Protein AF-A0A1L7VS37-F1 (afdb_monomer)

Structure (mmCIF, N/CA/C/O backbone):
data_AF-A0A1L7VS37-F1
#
_entry.id   AF-A0A1L7VS37-F1
#
loop_
_atom_site.group_PDB
_atom_site.id
_atom_site.type_symbol
_atom_site.label_atom_id
_atom_site.label_alt_id
_atom_site.label_comp_id
_atom_site.label_asym_id
_atom_site.label_entity_id
_atom_site.label_seq_id
_atom_site.pdbx_PDB_ins_code
_atom_site.Cartn_x
_atom_site.Cartn_y
_atom_site.Cartn_z
_atom_site.occupancy
_atom_site.B_iso_or_equiv
_atom_site.auth_seq_id
_atom_site.auth_comp_id
_atom_site.auth_asym_id
_atom_site.auth_atom_id
_atom_site.pdbx_PDB_model_num
ATOM 1 N N . MET A 1 1 ? 72.248 -32.678 47.294 1.00 39.16 1 MET A N 1
ATOM 2 C CA . MET A 1 1 ? 71.721 -33.801 46.489 1.00 39.16 1 MET A CA 1
ATOM 3 C C . MET A 1 1 ? 71.533 -33.290 45.070 1.00 39.16 1 MET A C 1
ATOM 5 O O . MET A 1 1 ? 70.430 -32.953 44.679 1.00 39.16 1 MET A O 1
ATOM 9 N N . ASP A 1 2 ? 72.593 -32.891 44.376 1.00 42.38 2 ASP A N 1
ATOM 10 C CA . ASP A 1 2 ? 73.730 -33.687 43.876 1.00 42.38 2 ASP A CA 1
ATOM 11 C C . ASP A 1 2 ? 73.279 -34.748 42.871 1.00 42.38 2 ASP A C 1
ATOM 13 O O . ASP A 1 2 ? 72.766 -35.796 43.253 1.00 42.38 2 ASP A O 1
ATOM 17 N N . GLY A 1 3 ? 73.514 -34.449 41.591 1.00 51.22 3 GLY A N 1
ATOM 18 C CA . GLY A 1 3 ? 73.586 -35.436 40.518 1.00 51.22 3 GLY A CA 1
ATOM 19 C C . GLY A 1 3 ? 72.317 -35.631 39.695 1.00 51.22 3 GLY A C 1
ATOM 20 O O . GLY A 1 3 ? 71.671 -36.663 39.816 1.00 51.22 3 GLY A O 1
ATOM 21 N N . LEU A 1 4 ? 72.034 -34.721 38.758 1.00 42.84 4 LEU A N 1
ATOM 22 C CA . LEU A 1 4 ? 71.325 -35.066 37.521 1.00 42.84 4 LEU A CA 1
ATOM 23 C C . LEU A 1 4 ? 72.031 -34.380 36.342 1.00 42.84 4 LEU A C 1
ATOM 25 O O . LEU A 1 4 ? 72.134 -33.162 36.282 1.00 42.84 4 LEU A O 1
ATOM 29 N N . PHE A 1 5 ? 72.586 -35.218 35.466 1.00 46.62 5 PHE A N 1
ATOM 30 C CA . PHE A 1 5 ? 73.382 -34.901 34.280 1.00 46.62 5 PHE A CA 1
ATOM 31 C C . PHE A 1 5 ? 72.620 -34.052 33.243 1.00 46.62 5 PHE A C 1
ATOM 33 O O . PHE A 1 5 ? 71.484 -34.387 32.900 1.00 46.62 5 PHE A O 1
ATOM 40 N N . ASP A 1 6 ? 73.311 -33.089 32.618 1.00 49.28 6 ASP A N 1
ATOM 41 C CA . ASP A 1 6 ? 72.875 -32.256 31.469 1.00 49.28 6 ASP A CA 1
ATOM 42 C C . ASP A 1 6 ? 72.600 -33.040 30.156 1.00 49.28 6 ASP A C 1
ATOM 44 O O . ASP A 1 6 ? 72.503 -32.467 29.074 1.00 49.28 6 ASP A O 1
ATOM 48 N N . GLY A 1 7 ? 72.454 -34.367 30.227 1.00 58.53 7 GLY A N 1
ATOM 49 C CA . GLY A 1 7 ? 72.196 -35.251 29.082 1.00 58.53 7 GLY A CA 1
ATOM 50 C C . GLY A 1 7 ? 71.078 -36.276 29.299 1.00 58.53 7 GLY A C 1
ATOM 51 O O . GLY A 1 7 ? 70.984 -37.237 28.540 1.00 58.53 7 GLY A O 1
ATOM 52 N N . SER A 1 8 ? 70.251 -36.129 30.341 1.00 55.38 8 SER A N 1
ATOM 53 C CA . SER A 1 8 ? 69.179 -37.088 30.640 1.00 55.38 8 SER A CA 1
ATOM 54 C C . SER A 1 8 ? 67.877 -36.776 29.876 1.00 55.38 8 SER A C 1
ATOM 56 O O . SER A 1 8 ? 67.346 -35.671 30.018 1.00 55.38 8 SER A O 1
ATOM 58 N N . PRO A 1 9 ? 67.272 -37.744 29.151 1.00 58.50 9 PRO A N 1
ATOM 59 C CA . PRO A 1 9 ? 65.979 -37.564 28.476 1.00 58.50 9 PRO A CA 1
ATOM 60 C C . PRO A 1 9 ? 64.805 -37.349 29.451 1.00 58.50 9 PRO A C 1
ATOM 62 O O . PRO A 1 9 ? 63.718 -36.948 29.034 1.00 58.50 9 PRO A O 1
ATOM 65 N N . LEU A 1 10 ? 65.012 -37.568 30.756 1.00 56.41 10 LEU A N 1
ATOM 66 C CA . LEU A 1 10 ? 64.008 -37.298 31.788 1.00 56.41 10 LEU A CA 1
ATOM 67 C C . LEU A 1 10 ? 63.827 -35.800 32.068 1.00 56.41 10 LEU A C 1
ATOM 69 O O . LEU A 1 10 ? 62.728 -35.402 32.442 1.00 56.41 10 LEU A O 1
ATOM 73 N N . LEU A 1 11 ? 64.836 -34.952 31.827 1.00 51.62 11 LEU A N 1
ATOM 74 C CA . LEU A 1 11 ? 64.697 -33.499 32.002 1.00 51.62 11 LEU A CA 1
ATOM 75 C C . LEU A 1 11 ? 63.725 -32.911 30.967 1.00 51.62 11 LEU A C 1
ATOM 77 O O . LEU A 1 11 ? 62.856 -32.109 31.301 1.00 51.62 11 LEU A O 1
ATOM 81 N N . SER A 1 12 ? 63.811 -33.376 29.718 1.00 51.81 12 SER A N 1
ATOM 82 C CA . SER A 1 12 ? 62.883 -32.999 28.647 1.00 51.81 12 SER A CA 1
ATOM 83 C C . SER A 1 12 ? 61.469 -33.530 28.888 1.00 51.81 12 SER A C 1
ATOM 85 O O . SER A 1 12 ? 60.504 -32.841 28.571 1.00 51.81 12 SER A O 1
ATOM 87 N N . ALA A 1 13 ? 61.329 -34.720 29.482 1.00 56.19 13 ALA A N 1
ATOM 88 C CA . ALA A 1 13 ? 60.029 -35.287 29.836 1.00 56.19 13 ALA A CA 1
ATOM 89 C C . ALA A 1 13 ? 59.355 -34.532 30.995 1.00 56.19 13 ALA A C 1
ATOM 91 O O . ALA A 1 13 ? 58.155 -34.278 30.936 1.00 56.19 13 ALA A O 1
ATOM 92 N N . VAL A 1 14 ? 60.120 -34.119 32.013 1.00 56.00 14 VAL A N 1
ATOM 93 C CA . VAL A 1 14 ? 59.615 -33.299 33.127 1.00 56.00 14 VAL A CA 1
ATOM 94 C C . VAL A 1 14 ? 59.225 -31.902 32.640 1.00 56.00 14 VAL A C 1
ATOM 96 O O . VAL A 1 14 ? 58.137 -31.443 32.962 1.00 56.00 14 VAL A O 1
ATOM 99 N N . LEU A 1 15 ? 60.034 -31.264 31.789 1.00 47.50 15 LEU A N 1
ATOM 100 C CA . LEU A 1 15 ? 59.696 -29.966 31.188 1.00 47.50 15 LEU A CA 1
ATOM 101 C C . LEU A 1 15 ? 58.492 -30.048 30.238 1.00 47.50 15 LEU A C 1
ATOM 103 O O . LEU A 1 15 ? 57.698 -29.114 30.180 1.00 47.50 15 LEU A O 1
ATOM 107 N N . ALA A 1 16 ? 58.322 -31.157 29.512 1.00 49.50 16 ALA A N 1
ATOM 108 C CA . ALA A 1 16 ? 57.149 -31.383 28.672 1.00 49.50 16 ALA A CA 1
ATOM 109 C C . ALA A 1 16 ? 55.885 -31.650 29.504 1.00 49.50 16 ALA A C 1
ATOM 111 O O . ALA A 1 16 ? 54.823 -31.140 29.160 1.00 49.50 16 ALA A O 1
ATOM 112 N N . ALA A 1 17 ? 55.987 -32.402 30.604 1.00 54.59 17 ALA A N 1
ATOM 113 C CA . ALA A 1 17 ? 54.876 -32.627 31.524 1.00 54.59 17 ALA A CA 1
ATOM 114 C C . ALA A 1 17 ? 54.454 -31.328 32.229 1.00 54.59 17 ALA A C 1
ATOM 116 O O . ALA A 1 17 ? 53.266 -31.026 32.268 1.00 54.59 17 ALA A O 1
ATOM 117 N N . ASP A 1 18 ? 55.415 -30.522 32.687 1.00 45.44 18 ASP A N 1
ATOM 118 C CA . ASP A 1 18 ? 55.169 -29.217 33.311 1.00 45.44 18 ASP A CA 1
ATOM 119 C C . ASP A 1 18 ? 54.586 -28.214 32.293 1.00 45.44 18 ASP A C 1
ATOM 121 O O . ASP A 1 18 ? 53.643 -27.479 32.581 1.00 45.44 18 ASP A O 1
ATOM 125 N N . PHE A 1 19 ? 55.046 -28.256 31.035 1.00 44.16 19 PHE A N 1
ATOM 126 C CA . PHE A 1 19 ? 54.466 -27.477 29.938 1.00 44.16 19 PHE A CA 1
ATOM 127 C C . PHE A 1 19 ? 53.030 -27.905 29.609 1.00 44.16 19 PHE A C 1
ATOM 129 O O . PHE A 1 19 ? 52.177 -27.044 29.410 1.00 44.16 19 PHE A O 1
ATOM 136 N N . VAL A 1 20 ? 52.739 -29.209 29.570 1.00 53.16 20 VAL A N 1
ATOM 137 C CA . VAL A 1 20 ? 51.395 -29.749 29.306 1.00 53.16 20 VAL A CA 1
ATOM 13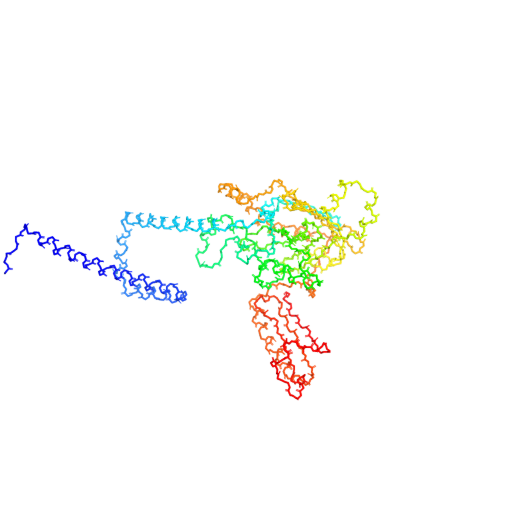8 C C . VAL A 1 20 ? 50.438 -29.454 30.463 1.00 53.16 20 VAL A C 1
ATOM 140 O O . VAL A 1 20 ? 49.293 -29.088 30.200 1.00 53.16 20 VAL A O 1
ATOM 143 N N . ASP A 1 21 ? 50.897 -29.521 31.714 1.00 51.97 21 ASP A N 1
ATOM 144 C CA . ASP A 1 21 ? 50.091 -29.184 32.893 1.00 51.97 21 ASP A CA 1
ATOM 145 C C . ASP A 1 21 ? 49.777 -27.676 32.935 1.00 51.97 21 ASP A C 1
ATOM 147 O O . ASP A 1 21 ? 48.627 -27.271 33.117 1.00 51.97 21 ASP A O 1
ATOM 151 N N . VAL A 1 22 ? 50.753 -26.818 32.605 1.00 48.31 22 VAL A N 1
ATOM 152 C CA . VAL A 1 22 ? 50.546 -25.367 32.429 1.00 48.31 22 VAL A CA 1
ATOM 153 C C . VAL A 1 22 ? 49.618 -25.053 31.247 1.00 48.31 22 VAL A C 1
ATOM 155 O O . VAL A 1 22 ? 48.812 -24.120 31.330 1.00 48.31 22 VAL A O 1
ATOM 158 N N . LEU A 1 23 ? 49.688 -25.821 30.155 1.00 42.59 23 LEU A N 1
ATOM 159 C CA . LEU A 1 23 ? 48.834 -25.649 28.975 1.00 42.59 23 LEU A CA 1
ATOM 160 C C . LEU A 1 23 ? 47.383 -26.069 29.256 1.00 42.59 23 LEU A C 1
ATOM 162 O O . LEU A 1 23 ? 46.462 -25.341 28.888 1.00 42.59 23 LEU A O 1
ATOM 166 N N . LEU A 1 24 ? 47.179 -27.199 29.943 1.00 51.44 24 LEU A N 1
ATOM 167 C CA . LEU A 1 24 ? 45.865 -27.725 30.330 1.00 51.44 24 LEU A CA 1
ATOM 168 C C . LEU A 1 24 ? 45.177 -26.835 31.366 1.00 51.44 24 LEU A C 1
ATOM 170 O O . LEU A 1 24 ? 43.986 -26.552 31.227 1.00 51.44 24 LEU A O 1
ATOM 174 N N . LYS A 1 25 ? 45.925 -26.332 32.354 1.00 52.62 25 LYS A N 1
ATOM 175 C CA . LYS A 1 25 ? 45.409 -25.411 33.376 1.00 52.62 25 LYS A CA 1
ATOM 176 C C . LYS A 1 25 ? 45.007 -24.069 32.760 1.00 52.62 25 LYS A C 1
ATOM 178 O O . LYS A 1 25 ? 43.894 -23.603 32.979 1.00 52.62 25 LYS A O 1
ATOM 183 N N . ARG A 1 26 ? 45.836 -23.521 31.858 1.00 54.50 26 ARG A N 1
ATOM 184 C CA . ARG A 1 26 ? 45.499 -22.313 31.084 1.00 54.50 26 ARG A CA 1
ATOM 185 C C . ARG A 1 26 ? 44.322 -22.511 30.136 1.00 54.50 26 ARG A C 1
ATOM 187 O O . ARG A 1 26 ? 43.564 -21.569 29.953 1.00 54.50 26 ARG A O 1
ATOM 194 N N . TRP A 1 27 ? 44.151 -23.689 29.535 1.00 50.94 27 TRP A N 1
ATOM 195 C CA . TRP A 1 27 ? 43.002 -23.985 28.671 1.00 50.94 27 TRP A CA 1
ATOM 196 C C . TRP A 1 27 ? 41.698 -24.119 29.456 1.00 50.94 27 TRP A C 1
ATOM 198 O O . TRP A 1 27 ? 40.672 -23.631 28.990 1.00 50.94 27 TRP A O 1
ATOM 208 N N . TRP A 1 28 ? 41.731 -24.715 30.649 1.00 51.62 28 TRP A N 1
ATOM 209 C CA . TRP A 1 28 ? 40.576 -24.756 31.548 1.00 51.62 28 TRP A CA 1
ATOM 210 C C . TRP A 1 28 ? 40.214 -23.370 32.088 1.00 51.62 28 TRP A C 1
ATOM 212 O O . TRP A 1 28 ? 39.033 -23.023 32.127 1.00 51.62 28 TRP A O 1
ATOM 222 N N . ASP A 1 29 ? 41.202 -22.538 32.410 1.00 53.84 29 ASP A N 1
ATOM 223 C CA . ASP A 1 29 ? 40.976 -21.142 32.792 1.00 53.84 29 ASP A CA 1
ATOM 224 C C . ASP A 1 29 ? 40.421 -20.327 31.612 1.00 53.84 29 ASP A C 1
ATOM 226 O O . ASP A 1 29 ? 39.453 -19.586 31.760 1.00 53.84 29 ASP A O 1
ATOM 230 N N . LEU A 1 30 ? 40.948 -20.513 30.396 1.00 51.31 30 LEU A N 1
ATOM 231 C CA . LEU A 1 30 ? 40.428 -19.848 29.198 1.00 51.31 30 LEU A CA 1
ATOM 232 C C . LEU A 1 30 ? 39.004 -20.311 28.866 1.00 51.31 30 LEU A C 1
ATOM 234 O O . LEU A 1 30 ? 38.161 -19.496 28.503 1.00 51.31 30 LEU A O 1
ATOM 238 N N . PHE A 1 31 ? 38.723 -21.608 29.003 1.00 60.12 31 PHE A N 1
ATOM 239 C CA . PHE A 1 31 ? 37.406 -22.187 28.761 1.00 60.12 31 PHE A CA 1
ATOM 240 C C . PHE A 1 31 ? 36.393 -21.726 29.806 1.00 60.12 31 PHE A C 1
ATOM 242 O O . PHE A 1 31 ? 35.285 -21.353 29.441 1.00 60.12 31 PHE A O 1
ATOM 249 N N . THR A 1 32 ? 36.764 -21.672 31.087 1.00 55.38 32 THR A N 1
ATOM 250 C CA . THR A 1 32 ? 35.888 -21.140 3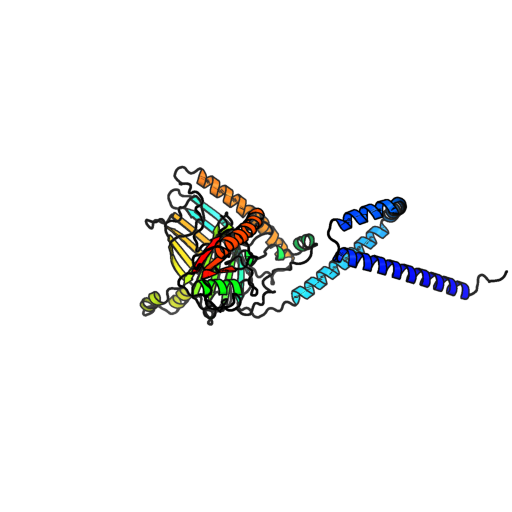2.140 1.00 55.38 32 THR A CA 1
ATOM 251 C C . THR A 1 32 ? 35.664 -19.640 31.980 1.00 55.38 32 THR A C 1
ATOM 253 O O . THR A 1 32 ? 34.524 -19.206 32.124 1.00 55.38 32 THR A O 1
ATOM 256 N N . ILE A 1 33 ? 36.671 -18.854 31.581 1.00 57.34 33 ILE A N 1
ATOM 257 C CA . ILE A 1 33 ? 36.527 -17.424 31.249 1.00 57.34 33 ILE A CA 1
ATOM 258 C C . ILE A 1 33 ? 35.628 -17.227 30.021 1.00 57.34 33 ILE A C 1
ATOM 260 O O . ILE A 1 33 ? 34.752 -16.368 30.035 1.00 57.34 33 ILE A O 1
ATOM 264 N N . LEU A 1 34 ? 35.789 -18.027 28.966 1.00 54.00 34 LEU A N 1
ATOM 265 C CA . LEU A 1 34 ? 34.968 -17.934 27.756 1.00 54.00 34 LEU A CA 1
ATOM 266 C C . LEU A 1 34 ? 33.539 -18.435 27.987 1.00 54.00 34 LEU A C 1
ATOM 268 O O . LEU A 1 34 ? 32.602 -17.825 27.482 1.00 54.00 34 LEU A O 1
ATOM 272 N N . ALA A 1 35 ? 33.349 -19.494 28.776 1.00 52.75 35 ALA A N 1
ATOM 273 C CA . ALA A 1 35 ? 32.037 -20.017 29.143 1.00 52.75 35 ALA A CA 1
ATOM 274 C C . ALA A 1 35 ? 31.298 -19.061 30.088 1.00 52.75 35 ALA A C 1
ATOM 276 O O . ALA A 1 35 ? 30.116 -18.800 29.880 1.00 52.75 35 ALA A O 1
ATOM 277 N N . THR A 1 36 ? 31.984 -18.471 31.073 1.00 52.25 36 THR A N 1
ATOM 278 C CA . THR A 1 36 ? 31.398 -17.424 31.926 1.00 52.25 36 THR A CA 1
ATOM 279 C C . THR A 1 36 ? 31.114 -16.154 31.133 1.00 52.25 36 THR A C 1
ATOM 281 O O . THR A 1 36 ? 30.013 -15.630 31.254 1.00 52.25 36 THR A O 1
ATOM 284 N N . ALA A 1 37 ? 32.010 -15.705 30.248 1.00 55.47 37 ALA A N 1
ATOM 285 C CA . ALA A 1 37 ? 31.745 -14.589 29.339 1.00 55.47 37 ALA A CA 1
ATOM 286 C C . ALA A 1 37 ? 30.571 -14.880 28.391 1.00 55.47 37 ALA A C 1
ATOM 288 O O . ALA A 1 37 ? 29.771 -13.989 28.123 1.00 55.47 37 ALA A O 1
ATOM 289 N N . TRP A 1 38 ? 30.421 -16.120 27.919 1.00 56.75 38 TRP A N 1
ATOM 290 C CA . TRP A 1 38 ? 29.301 -16.540 27.079 1.00 56.75 38 TRP A CA 1
ATOM 291 C C . TRP A 1 38 ? 27.977 -16.545 27.851 1.00 56.75 38 TRP A C 1
ATOM 293 O O . TRP A 1 38 ? 27.022 -15.914 27.407 1.00 56.75 38 TRP A O 1
ATOM 303 N N . VAL A 1 39 ? 27.930 -17.152 29.042 1.00 49.88 39 VAL A N 1
ATOM 304 C CA . VAL A 1 39 ? 26.757 -17.105 29.938 1.00 49.88 39 VAL A CA 1
ATOM 305 C C . VAL A 1 39 ? 26.401 -15.652 30.277 1.00 49.88 39 VAL A C 1
ATOM 307 O O . VAL A 1 39 ? 25.234 -15.269 30.231 1.00 49.88 39 VAL A O 1
ATOM 310 N N . TYR A 1 40 ? 27.402 -14.809 30.527 1.00 48.25 40 TYR A N 1
ATOM 311 C CA . TYR A 1 40 ? 27.225 -13.401 30.875 1.00 48.25 40 TYR A CA 1
ATOM 312 C C . TYR A 1 40 ? 26.719 -12.551 29.696 1.00 48.25 40 TYR A C 1
ATOM 314 O O . TYR A 1 40 ? 25.804 -11.748 29.860 1.00 48.25 40 TYR A O 1
ATOM 322 N N . LEU A 1 41 ? 27.237 -12.764 28.482 1.00 53.84 41 LEU A N 1
ATOM 323 C CA . LEU A 1 41 ? 26.793 -12.071 27.263 1.00 53.84 41 LEU A CA 1
ATOM 324 C C . LEU A 1 41 ? 25.411 -12.525 26.776 1.00 53.84 41 LEU A C 1
ATOM 326 O O . LEU A 1 41 ? 24.727 -11.763 26.090 1.00 53.84 41 LEU A O 1
ATOM 330 N N . VAL A 1 42 ? 25.007 -13.755 27.103 1.00 48.34 42 VAL A N 1
ATOM 331 C CA . VAL A 1 42 ? 23.711 -14.324 26.706 1.00 48.34 42 VAL A CA 1
ATOM 332 C C . VAL A 1 42 ? 22.596 -13.954 27.692 1.00 48.34 42 VAL A C 1
ATOM 334 O O . VAL A 1 42 ? 21.463 -13.757 27.253 1.00 48.34 42 VAL A O 1
ATOM 337 N N . LEU A 1 43 ? 22.888 -13.814 28.994 1.00 48.12 43 LEU A N 1
ATOM 338 C CA . LEU A 1 43 ? 21.866 -13.591 30.031 1.00 48.12 43 LEU A CA 1
ATOM 339 C C . LEU A 1 43 ? 21.821 -12.175 30.639 1.00 48.12 43 LEU A C 1
ATOM 341 O O . LEU A 1 43 ? 20.762 -11.789 31.137 1.00 48.12 43 LEU A O 1
ATOM 345 N N . ALA A 1 44 ? 22.897 -11.380 30.609 1.00 48.81 44 ALA A N 1
ATOM 346 C CA . ALA A 1 44 ? 22.930 -10.093 31.319 1.00 48.81 44 ALA A CA 1
ATOM 347 C C . ALA A 1 44 ? 22.418 -8.905 30.476 1.00 48.81 44 ALA A C 1
ATOM 349 O O . ALA A 1 44 ? 22.717 -8.763 29.286 1.00 48.81 44 ALA A O 1
ATOM 350 N N . ARG A 1 45 ? 21.651 -7.998 31.101 1.00 58.56 45 ARG A N 1
ATOM 351 C CA . ARG A 1 45 ? 21.190 -6.745 30.472 1.00 58.56 45 ARG A CA 1
ATOM 352 C C . ARG A 1 45 ? 22.326 -5.716 30.420 1.00 58.56 45 ARG A C 1
ATOM 354 O O . ARG A 1 45 ? 23.217 -5.686 31.259 1.00 58.56 45 ARG A O 1
ATOM 361 N N . ARG A 1 46 ? 22.260 -4.822 29.423 1.00 51.69 46 ARG A N 1
ATOM 362 C CA . ARG A 1 46 ? 23.348 -3.920 28.978 1.00 51.69 46 ARG A CA 1
ATOM 363 C C . ARG A 1 46 ? 23.995 -3.025 30.051 1.00 51.69 46 ARG A C 1
ATOM 365 O O . ARG A 1 46 ? 25.092 -2.537 29.806 1.00 51.69 46 ARG A O 1
ATOM 372 N N . LEU A 1 47 ? 23.349 -2.792 31.194 1.00 50.94 47 LEU A N 1
ATOM 373 C CA . LEU A 1 47 ? 23.902 -1.963 32.273 1.00 50.94 47 LEU A CA 1
ATOM 374 C C . LEU A 1 47 ? 24.841 -2.749 33.197 1.00 50.94 47 LEU A C 1
ATOM 376 O O . LEU A 1 47 ? 25.860 -2.207 33.616 1.00 50.94 47 LEU A O 1
ATOM 380 N N . ASP A 1 48 ? 24.581 -4.038 33.416 1.00 52.12 48 ASP A N 1
ATOM 381 C CA . ASP A 1 48 ? 25.391 -4.869 34.315 1.00 52.12 48 ASP A CA 1
ATOM 382 C C . ASP A 1 48 ? 26.788 -5.120 33.734 1.00 52.12 48 ASP A C 1
ATOM 384 O O . ASP A 1 48 ? 27.779 -5.117 34.457 1.00 52.12 48 ASP A O 1
ATOM 388 N N . ILE A 1 49 ? 26.886 -5.210 32.402 1.00 56.44 49 ILE A N 1
ATOM 389 C CA . ILE A 1 49 ? 28.148 -5.362 31.662 1.00 56.44 49 ILE A CA 1
ATOM 390 C C . ILE A 1 49 ? 29.068 -4.150 31.865 1.00 56.44 49 ILE A C 1
ATOM 392 O O . ILE A 1 49 ? 30.269 -4.317 32.087 1.00 56.44 49 ILE A O 1
ATOM 396 N N . LEU A 1 50 ? 28.508 -2.937 31.825 1.00 54.78 50 LEU A N 1
ATOM 397 C CA . LEU A 1 50 ? 29.249 -1.687 32.013 1.00 54.78 50 LEU A CA 1
ATOM 398 C C . LEU A 1 50 ? 29.761 -1.545 33.449 1.00 54.78 50 LEU A C 1
ATOM 400 O O . LEU A 1 50 ? 30.925 -1.195 33.644 1.00 54.78 50 LEU A O 1
ATOM 404 N N . PHE A 1 51 ? 28.936 -1.882 34.445 1.00 55.41 51 PHE A N 1
ATOM 405 C CA . PHE A 1 51 ? 29.359 -1.843 35.844 1.00 55.41 51 PHE A CA 1
ATOM 406 C C . PHE A 1 51 ? 30.425 -2.896 36.146 1.00 55.41 51 PHE A C 1
ATOM 408 O O . PHE A 1 51 ? 31.435 -2.569 36.765 1.00 55.41 51 PHE A O 1
ATOM 415 N N . THR A 1 52 ? 30.287 -4.127 35.649 1.00 57.62 52 THR A N 1
ATOM 416 C CA . THR A 1 52 ? 31.313 -5.155 35.874 1.00 57.62 52 THR A CA 1
ATOM 417 C C . THR A 1 52 ? 32.621 -4.867 35.151 1.00 57.62 52 THR A C 1
ATOM 419 O O . THR A 1 52 ? 33.677 -5.088 35.735 1.00 57.62 52 THR A O 1
ATOM 422 N N . LEU A 1 53 ? 32.588 -4.318 33.931 1.00 56.16 53 LEU A N 1
ATOM 423 C CA . LEU A 1 53 ? 33.808 -3.878 33.245 1.00 56.16 53 LEU A CA 1
ATOM 424 C C . LEU A 1 53 ? 34.489 -2.734 34.001 1.00 56.16 53 LEU A C 1
ATOM 426 O O . LEU A 1 53 ? 35.708 -2.751 34.144 1.00 56.16 53 LEU A O 1
ATOM 430 N N . GLY A 1 54 ? 33.710 -1.795 34.548 1.00 60.00 54 GLY A N 1
ATOM 431 C CA . GLY A 1 54 ? 34.222 -0.733 35.414 1.00 60.00 54 GLY A CA 1
ATOM 432 C C . GLY A 1 54 ? 34.890 -1.274 36.682 1.00 60.00 54 GLY A C 1
ATOM 433 O O . GLY A 1 54 ? 36.013 -0.888 36.997 1.00 60.00 54 GLY A O 1
ATOM 434 N N . PHE A 1 55 ? 34.253 -2.223 37.373 1.00 56.41 55 PHE A N 1
ATOM 435 C CA . PHE A 1 55 ? 34.794 -2.821 38.600 1.00 56.41 55 PHE A CA 1
ATOM 436 C C . PHE A 1 55 ? 36.005 -3.732 38.352 1.00 56.41 55 PHE A C 1
ATOM 438 O O . PHE A 1 55 ? 36.941 -3.736 39.152 1.00 56.41 55 PHE A O 1
ATOM 445 N N . VAL A 1 56 ? 36.033 -4.476 37.243 1.00 58.53 56 VAL A N 1
ATOM 446 C CA . VAL A 1 56 ? 37.176 -5.325 36.865 1.00 58.53 56 VAL A CA 1
ATOM 447 C C . VAL A 1 56 ? 38.369 -4.473 36.425 1.00 58.53 56 VAL A C 1
ATOM 449 O O . VAL A 1 56 ? 39.492 -4.740 36.855 1.00 58.53 56 VAL A O 1
ATOM 452 N N . ALA A 1 57 ? 38.136 -3.412 35.644 1.00 56.03 57 ALA A N 1
ATOM 453 C CA . ALA A 1 57 ? 39.177 -2.462 35.252 1.00 56.03 57 ALA A CA 1
ATOM 454 C C . ALA A 1 57 ? 39.752 -1.710 36.463 1.00 56.03 57 ALA A C 1
ATOM 456 O O . ALA A 1 57 ? 40.966 -1.534 36.552 1.00 56.03 57 ALA A O 1
ATOM 457 N N . TRP A 1 58 ? 38.904 -1.342 37.429 1.00 60.12 58 TRP A N 1
ATOM 458 C CA . TRP A 1 58 ? 39.338 -0.752 38.697 1.00 60.12 58 TRP A CA 1
ATOM 459 C C . TRP A 1 58 ? 40.202 -1.724 39.511 1.00 60.12 58 TRP A C 1
ATOM 461 O O . TRP A 1 58 ? 41.257 -1.352 40.019 1.00 60.12 58 TRP A O 1
ATOM 471 N N . LYS A 1 59 ? 39.776 -2.987 39.633 1.00 54.56 59 LYS A N 1
ATOM 472 C CA . LYS A 1 59 ? 40.447 -3.997 40.467 1.00 54.56 59 LYS A CA 1
ATOM 473 C C . LYS A 1 59 ? 41.783 -4.483 39.884 1.00 54.56 59 LYS A C 1
ATOM 475 O O . LYS A 1 59 ? 42.657 -4.888 40.645 1.00 54.56 59 LYS A O 1
ATOM 480 N N . HIS A 1 60 ? 41.957 -4.430 38.562 1.00 60.03 60 HIS A N 1
ATOM 481 C CA . HIS A 1 60 ? 43.135 -4.959 37.857 1.00 60.03 60 HIS A CA 1
ATOM 482 C C . HIS A 1 60 ? 43.856 -3.910 36.990 1.00 60.03 60 HIS A C 1
ATOM 484 O O . HIS A 1 60 ? 44.391 -4.225 35.924 1.00 60.03 60 HIS A O 1
ATOM 490 N N . ALA A 1 61 ? 43.915 -2.661 37.460 1.00 56.56 61 ALA A N 1
ATOM 491 C CA . ALA A 1 61 ? 44.541 -1.542 36.749 1.00 56.56 61 ALA A CA 1
ATOM 492 C C . ALA A 1 61 ? 46.019 -1.787 36.358 1.00 56.56 61 ALA A C 1
ATOM 494 O O . ALA A 1 61 ? 46.466 -1.318 35.313 1.00 56.56 61 ALA A O 1
ATOM 495 N N . SER A 1 62 ? 46.766 -2.582 37.135 1.00 53.53 62 SER A N 1
ATOM 496 C CA . SER A 1 62 ? 48.165 -2.954 36.849 1.00 53.53 62 SER A CA 1
ATOM 497 C C . SER A 1 62 ? 48.334 -4.009 35.743 1.00 53.53 62 SER A C 1
ATOM 499 O O . SER A 1 62 ? 49.401 -4.114 35.143 1.00 53.53 62 SER A O 1
ATOM 501 N N . VAL A 1 63 ? 47.289 -4.784 35.434 1.00 55.47 63 VAL A N 1
ATOM 502 C CA . VAL A 1 63 ? 47.293 -5.758 34.327 1.00 55.47 63 VAL A CA 1
ATOM 503 C C . VAL A 1 63 ? 46.956 -5.061 33.006 1.00 55.47 63 VAL A C 1
ATOM 505 O O . VAL A 1 63 ? 47.505 -5.410 31.964 1.00 55.47 63 VAL A O 1
ATOM 508 N N . MET A 1 64 ? 46.123 -4.016 33.046 1.00 53.25 64 MET A N 1
ATOM 509 C CA . MET A 1 64 ? 45.789 -3.204 31.869 1.00 53.25 64 MET A CA 1
ATOM 510 C C . MET A 1 64 ? 46.998 -2.445 31.308 1.00 53.25 64 MET A C 1
ATOM 512 O O . MET A 1 64 ? 47.136 -2.351 30.091 1.00 53.25 64 MET A O 1
ATOM 516 N N . THR A 1 65 ? 47.929 -1.987 32.151 1.00 54.25 65 THR A N 1
ATOM 517 C CA . THR A 1 65 ? 49.179 -1.354 31.687 1.00 54.25 65 THR A CA 1
ATOM 518 C C . THR A 1 65 ? 50.124 -2.347 30.997 1.00 54.25 65 THR A C 1
ATOM 520 O O . THR A 1 65 ? 50.809 -1.975 30.047 1.00 54.25 65 THR A O 1
ATOM 523 N N . SER A 1 66 ? 50.098 -3.626 31.393 1.00 52.94 66 SER A N 1
ATOM 524 C CA . SER A 1 66 ? 50.824 -4.711 30.705 1.00 52.94 66 SER A CA 1
ATOM 525 C C . SER A 1 66 ? 50.129 -5.173 29.416 1.00 52.94 66 SER A C 1
ATOM 527 O O . SER A 1 66 ? 50.769 -5.659 28.489 1.00 52.94 66 SER A O 1
ATOM 529 N N . LEU A 1 67 ? 48.811 -4.994 29.310 1.00 47.38 67 LEU A N 1
ATOM 530 C CA . LEU A 1 67 ? 48.059 -5.294 28.089 1.00 47.38 67 LEU A CA 1
ATOM 531 C C . LEU A 1 67 ? 48.322 -4.244 26.993 1.00 47.38 67 LEU A C 1
ATOM 533 O O . LEU A 1 67 ? 48.411 -4.582 25.814 1.00 47.38 67 LEU A O 1
ATOM 537 N N . VAL A 1 68 ? 48.538 -2.986 27.397 1.00 54.03 68 VAL A N 1
ATOM 538 C CA . VAL A 1 68 ? 48.977 -1.891 26.514 1.00 54.03 68 VAL A CA 1
ATOM 539 C C . VAL A 1 68 ? 50.385 -2.140 25.955 1.00 54.03 68 VAL A C 1
ATOM 541 O O . VAL A 1 68 ? 50.634 -1.816 24.796 1.00 54.03 68 VAL A O 1
ATOM 544 N N . SER A 1 69 ? 51.293 -2.771 26.713 1.00 53.59 69 SER A N 1
ATOM 545 C CA . SER A 1 69 ? 52.628 -3.123 26.200 1.00 53.59 69 SER A CA 1
ATOM 546 C C . SER A 1 69 ? 52.612 -4.330 25.250 1.00 53.59 69 SER A C 1
ATOM 548 O O . SER A 1 69 ? 53.411 -4.372 24.315 1.00 53.59 69 SER A O 1
ATOM 550 N N . LEU A 1 70 ? 51.663 -5.262 25.409 1.00 49.69 70 LEU A N 1
ATOM 551 C CA . LEU A 1 70 ? 51.481 -6.407 24.502 1.00 49.69 70 LEU A CA 1
ATOM 552 C C . LEU A 1 70 ? 50.837 -6.022 23.154 1.00 49.69 70 LEU A C 1
ATOM 554 O O . LEU A 1 70 ? 51.121 -6.643 22.129 1.00 49.69 70 LEU A O 1
ATOM 558 N N . LEU A 1 71 ? 49.998 -4.979 23.150 1.00 49.88 71 LEU A N 1
ATOM 559 C CA . LEU A 1 71 ? 49.401 -4.369 21.951 1.00 49.88 71 LEU A CA 1
ATOM 560 C C . LEU A 1 71 ? 50.405 -3.554 21.115 1.00 49.88 71 LEU A C 1
ATOM 562 O O . LEU A 1 71 ? 50.073 -3.119 20.016 1.00 49.88 71 LEU A O 1
ATOM 566 N N . ASN A 1 72 ? 51.632 -3.360 21.611 1.00 51.31 72 ASN A N 1
ATOM 567 C CA . ASN A 1 72 ? 52.675 -2.589 20.931 1.00 51.31 72 ASN A CA 1
ATOM 568 C C . ASN A 1 72 ? 53.514 -3.430 19.940 1.00 51.31 72 ASN A C 1
ATOM 570 O O . ASN A 1 72 ? 54.408 -2.905 19.277 1.00 51.31 72 ASN A O 1
ATOM 574 N N . SER A 1 73 ? 53.237 -4.735 19.815 1.00 60.84 73 SER A N 1
ATOM 575 C CA . SER A 1 73 ? 53.846 -5.604 18.801 1.00 60.84 73 SER A CA 1
ATOM 576 C C . SER A 1 73 ? 52.924 -5.731 17.588 1.00 60.84 73 SER A C 1
ATOM 578 O O . SER A 1 73 ? 51.860 -6.339 17.668 1.00 60.84 73 SER A O 1
ATOM 580 N N . ARG A 1 74 ? 53.349 -5.192 16.437 1.00 55.94 74 ARG A N 1
ATOM 581 C CA . ARG A 1 74 ? 52.570 -5.223 15.181 1.00 55.94 74 ARG A CA 1
ATOM 582 C C . ARG A 1 74 ? 52.139 -6.640 14.762 1.00 55.94 74 ARG A C 1
ATOM 584 O O . ARG A 1 74 ? 51.067 -6.822 14.200 1.00 55.94 74 ARG A O 1
ATOM 591 N N . TYR A 1 75 ? 52.929 -7.660 15.094 1.00 59.59 75 TYR A N 1
ATOM 592 C CA . TYR A 1 75 ? 52.658 -9.043 14.691 1.00 59.59 75 TYR A CA 1
ATOM 593 C C . TYR A 1 75 ? 51.474 -9.684 15.429 1.00 59.59 75 TYR A C 1
ATOM 595 O O . TYR A 1 75 ? 50.758 -10.498 14.846 1.00 59.59 75 TYR A O 1
ATOM 603 N N . THR A 1 76 ? 51.236 -9.327 16.696 1.00 55.75 76 THR A N 1
ATOM 604 C CA . THR A 1 76 ? 50.120 -9.889 17.477 1.00 55.75 76 THR A CA 1
ATOM 605 C C . THR A 1 76 ? 48.794 -9.234 17.100 1.00 55.75 76 THR A C 1
ATOM 607 O O . THR A 1 76 ? 47.773 -9.920 17.029 1.00 55.75 76 THR A O 1
ATOM 610 N N . THR A 1 77 ? 48.807 -7.938 16.767 1.00 56.72 77 THR A N 1
ATOM 611 C CA . THR A 1 77 ? 47.639 -7.232 16.224 1.00 56.72 77 THR A CA 1
ATOM 612 C C . THR A 1 77 ? 47.257 -7.742 14.835 1.00 56.72 77 THR A C 1
ATOM 614 O O . THR A 1 77 ? 46.076 -7.981 14.584 1.00 56.72 77 THR A O 1
ATOM 617 N N . ASP A 1 78 ? 48.238 -7.997 13.965 1.00 59.22 78 ASP A N 1
ATOM 618 C CA . ASP A 1 78 ? 47.992 -8.490 12.604 1.00 59.22 78 ASP A CA 1
ATOM 619 C C . ASP A 1 78 ? 47.468 -9.936 12.604 1.00 59.22 78 ASP A C 1
ATOM 621 O O . ASP A 1 78 ? 46.531 -10.261 11.871 1.00 59.22 78 ASP A O 1
ATOM 625 N N . ALA A 1 79 ? 47.991 -10.798 13.484 1.00 63.78 79 ALA A N 1
ATOM 626 C CA . ALA A 1 79 ? 47.499 -12.166 13.647 1.00 63.78 79 ALA A CA 1
ATOM 627 C C . ALA A 1 79 ? 46.064 -12.207 14.204 1.00 63.78 79 ALA A C 1
ATOM 629 O O . ALA A 1 79 ? 45.227 -12.964 13.707 1.00 63.78 79 ALA A O 1
ATOM 630 N N . ALA A 1 80 ? 45.748 -11.362 15.192 1.00 60.22 80 ALA A N 1
ATOM 631 C CA . ALA A 1 80 ? 44.397 -11.251 15.736 1.00 60.22 80 ALA A CA 1
ATOM 632 C C . ALA A 1 80 ? 43.398 -10.735 14.685 1.00 60.22 80 ALA A C 1
ATOM 634 O O . ALA A 1 80 ? 42.301 -11.285 14.566 1.00 60.22 80 ALA A O 1
ATOM 635 N N . LEU A 1 81 ? 43.783 -9.738 13.877 1.00 62.28 81 LEU A N 1
ATOM 636 C CA . LEU A 1 81 ? 42.975 -9.240 12.757 1.00 62.28 81 LEU A CA 1
ATOM 637 C C . LEU A 1 81 ? 42.773 -10.306 11.671 1.00 62.28 81 LEU A C 1
ATOM 639 O O . LEU A 1 81 ? 41.655 -10.460 11.175 1.00 62.28 81 LEU A O 1
ATOM 643 N N . GLY A 1 82 ? 43.811 -11.081 11.345 1.00 68.56 82 GLY A N 1
ATOM 644 C CA . GLY A 1 82 ? 43.734 -12.185 10.387 1.00 68.56 82 GLY A CA 1
ATOM 645 C C . GLY A 1 82 ? 42.778 -13.293 10.834 1.00 68.56 82 GLY A C 1
ATOM 646 O O . GLY A 1 82 ? 41.906 -13.706 10.069 1.00 68.56 82 GLY A O 1
ATOM 647 N N . ILE A 1 83 ? 42.874 -13.722 12.095 1.00 68.56 83 ILE A N 1
ATOM 648 C CA . ILE A 1 83 ? 41.983 -14.738 12.676 1.00 68.56 83 ILE A CA 1
ATOM 649 C C . ILE A 1 83 ? 40.536 -14.227 12.708 1.00 68.56 83 ILE A C 1
ATOM 651 O O . ILE A 1 83 ? 39.628 -14.930 12.262 1.00 68.56 83 ILE A O 1
ATOM 655 N N . CYS A 1 84 ? 40.314 -12.983 13.149 1.00 60.03 84 CYS A N 1
ATOM 656 C CA . CYS A 1 84 ? 38.987 -12.362 13.120 1.00 60.03 84 CYS A CA 1
ATOM 657 C C . CYS A 1 84 ? 38.421 -12.314 11.695 1.00 60.03 84 CYS A C 1
ATOM 659 O O . CYS A 1 84 ? 37.257 -12.652 11.494 1.00 60.03 84 CYS A O 1
ATOM 661 N N . GLY A 1 85 ? 39.246 -11.970 10.700 1.00 65.50 85 GLY A N 1
ATOM 662 C CA . GLY A 1 85 ? 38.876 -11.974 9.285 1.00 65.50 85 GLY A CA 1
ATOM 663 C C . GLY A 1 85 ? 38.441 -13.354 8.784 1.00 65.50 85 GLY A C 1
ATOM 664 O O . GLY A 1 85 ? 37.402 -13.462 8.135 1.00 65.50 85 GLY A O 1
ATOM 665 N N . ILE A 1 86 ? 39.168 -14.417 9.138 1.00 67.75 86 ILE A N 1
ATOM 666 C CA . ILE A 1 86 ? 38.836 -15.801 8.756 1.00 67.75 86 ILE A CA 1
ATOM 667 C C . ILE A 1 86 ? 37.507 -16.244 9.380 1.00 67.75 86 ILE A C 1
ATOM 669 O O . ILE A 1 86 ? 36.657 -16.795 8.678 1.00 67.75 86 ILE A O 1
ATOM 673 N N . PHE A 1 87 ? 37.279 -15.960 10.667 1.00 63.25 87 PHE A N 1
ATOM 674 C CA . PHE A 1 87 ? 36.004 -16.268 11.322 1.00 63.25 87 PHE A CA 1
ATOM 675 C C . PHE A 1 87 ? 34.844 -15.452 10.745 1.00 63.25 87 PHE A C 1
ATOM 677 O O . PHE A 1 87 ? 33.752 -15.993 10.565 1.00 63.25 87 PHE A O 1
ATOM 684 N N . LEU A 1 88 ? 35.078 -14.185 10.387 1.00 61.84 88 LEU A N 1
ATOM 685 C CA . LEU A 1 88 ? 34.092 -13.353 9.700 1.00 61.84 88 LEU A CA 1
ATOM 686 C C . LEU A 1 88 ? 33.719 -13.983 8.352 1.00 61.84 88 LEU A C 1
ATOM 688 O O . LEU A 1 88 ? 32.543 -14.216 8.084 1.00 61.84 88 LEU A O 1
ATOM 692 N N . VAL A 1 89 ? 34.716 -14.316 7.525 1.00 65.50 89 VAL A N 1
ATOM 693 C CA . VAL A 1 89 ? 34.521 -14.927 6.202 1.00 65.50 89 VAL A CA 1
ATOM 694 C C . VAL A 1 89 ? 33.825 -16.283 6.322 1.00 65.50 89 VAL A C 1
ATOM 696 O O . VAL A 1 89 ? 32.869 -16.529 5.592 1.00 65.50 89 VAL A O 1
ATOM 699 N N . GLY A 1 90 ? 34.218 -17.132 7.275 1.00 57.09 90 GLY A N 1
ATOM 700 C CA . GLY A 1 90 ? 33.568 -18.418 7.543 1.00 57.09 90 GLY A CA 1
ATOM 701 C C . GLY A 1 90 ? 32.120 -18.276 8.027 1.00 57.09 90 GLY A C 1
ATOM 702 O O . GLY A 1 90 ? 31.233 -19.008 7.582 1.00 57.09 90 GLY A O 1
ATOM 703 N N . TYR A 1 91 ? 31.834 -17.289 8.878 1.00 58.78 91 TYR A N 1
ATOM 704 C CA . TYR A 1 91 ? 30.474 -16.969 9.318 1.00 58.78 91 TYR A CA 1
ATOM 705 C C . TYR A 1 91 ? 29.601 -16.453 8.163 1.00 58.78 91 TYR A C 1
ATOM 707 O O . TYR A 1 91 ? 28.457 -16.881 8.002 1.00 58.78 91 TYR A O 1
ATOM 715 N N . TYR A 1 92 ? 30.140 -15.588 7.301 1.00 51.41 92 TYR A N 1
ATOM 716 C CA . TYR A 1 92 ? 29.425 -15.113 6.116 1.00 51.41 92 TYR A CA 1
ATOM 717 C C . TYR A 1 92 ? 29.240 -16.216 5.064 1.00 51.41 92 TYR A C 1
ATOM 719 O O . TYR A 1 92 ? 28.157 -16.316 4.489 1.00 51.41 92 TYR A O 1
ATOM 727 N N . ALA A 1 93 ? 30.236 -17.080 4.848 1.00 53.41 93 ALA A N 1
ATOM 728 C CA . ALA A 1 93 ? 30.158 -18.208 3.921 1.00 53.41 93 ALA A CA 1
ATOM 729 C C . ALA A 1 93 ? 29.158 -19.273 4.398 1.00 53.41 93 ALA A C 1
ATOM 731 O O . ALA A 1 93 ? 28.330 -19.734 3.615 1.00 53.41 93 ALA A O 1
ATOM 732 N N . SER A 1 94 ? 29.158 -19.615 5.690 1.00 48.31 94 SER A N 1
ATOM 733 C CA . SER A 1 94 ? 28.174 -20.541 6.271 1.00 48.31 94 SER A CA 1
ATOM 734 C C . SER A 1 94 ? 26.752 -19.978 6.207 1.00 48.31 94 SER A C 1
ATOM 736 O O . SER A 1 94 ? 25.838 -20.686 5.785 1.00 48.31 94 SER A O 1
ATOM 738 N N . ARG A 1 95 ? 26.551 -18.687 6.507 1.00 51.31 95 ARG A N 1
ATOM 739 C CA . ARG A 1 95 ? 25.252 -18.018 6.314 1.00 51.31 95 ARG A CA 1
ATOM 740 C C . ARG A 1 95 ? 24.832 -17.941 4.848 1.00 51.31 95 ARG A C 1
ATOM 742 O O . ARG A 1 95 ? 23.647 -18.079 4.562 1.00 51.31 95 ARG A O 1
ATOM 749 N N . TRP A 1 96 ? 25.772 -17.760 3.923 1.00 47.69 96 TRP A N 1
ATOM 750 C CA . TRP A 1 96 ? 25.509 -17.792 2.484 1.00 47.69 96 TRP A CA 1
ATOM 751 C C . TRP A 1 96 ? 25.078 -19.187 2.010 1.00 47.69 96 TRP A C 1
ATOM 753 O O . TRP A 1 96 ? 24.123 -19.298 1.244 1.00 47.69 96 TRP A O 1
ATOM 763 N N . ILE A 1 97 ? 25.704 -20.253 2.524 1.00 45.81 97 ILE A N 1
ATOM 764 C CA . ILE A 1 97 ? 25.318 -21.648 2.254 1.00 45.81 97 ILE A CA 1
ATOM 765 C C . ILE A 1 97 ? 23.933 -21.962 2.839 1.00 45.81 97 ILE A C 1
ATOM 767 O O . ILE A 1 97 ? 23.119 -22.585 2.161 1.00 45.81 97 ILE A O 1
ATOM 771 N N . VAL A 1 98 ? 23.635 -21.511 4.063 1.00 45.41 98 VAL A N 1
ATOM 772 C CA . VAL A 1 98 ? 22.315 -21.710 4.692 1.00 45.41 98 VAL A CA 1
ATOM 773 C C . VAL A 1 98 ? 21.225 -20.930 3.951 1.00 45.41 98 VAL A C 1
ATOM 775 O O . VAL A 1 98 ? 20.180 -21.500 3.652 1.00 45.41 98 VAL A O 1
ATOM 778 N N . ASN A 1 99 ? 21.479 -19.679 3.552 1.00 46.69 99 ASN A N 1
ATOM 779 C CA . ASN A 1 99 ? 20.533 -18.901 2.743 1.00 46.69 99 ASN A CA 1
ATOM 780 C C . ASN A 1 99 ? 20.343 -19.470 1.325 1.00 46.69 99 ASN A C 1
ATOM 782 O O . ASN A 1 99 ? 19.298 -19.244 0.724 1.00 46.69 99 ASN A O 1
ATOM 786 N N . ARG A 1 100 ? 21.318 -20.215 0.783 1.00 42.78 100 ARG A N 1
ATOM 787 C CA . ARG A 1 100 ? 21.170 -20.946 -0.489 1.00 42.78 100 ARG A CA 1
ATOM 788 C C . ARG A 1 100 ? 20.284 -22.191 -0.381 1.00 42.78 100 ARG A C 1
ATOM 790 O O . ARG A 1 100 ? 19.828 -22.663 -1.414 1.00 42.78 100 ARG A O 1
ATOM 797 N N . ARG A 1 101 ? 20.039 -22.720 0.826 1.00 36.88 101 ARG A N 1
ATOM 798 C CA . ARG A 1 101 ? 19.158 -23.885 1.056 1.00 36.88 101 ARG A CA 1
ATOM 799 C C . ARG A 1 101 ? 17.686 -23.526 1.251 1.00 36.88 101 ARG A C 1
ATOM 801 O O . ARG A 1 101 ? 16.887 -24.406 1.560 1.00 36.88 101 ARG A O 1
ATOM 808 N N . VAL A 1 102 ? 17.309 -22.264 1.065 1.00 40.94 102 VAL A N 1
ATOM 809 C CA . VAL A 1 102 ? 15.901 -21.930 0.863 1.00 40.94 102 VAL A CA 1
ATOM 810 C C . VAL A 1 102 ? 15.550 -22.397 -0.543 1.00 40.94 102 VAL A C 1
ATOM 812 O O . VAL A 1 102 ? 15.867 -21.741 -1.536 1.00 40.94 102 VAL A O 1
ATOM 815 N N . ASN A 1 103 ? 14.997 -23.605 -0.612 1.00 36.34 103 ASN A N 1
ATOM 816 C CA . ASN A 1 103 ? 14.478 -24.177 -1.838 1.00 36.34 103 ASN A CA 1
ATOM 817 C C . ASN A 1 103 ? 13.499 -23.183 -2.460 1.00 36.34 103 ASN A C 1
ATOM 819 O O . ASN A 1 103 ? 12.560 -22.742 -1.802 1.00 36.34 103 ASN A O 1
ATOM 823 N N . SER A 1 104 ? 13.716 -22.880 -3.739 1.00 38.22 104 SER A N 1
ATOM 824 C CA . SER A 1 104 ? 12.667 -22.403 -4.627 1.00 38.22 104 SER A CA 1
ATOM 825 C C . SER A 1 104 ? 11.550 -23.443 -4.597 1.00 38.22 104 SER A C 1
ATOM 827 O O . SER A 1 104 ? 11.556 -24.388 -5.383 1.00 38.22 104 SER A O 1
ATOM 829 N N . THR A 1 105 ? 10.585 -23.303 -3.691 1.00 39.56 105 THR A N 1
ATOM 830 C CA . THR A 1 105 ? 9.251 -23.823 -3.970 1.00 39.56 105 THR A CA 1
ATOM 831 C C . THR A 1 105 ? 8.837 -23.215 -5.304 1.00 39.56 105 THR A C 1
ATOM 833 O O . THR A 1 105 ? 9.173 -22.068 -5.609 1.00 39.56 105 THR A O 1
ATOM 836 N N . ALA A 1 106 ? 8.258 -24.040 -6.170 1.00 43.34 106 ALA A N 1
ATOM 837 C CA . ALA A 1 106 ? 7.955 -23.703 -7.551 1.00 43.34 106 ALA A CA 1
ATOM 838 C C . ALA A 1 106 ? 6.827 -22.660 -7.615 1.00 43.34 106 ALA A C 1
ATOM 840 O O . ALA A 1 106 ? 5.711 -22.973 -8.019 1.00 43.34 106 ALA A O 1
ATOM 841 N N . SER A 1 107 ? 7.111 -21.425 -7.198 1.00 52.16 107 SER A N 1
ATOM 842 C CA . SER A 1 107 ? 6.222 -20.304 -7.441 1.00 52.16 107 SER A CA 1
ATOM 843 C C . SER A 1 107 ? 6.239 -20.022 -8.931 1.00 52.16 107 SER A C 1
ATOM 845 O O . SER A 1 107 ? 7.296 -19.933 -9.563 1.00 52.16 107 SER A O 1
ATOM 847 N N . THR A 1 108 ? 5.053 -19.924 -9.521 1.00 59.66 108 THR A N 1
ATOM 848 C CA . THR A 1 108 ? 4.961 -19.702 -10.969 1.00 59.66 108 THR A CA 1
ATOM 849 C C . THR A 1 108 ? 5.358 -18.288 -11.383 1.00 59.66 108 THR A C 1
ATOM 851 O O . THR A 1 108 ? 5.857 -18.106 -12.492 1.00 59.66 108 THR A O 1
ATOM 854 N N . ALA A 1 109 ? 5.252 -17.320 -10.470 1.00 66.88 109 ALA A N 1
ATOM 855 C CA . ALA A 1 109 ? 5.731 -15.958 -10.662 1.00 66.88 109 ALA A CA 1
ATOM 856 C C . ALA A 1 109 ? 7.011 -15.713 -9.850 1.00 66.88 109 ALA A C 1
ATOM 858 O O . ALA A 1 109 ? 7.208 -16.271 -8.780 1.00 66.88 109 ALA A O 1
ATOM 859 N N . HIS A 1 110 ? 7.907 -14.870 -10.363 1.00 74.81 110 HIS A N 1
ATOM 860 C CA . HIS A 1 110 ? 9.189 -14.594 -9.711 1.00 74.81 110 HIS A CA 1
ATOM 861 C C . HIS A 1 110 ? 9.114 -13.310 -8.876 1.00 74.81 110 HIS A C 1
ATOM 863 O O . HIS A 1 110 ? 8.361 -12.380 -9.189 1.00 74.81 110 HIS A O 1
ATOM 869 N N . ARG A 1 111 ? 9.936 -13.245 -7.822 1.00 84.81 111 ARG A N 1
ATOM 870 C CA . ARG A 1 111 ? 10.206 -12.000 -7.090 1.00 84.81 111 ARG A CA 1
ATOM 871 C C . ARG A 1 111 ? 11.028 -11.082 -7.990 1.00 84.81 111 ARG A C 1
ATOM 873 O O . ARG A 1 111 ? 12.062 -11.504 -8.500 1.00 84.81 111 ARG A O 1
ATOM 880 N N . LEU A 1 112 ? 10.580 -9.846 -8.186 1.00 88.31 112 LEU A N 1
ATOM 881 C CA . LEU A 1 112 ? 11.181 -8.926 -9.151 1.00 88.31 112 LEU A CA 1
ATOM 882 C C . LEU A 1 112 ? 11.405 -7.542 -8.547 1.00 88.31 112 LEU A C 1
ATOM 884 O O . LEU A 1 112 ? 10.549 -6.997 -7.854 1.00 88.31 112 LEU A O 1
ATOM 888 N N . LEU A 1 113 ? 12.556 -6.956 -8.857 1.00 90.06 113 LEU A N 1
ATOM 889 C CA . LEU A 1 113 ? 12.793 -5.522 -8.758 1.00 90.06 113 LEU A CA 1
ATOM 890 C C . LEU A 1 113 ? 12.288 -4.905 -10.057 1.00 90.06 113 LEU A C 1
ATOM 892 O O . LEU A 1 113 ? 12.747 -5.276 -11.133 1.00 90.06 113 LEU A O 1
ATOM 896 N N . ILE A 1 114 ? 11.336 -3.988 -9.968 1.00 92.75 114 ILE A N 1
ATOM 897 C CA . ILE A 1 114 ? 10.686 -3.383 -11.127 1.00 92.75 114 ILE A CA 1
ATOM 898 C C . ILE A 1 114 ? 11.078 -1.904 -11.136 1.00 92.75 114 ILE A C 1
ATOM 900 O O . ILE A 1 114 ? 10.477 -1.100 -10.413 1.00 92.75 114 ILE A O 1
ATOM 904 N N . PRO A 1 115 ? 12.114 -1.525 -11.903 1.00 94.50 115 PRO A N 1
ATOM 905 C CA . PRO A 1 115 ? 12.337 -0.135 -12.254 1.00 94.50 115 PRO A CA 1
ATOM 906 C C . PRO A 1 115 ? 11.079 0.417 -12.919 1.00 94.50 115 PRO A C 1
ATOM 908 O O . PRO A 1 115 ? 10.509 -0.197 -13.822 1.00 94.50 115 PRO A O 1
ATOM 911 N N . GLY A 1 116 ? 10.607 1.555 -12.443 1.00 94.31 116 GLY A N 1
ATOM 912 C CA . GLY A 1 116 ? 9.406 2.172 -12.969 1.00 94.31 116 GLY A CA 1
ATOM 913 C C . GLY A 1 116 ? 9.476 3.677 -12.900 1.00 94.31 116 GLY A C 1
ATOM 914 O O . GLY A 1 116 ? 10.413 4.267 -12.350 1.00 94.31 116 GLY A O 1
ATOM 915 N N . ARG A 1 117 ? 8.440 4.302 -13.440 1.00 94.94 117 ARG A N 1
ATOM 916 C CA . ARG A 1 117 ? 8.241 5.737 -13.359 1.00 94.94 117 ARG A CA 1
ATOM 917 C C . ARG A 1 117 ? 6.814 6.028 -12.966 1.00 94.94 117 ARG A C 1
ATOM 919 O O . ARG A 1 117 ? 5.865 5.407 -13.443 1.00 94.94 117 ARG A O 1
ATOM 926 N N . ILE A 1 118 ? 6.687 7.008 -12.084 1.00 94.69 118 ILE A N 1
ATOM 927 C CA . ILE A 1 118 ? 5.402 7.574 -11.723 1.00 94.69 118 ILE A CA 1
ATOM 928 C C . ILE A 1 118 ? 5.295 8.974 -12.315 1.00 94.69 118 ILE A C 1
ATOM 930 O O . ILE A 1 118 ? 6.245 9.767 -12.329 1.00 94.69 118 ILE A O 1
ATOM 934 N N . THR A 1 119 ? 4.128 9.264 -12.863 1.00 95.75 119 THR A N 1
ATOM 935 C CA . THR A 1 119 ? 3.772 10.555 -13.444 1.00 95.75 119 THR A CA 1
ATOM 936 C C . THR A 1 119 ? 2.516 11.040 -12.753 1.00 95.75 119 THR A C 1
ATOM 938 O O . THR A 1 119 ? 1.570 10.276 -12.577 1.00 95.75 119 THR A O 1
ATOM 941 N N . HIS A 1 120 ? 2.497 12.305 -12.358 1.00 94.81 120 HIS A N 1
ATOM 942 C CA . HIS A 1 120 ? 1.301 12.953 -11.846 1.00 94.81 120 HIS A CA 1
ATOM 943 C C . HIS A 1 120 ? 1.000 14.161 -12.717 1.00 94.81 120 HIS A C 1
ATOM 945 O O . HIS A 1 120 ? 1.832 15.053 -12.861 1.00 94.81 120 HIS A O 1
ATOM 951 N N . HIS A 1 121 ? -0.208 14.201 -13.263 1.00 95.12 121 HIS A N 1
ATOM 952 C CA . HIS A 1 121 ? -0.730 15.296 -14.062 1.00 95.12 121 HIS A CA 1
ATOM 953 C C . HIS A 1 121 ? -1.982 15.837 -13.383 1.00 95.12 121 HIS A C 1
ATOM 955 O O . HIS A 1 121 ? -3.070 15.274 -13.486 1.00 95.12 121 HIS A O 1
ATOM 961 N N . ARG A 1 122 ? -1.838 16.948 -12.665 1.00 93.62 122 ARG A N 1
ATOM 962 C CA . ARG A 1 122 ? -2.974 17.730 -12.187 1.00 93.62 122 ARG A CA 1
ATOM 963 C C . ARG A 1 122 ? -3.488 18.591 -13.336 1.00 93.62 122 ARG A C 1
ATOM 965 O O . ARG A 1 122 ? -2.759 19.428 -13.862 1.00 93.62 122 ARG A O 1
ATOM 972 N N . LEU A 1 123 ? -4.750 18.387 -13.691 1.00 92.00 123 LEU A N 1
ATOM 973 C CA . LEU A 1 123 ? -5.457 19.096 -14.757 1.00 92.00 123 LEU A CA 1
ATOM 974 C C . LEU A 1 123 ? -6.281 20.267 -14.207 1.00 92.00 123 LEU A C 1
ATOM 976 O O . LEU A 1 123 ? -6.369 21.310 -14.849 1.00 92.00 123 LEU A O 1
ATOM 980 N N . TYR A 1 124 ? -6.845 20.107 -13.004 1.00 87.88 124 TYR A N 1
ATOM 981 C CA . TYR A 1 124 ? -7.759 21.066 -12.380 1.00 87.88 124 TYR A CA 1
ATOM 982 C C . TYR A 1 124 ? -7.549 21.156 -10.850 1.00 87.88 124 TYR A C 1
ATOM 984 O O . TYR A 1 124 ? -7.222 20.148 -10.205 1.00 87.88 124 TYR A O 1
ATOM 992 N N . PRO A 1 125 ? -7.770 22.325 -10.208 1.00 84.31 125 PRO A N 1
ATOM 993 C CA . PRO A 1 125 ? -8.048 23.651 -10.789 1.00 84.31 125 PRO A CA 1
ATOM 994 C C . PRO A 1 125 ? -6.808 24.358 -11.347 1.00 84.31 125 PRO A C 1
ATOM 996 O O . PRO A 1 125 ? -6.932 25.235 -12.189 1.00 84.31 125 PRO A O 1
ATOM 999 N N . GLN A 1 126 ? -5.616 23.965 -10.897 1.00 86.31 126 GLN A N 1
ATOM 1000 C CA . GLN A 1 126 ? -4.341 24.521 -11.343 1.00 86.31 126 GLN A CA 1
ATOM 1001 C C . GLN A 1 126 ? -3.504 23.424 -11.978 1.00 86.31 126 GLN A C 1
ATOM 1003 O O . GLN A 1 126 ? -3.265 22.388 -11.347 1.00 86.31 126 GLN A O 1
ATOM 1008 N N . LYS A 1 127 ? -3.051 23.660 -13.211 1.00 91.69 127 LYS A N 1
ATOM 1009 C CA . LYS A 1 127 ? -2.220 22.700 -13.933 1.00 91.69 127 LYS A CA 1
ATOM 1010 C C . LYS A 1 127 ? -0.879 22.535 -13.224 1.00 91.69 127 LYS A C 1
ATOM 1012 O O . LYS A 1 127 ? -0.251 23.504 -12.787 1.00 91.69 127 LYS A O 1
ATOM 1017 N N . HIS A 1 128 ? -0.461 21.290 -13.057 1.00 92.88 128 HIS A N 1
ATOM 1018 C CA . HIS A 1 128 ? 0.836 20.942 -12.486 1.00 92.88 128 HIS A CA 1
ATOM 1019 C C . HIS A 1 128 ? 1.180 19.523 -12.895 1.00 92.88 128 HIS A C 1
ATOM 1021 O O . HIS A 1 128 ? 0.346 18.633 -12.742 1.00 92.88 128 HIS A O 1
ATOM 1027 N N . SER A 1 129 ? 2.384 19.297 -13.395 1.00 93.88 129 SER A N 1
ATOM 1028 C CA . SER A 1 129 ? 2.813 17.956 -13.764 1.00 93.88 129 SER A CA 1
ATOM 1029 C C . SER A 1 129 ? 4.243 17.714 -13.358 1.00 93.88 129 SER A C 1
ATOM 1031 O O . SER A 1 129 ? 5.098 18.569 -13.572 1.00 93.88 129 SER A O 1
ATOM 1033 N N . PHE A 1 130 ? 4.495 16.531 -12.826 1.00 93.69 130 PHE A N 1
ATOM 1034 C CA . PHE A 1 130 ? 5.825 16.099 -12.441 1.00 93.69 130 PHE A CA 1
ATOM 1035 C C . PHE A 1 130 ? 5.946 14.593 -12.620 1.00 93.69 130 PHE A C 1
ATOM 1037 O O . PHE A 1 130 ? 4.955 13.856 -12.667 1.00 93.69 130 PHE A O 1
ATOM 1044 N N . SER A 1 131 ? 7.184 14.134 -12.739 1.00 94.31 131 SER A N 1
ATOM 1045 C CA . SER A 1 131 ? 7.490 12.721 -12.851 1.00 94.31 131 SER A CA 1
ATOM 1046 C C . SER A 1 131 ? 8.847 12.408 -12.257 1.00 94.31 131 SER A C 1
ATOM 1048 O O . SER A 1 131 ? 9.753 13.241 -12.273 1.00 94.31 131 SER A O 1
ATOM 1050 N N . TYR A 1 132 ? 8.972 11.206 -11.710 1.00 92.81 132 TYR A N 1
ATOM 1051 C CA . TYR A 1 132 ? 10.191 10.753 -11.072 1.00 92.81 132 TYR A CA 1
ATOM 1052 C C . TYR A 1 132 ? 10.308 9.227 -11.152 1.00 92.81 132 TYR A C 1
ATOM 1054 O O . TYR A 1 132 ? 9.287 8.531 -11.222 1.00 92.81 132 TYR A O 1
ATOM 1062 N N . PRO A 1 133 ? 11.547 8.708 -11.152 1.00 93.25 133 PRO A N 1
ATOM 1063 C CA . PRO A 1 133 ? 11.789 7.276 -11.100 1.00 93.25 133 PRO A CA 1
ATOM 1064 C C . PRO A 1 133 ? 11.240 6.701 -9.792 1.00 93.25 133 PRO A C 1
ATOM 1066 O O . PRO A 1 133 ? 11.346 7.314 -8.726 1.00 93.25 133 PRO A O 1
ATOM 1069 N N . TYR A 1 134 ? 10.654 5.515 -9.879 1.00 92.31 134 TYR A N 1
ATOM 1070 C CA . TYR A 1 134 ? 9.975 4.850 -8.781 1.00 92.31 134 TYR A CA 1
ATOM 1071 C C . TYR A 1 134 ? 10.303 3.361 -8.793 1.00 92.31 134 TYR A C 1
ATOM 1073 O O . TYR A 1 134 ? 9.884 2.629 -9.686 1.00 92.31 134 TYR A O 1
ATOM 1081 N N . LEU A 1 135 ? 11.088 2.919 -7.811 1.00 92.88 135 LEU A N 1
ATOM 1082 C CA . LEU A 1 135 ? 11.475 1.519 -7.701 1.00 92.88 135 LEU A CA 1
ATOM 1083 C C . LEU A 1 135 ? 10.386 0.726 -6.985 1.00 92.88 135 LEU A C 1
ATOM 1085 O O . LEU A 1 135 ? 10.003 1.051 -5.858 1.00 92.88 135 LEU A O 1
ATOM 1089 N N . LEU A 1 136 ? 9.935 -0.343 -7.626 1.00 93.00 136 LEU A N 1
ATOM 1090 C CA . LEU A 1 136 ? 8.909 -1.238 -7.118 1.00 93.00 136 LEU A CA 1
ATOM 1091 C C . LEU A 1 136 ? 9.474 -2.639 -6.865 1.00 93.00 136 LEU A C 1
ATOM 1093 O O . LEU A 1 136 ? 10.471 -3.057 -7.453 1.00 93.00 136 LEU A O 1
ATOM 1097 N N . LEU A 1 137 ? 8.794 -3.372 -5.996 1.00 91.81 137 LEU A N 1
ATOM 1098 C CA . LEU A 1 137 ? 9.013 -4.773 -5.682 1.00 91.81 137 LEU A CA 1
ATOM 1099 C C . LEU A 1 137 ? 7.757 -5.549 -6.061 1.00 91.81 137 LEU A C 1
ATOM 1101 O O . LEU A 1 137 ? 6.673 -5.233 -5.572 1.00 91.81 137 LEU A O 1
ATOM 1105 N N . GLY A 1 138 ? 7.927 -6.549 -6.920 1.00 91.19 138 GLY A N 1
ATOM 1106 C CA . GLY A 1 138 ? 6.922 -7.542 -7.269 1.00 91.19 138 GLY A CA 1
ATOM 1107 C C . GLY A 1 138 ? 7.153 -8.822 -6.471 1.00 91.19 138 GLY A C 1
ATOM 1108 O O . GLY A 1 138 ? 8.240 -9.399 -6.541 1.00 91.19 138 GLY A O 1
ATOM 1109 N N . ILE A 1 139 ? 6.167 -9.256 -5.690 1.00 88.75 139 ILE A N 1
ATOM 1110 C CA . ILE A 1 139 ? 6.269 -10.417 -4.802 1.00 88.75 139 ILE A CA 1
ATOM 1111 C C . ILE A 1 139 ? 5.082 -11.349 -5.067 1.00 88.75 139 ILE A C 1
ATOM 1113 O O . ILE A 1 139 ? 3.943 -10.942 -4.834 1.00 88.75 139 ILE A O 1
ATOM 1117 N N . PRO A 1 140 ? 5.314 -12.589 -5.532 1.00 89.25 140 PRO A N 1
ATOM 1118 C CA . PRO A 1 140 ? 4.269 -13.601 -5.573 1.00 89.25 140 PRO A CA 1
ATOM 1119 C C . PRO A 1 140 ? 3.877 -13.990 -4.145 1.00 89.25 140 PRO A C 1
ATOM 1121 O O . PRO A 1 140 ? 4.727 -14.061 -3.258 1.00 89.25 140 PRO A O 1
ATOM 1124 N N . ILE A 1 141 ? 2.585 -14.202 -3.929 1.00 86.81 141 ILE A N 1
ATOM 1125 C CA . ILE A 1 141 ? 2.014 -14.655 -2.664 1.00 86.81 141 ILE A CA 1
ATOM 1126 C C . ILE A 1 141 ? 1.145 -15.861 -2.990 1.00 86.81 141 ILE A C 1
ATOM 1128 O O . ILE A 1 141 ? 0.106 -15.730 -3.643 1.00 86.81 141 ILE A O 1
ATOM 1132 N N . GLU A 1 142 ? 1.573 -17.030 -2.529 1.00 80.69 142 GLU A N 1
ATOM 1133 C CA . GLU A 1 142 ? 0.876 -18.294 -2.767 1.00 80.69 142 GLU A CA 1
ATOM 1134 C C . GLU A 1 142 ? 0.389 -18.909 -1.447 1.00 80.69 142 GLU A C 1
ATOM 1136 O O . GLU A 1 142 ? 0.922 -18.629 -0.374 1.00 80.69 142 GLU A O 1
ATOM 1141 N N . VAL A 1 143 ? -0.637 -19.765 -1.511 1.00 62.91 143 VAL A N 1
ATOM 1142 C CA . VAL A 1 143 ? -1.193 -20.466 -0.331 1.00 62.91 143 VAL A CA 1
ATOM 1143 C C . VAL A 1 143 ? -0.127 -21.283 0.419 1.00 62.91 143 VAL A C 1
ATOM 1145 O O . VAL A 1 143 ? -0.230 -21.456 1.629 1.00 62.91 143 VAL A O 1
ATOM 1148 N N . SER A 1 144 ? 0.919 -21.748 -0.277 1.00 53.03 144 SER A N 1
ATOM 1149 C CA . SER A 1 144 ? 1.997 -22.569 0.294 1.00 53.03 144 SER A CA 1
ATOM 1150 C C . SER A 1 144 ? 3.156 -21.769 0.913 1.00 53.03 144 SER A C 1
ATOM 1152 O O . SER A 1 144 ? 4.124 -22.381 1.381 1.00 53.03 144 SER A O 1
ATOM 1154 N N . ASP A 1 145 ? 3.104 -20.434 0.929 1.00 51.62 145 ASP A N 1
ATOM 1155 C CA . ASP A 1 145 ? 4.164 -19.621 1.532 1.00 51.62 145 ASP A CA 1
ATOM 1156 C C . ASP A 1 145 ? 4.066 -19.663 3.063 1.00 51.62 145 ASP A C 1
ATOM 1158 O O . ASP A 1 145 ? 3.459 -18.807 3.711 1.00 51.62 145 ASP A O 1
ATOM 1162 N N . ASN A 1 146 ? 4.698 -20.675 3.663 1.00 40.56 146 ASN A N 1
ATOM 1163 C CA . ASN A 1 146 ? 4.937 -20.711 5.099 1.00 40.56 146 ASN A CA 1
ATOM 1164 C C . ASN A 1 146 ? 5.657 -19.425 5.542 1.00 40.56 146 ASN A C 1
ATOM 1166 O O . ASN A 1 146 ? 6.611 -18.966 4.909 1.00 40.56 146 ASN A O 1
ATOM 1170 N N . ALA A 1 147 ? 5.210 -18.895 6.683 1.00 41.81 147 ALA A N 1
ATOM 1171 C CA . ALA A 1 147 ? 5.559 -17.643 7.370 1.00 41.81 147 ALA A CA 1
ATOM 1172 C C . ALA A 1 147 ? 7.033 -17.181 7.374 1.00 41.81 147 ALA A C 1
ATOM 1174 O O . ALA A 1 147 ? 7.323 -16.028 7.703 1.00 41.81 147 ALA A O 1
ATOM 1175 N N . ASN A 1 148 ? 7.964 -18.071 7.046 1.00 37.88 148 ASN A N 1
ATOM 1176 C CA . ASN A 1 148 ? 9.399 -17.870 7.159 1.00 37.88 148 ASN A CA 1
ATOM 1177 C C . ASN A 1 148 ? 10.046 -17.297 5.887 1.00 37.88 148 ASN A C 1
ATOM 1179 O O . ASN A 1 148 ? 11.152 -16.770 5.984 1.00 37.88 148 ASN A O 1
ATOM 1183 N N . ASP A 1 149 ? 9.377 -17.342 4.726 1.00 41.19 149 ASP A N 1
ATOM 1184 C CA . ASP A 1 149 ? 10.029 -17.039 3.437 1.00 41.19 149 ASP A CA 1
ATOM 1185 C C . ASP A 1 149 ? 9.844 -15.596 2.924 1.00 41.19 149 ASP A C 1
ATOM 1187 O O . ASP A 1 149 ? 10.540 -15.134 2.023 1.00 41.19 149 ASP A O 1
ATOM 1191 N N . ILE A 1 150 ? 8.949 -14.817 3.540 1.00 45.03 150 ILE A N 1
ATOM 1192 C CA . ILE A 1 150 ? 8.682 -13.420 3.132 1.00 45.03 150 ILE A CA 1
ATOM 1193 C C . ILE A 1 150 ? 9.724 -12.448 3.723 1.00 45.03 150 ILE A C 1
ATOM 1195 O O . ILE A 1 150 ? 9.794 -11.269 3.367 1.00 45.03 150 ILE A O 1
ATOM 1199 N N . MET A 1 151 ? 10.599 -12.931 4.608 1.00 36.41 151 MET A N 1
ATOM 1200 C CA . MET A 1 151 ? 11.764 -12.165 5.027 1.00 36.41 151 MET A CA 1
ATOM 1201 C C . MET A 1 151 ? 12.882 -12.306 3.993 1.00 36.41 151 MET A C 1
ATOM 1203 O O . MET A 1 151 ? 13.705 -13.214 4.073 1.00 36.41 151 MET A O 1
ATOM 1207 N N . LEU A 1 152 ? 13.011 -11.311 3.110 1.00 38.50 152 LEU A N 1
ATOM 1208 C CA . LEU A 1 152 ? 14.331 -10.914 2.614 1.00 38.50 152 LEU A CA 1
ATOM 1209 C C . LEU A 1 152 ? 15.208 -10.610 3.844 1.00 38.50 152 LEU A C 1
ATOM 1211 O O . LEU A 1 152 ? 15.150 -9.526 4.419 1.00 38.50 152 LEU A O 1
ATOM 1215 N N . ALA A 1 153 ? 15.946 -11.633 4.275 1.00 32.28 153 ALA A N 1
ATOM 1216 C CA . ALA A 1 153 ? 16.914 -11.673 5.363 1.00 32.28 153 ALA A CA 1
ATOM 1217 C C . ALA A 1 153 ? 16.419 -11.248 6.773 1.00 32.28 153 ALA A C 1
ATOM 1219 O O . ALA A 1 153 ? 16.223 -10.076 7.092 1.00 32.28 153 ALA A O 1
ATOM 1220 N N . ASN A 1 154 ? 16.331 -12.257 7.648 1.00 30.52 154 ASN A N 1
ATOM 1221 C CA . ASN A 1 154 ? 16.771 -12.281 9.052 1.00 30.52 154 ASN A CA 1
ATOM 1222 C C . ASN A 1 154 ? 16.496 -11.056 9.948 1.00 30.52 154 ASN A C 1
ATOM 1224 O O . ASN A 1 154 ? 17.181 -10.039 9.862 1.00 30.52 154 ASN A O 1
ATOM 1228 N N . VAL A 1 155 ? 15.650 -11.232 10.970 1.00 30.70 155 VAL A N 1
ATOM 1229 C CA . VAL A 1 155 ? 15.768 -10.483 12.234 1.00 30.7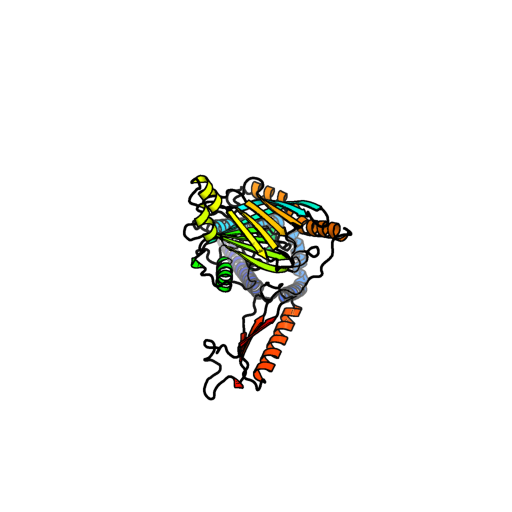0 155 VAL A CA 1
ATOM 1230 C C . VAL A 1 155 ? 15.621 -11.444 13.407 1.00 30.70 155 VAL A C 1
ATOM 1232 O O . VAL A 1 155 ? 14.524 -11.913 13.671 1.00 30.70 155 VAL A O 1
ATOM 1235 N N . HIS A 1 156 ? 16.731 -11.694 14.104 1.00 31.03 156 HIS A N 1
ATOM 1236 C CA . HIS A 1 156 ? 16.811 -11.679 15.572 1.00 31.03 156 HIS A CA 1
ATOM 1237 C C . HIS A 1 156 ? 18.276 -11.865 16.009 1.00 31.03 156 HIS A C 1
ATOM 1239 O O . HIS A 1 156 ? 18.705 -12.965 16.326 1.00 31.03 156 HIS A O 1
ATOM 1245 N N . SER A 1 157 ? 19.084 -10.796 15.982 1.00 33.31 157 SER A N 1
ATOM 1246 C CA . SER A 1 157 ? 20.265 -10.661 16.858 1.00 33.31 157 SER A CA 1
ATOM 1247 C C . SER A 1 157 ? 20.834 -9.234 16.801 1.00 33.31 157 SER A C 1
ATOM 1249 O O . SER A 1 157 ? 20.873 -8.610 15.740 1.00 33.31 157 SER A O 1
ATOM 1251 N N . SER A 1 158 ? 21.285 -8.724 17.952 1.00 38.25 158 SER A N 1
ATOM 1252 C CA . SER A 1 158 ? 21.677 -7.326 18.228 1.00 38.25 158 SER A CA 1
ATOM 1253 C C . SER A 1 158 ? 22.929 -6.809 17.489 1.00 38.25 158 SER A C 1
ATOM 1255 O O . SER A 1 158 ? 23.333 -5.675 17.722 1.00 38.25 158 SER A O 1
ATOM 1257 N N . TRP A 1 159 ? 23.526 -7.587 16.580 1.00 34.12 159 TRP A N 1
ATOM 1258 C CA . TRP A 1 159 ? 24.746 -7.229 15.828 1.00 34.12 159 TRP A CA 1
ATOM 1259 C C . TRP A 1 159 ? 24.497 -6.980 14.320 1.00 34.12 159 TRP A C 1
ATOM 1261 O O . TRP A 1 159 ? 25.417 -6.962 13.507 1.00 34.12 159 TRP A O 1
ATOM 1271 N N . SER A 1 160 ? 23.236 -6.771 13.926 1.00 46.25 160 SER A N 1
ATOM 1272 C CA . SER A 1 160 ? 22.769 -6.739 12.527 1.00 46.25 160 SER A CA 1
ATOM 1273 C C . SER A 1 160 ? 23.186 -5.523 11.676 1.00 46.25 160 SER A C 1
ATOM 1275 O O . SER A 1 160 ? 22.920 -5.538 10.474 1.00 46.25 160 SER A O 1
ATOM 1277 N N . TRP A 1 161 ? 23.800 -4.471 12.222 1.00 42.69 161 TRP A N 1
ATOM 1278 C CA . TRP A 1 161 ? 24.039 -3.243 11.447 1.00 42.69 161 TRP A CA 1
ATOM 1279 C C . TRP A 1 161 ? 25.194 -3.370 10.435 1.00 42.69 161 TRP A C 1
ATOM 1281 O O . TRP A 1 161 ? 25.088 -2.866 9.322 1.00 42.69 161 TRP A O 1
ATOM 1291 N N . PHE A 1 162 ? 26.249 -4.130 10.755 1.00 38.53 162 PHE A N 1
ATOM 1292 C CA . PHE A 1 162 ? 27.346 -4.400 9.811 1.00 38.53 162 PHE A CA 1
ATOM 1293 C C . PHE A 1 162 ? 26.951 -5.390 8.697 1.00 38.53 162 PHE A C 1
ATOM 1295 O O . PHE A 1 162 ? 27.373 -5.226 7.555 1.00 38.53 162 PHE A O 1
ATOM 1302 N N . ILE A 1 163 ? 26.089 -6.378 8.987 1.00 44.50 163 ILE A N 1
ATOM 1303 C CA . ILE A 1 163 ? 25.548 -7.3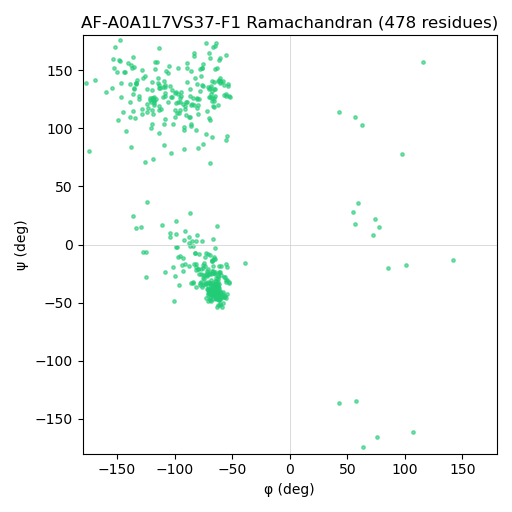16 7.977 1.00 44.50 163 ILE A CA 1
ATOM 1304 C C . ILE A 1 163 ? 24.550 -6.611 7.042 1.00 44.50 163 ILE A C 1
ATOM 1306 O O . ILE A 1 163 ? 24.478 -6.930 5.856 1.00 44.50 163 ILE A O 1
ATOM 1310 N N . GLN A 1 164 ? 23.807 -5.618 7.545 1.00 42.22 164 GLN A N 1
ATOM 1311 C CA . GLN A 1 164 ? 22.969 -4.748 6.709 1.00 42.22 164 GLN A CA 1
ATOM 1312 C C . GLN A 1 164 ? 23.788 -3.942 5.694 1.00 42.22 164 GLN A C 1
ATOM 1314 O O . GLN A 1 164 ? 23.269 -3.627 4.627 1.00 42.22 164 GLN A O 1
ATOM 1319 N N . LEU A 1 165 ? 25.061 -3.653 5.985 1.00 39.44 165 LEU A N 1
ATOM 1320 C CA . LEU A 1 165 ? 25.944 -2.943 5.060 1.00 39.44 165 LEU A CA 1
ATOM 1321 C C . LEU A 1 165 ? 26.482 -3.843 3.930 1.00 39.44 165 LEU A C 1
ATOM 1323 O O . LEU A 1 165 ? 26.675 -3.366 2.816 1.00 39.44 165 LEU A O 1
ATOM 1327 N N . SER A 1 166 ? 26.715 -5.136 4.190 1.00 40.12 166 SER A N 1
ATOM 1328 C CA . SER A 1 166 ? 27.274 -6.079 3.201 1.00 40.12 166 SER A CA 1
ATOM 1329 C C . SER A 1 166 ? 26.212 -6.841 2.395 1.00 40.12 166 SER A C 1
ATOM 1331 O O . SER A 1 166 ? 26.472 -7.277 1.271 1.00 40.12 166 SER A O 1
ATOM 1333 N N . GLY A 1 167 ? 24.991 -6.973 2.920 1.00 45.75 167 GLY A N 1
ATOM 1334 C CA . GLY A 1 167 ? 23.849 -7.557 2.222 1.00 45.75 167 GLY A CA 1
ATOM 1335 C C . GLY A 1 167 ? 23.021 -6.503 1.491 1.00 45.75 167 GLY A C 1
ATOM 1336 O O . GLY A 1 167 ? 21.968 -6.113 1.976 1.00 45.75 167 GLY A O 1
ATOM 1337 N N . LEU A 1 168 ? 23.428 -6.085 0.292 1.00 43.84 168 LEU A N 1
ATOM 1338 C CA . LEU A 1 168 ? 22.670 -5.116 -0.522 1.00 43.84 168 LEU A CA 1
ATOM 1339 C C . LEU A 1 168 ? 21.242 -5.575 -0.881 1.00 43.84 168 LEU A C 1
ATOM 1341 O O . LEU A 1 168 ? 20.389 -4.758 -1.205 1.00 43.84 168 LEU A O 1
ATOM 1345 N N . THR A 1 169 ? 20.948 -6.874 -0.777 1.00 44.00 169 THR A N 1
ATOM 1346 C CA . THR A 1 169 ? 19.590 -7.430 -0.906 1.00 44.00 169 THR A CA 1
ATOM 1347 C C . THR A 1 169 ? 18.708 -7.176 0.322 1.00 44.00 169 THR A C 1
ATOM 1349 O O . THR A 1 169 ? 17.493 -7.272 0.219 1.00 44.00 169 THR A O 1
ATOM 1352 N N . ALA A 1 170 ? 19.285 -6.828 1.477 1.00 50.47 170 ALA A N 1
ATOM 1353 C CA . ALA A 1 170 ? 18.548 -6.420 2.676 1.00 50.47 170 ALA A CA 1
ATOM 1354 C C . ALA A 1 170 ? 18.134 -4.935 2.652 1.00 50.47 170 ALA A C 1
ATOM 1356 O O . ALA A 1 170 ? 17.382 -4.501 3.524 1.00 50.47 170 ALA A O 1
ATOM 1357 N N . LEU A 1 171 ? 18.593 -4.159 1.657 1.00 53.00 171 LEU A N 1
ATOM 1358 C CA . LEU A 1 171 ? 18.206 -2.754 1.486 1.00 53.00 171 LEU A CA 1
ATOM 1359 C C . LEU A 1 171 ? 16.735 -2.586 1.102 1.00 53.00 171 LEU A C 1
ATOM 1361 O O . LEU A 1 171 ? 16.178 -1.524 1.344 1.00 53.00 171 LEU A O 1
ATOM 1365 N N . PHE A 1 172 ? 16.118 -3.623 0.530 1.00 66.31 172 PHE A N 1
ATOM 1366 C CA . PHE A 1 172 ? 14.760 -3.603 -0.004 1.00 66.31 172 PHE A CA 1
ATOM 1367 C C . PHE A 1 172 ? 13.882 -4.603 0.737 1.00 66.31 172 PHE A C 1
ATOM 1369 O O . PHE A 1 172 ? 13.568 -5.681 0.235 1.00 66.31 172 PHE A O 1
ATOM 1376 N N . LYS A 1 173 ? 13.526 -4.265 1.978 1.00 66.94 173 LYS A N 1
ATOM 1377 C CA . LYS A 1 173 ? 12.724 -5.144 2.829 1.00 66.94 173 LYS A CA 1
ATOM 1378 C C . LYS A 1 173 ? 11.246 -4.798 2.733 1.00 66.94 173 LYS A C 1
ATOM 1380 O O . LYS A 1 173 ? 10.847 -3.670 3.009 1.00 66.94 173 LYS A O 1
ATOM 1385 N N . VAL A 1 174 ? 10.432 -5.810 2.450 1.00 73.38 174 VAL A N 1
ATOM 1386 C CA . VAL A 1 174 ? 8.981 -5.734 2.619 1.00 73.38 174 VAL A CA 1
ATOM 1387 C C . VAL A 1 174 ? 8.627 -6.218 4.018 1.00 73.38 174 VAL A C 1
ATOM 1389 O O . VAL A 1 174 ? 8.927 -7.348 4.402 1.00 73.38 174 VAL A O 1
ATOM 1392 N N . CYS A 1 175 ? 8.024 -5.340 4.814 1.00 76.31 175 CYS A N 1
ATOM 1393 C CA . CYS A 1 175 ? 7.560 -5.683 6.150 1.00 76.31 175 CYS A CA 1
ATOM 1394 C C . CYS A 1 175 ? 6.064 -6.008 6.089 1.00 76.31 175 CYS A C 1
ATOM 1396 O O . CYS A 1 175 ? 5.280 -5.125 5.749 1.00 76.31 175 CYS A O 1
ATOM 1398 N N . PRO A 1 176 ? 5.616 -7.207 6.506 1.00 79.12 176 PRO A N 1
ATOM 1399 C CA . PRO A 1 176 ? 4.192 -7.538 6.500 1.00 79.12 176 PRO A CA 1
ATOM 1400 C C . PRO A 1 176 ? 3.324 -6.548 7.287 1.00 79.12 176 PRO A C 1
ATOM 1402 O O . PRO A 1 176 ? 2.183 -6.305 6.917 1.00 79.12 176 PRO A O 1
ATOM 1405 N N . ALA A 1 177 ? 3.847 -5.941 8.361 1.00 77.75 177 ALA A N 1
ATOM 1406 C CA . ALA A 1 177 ? 3.161 -4.900 9.140 1.00 77.75 177 ALA A CA 1
ATOM 1407 C C . ALA A 1 177 ? 2.786 -3.653 8.311 1.00 77.75 177 ALA A C 1
ATOM 1409 O O . ALA A 1 177 ? 1.809 -2.962 8.622 1.00 77.75 177 ALA A O 1
ATOM 1410 N N . ASP A 1 178 ? 3.528 -3.397 7.236 1.00 81.25 178 ASP A N 1
ATOM 1411 C CA . ASP A 1 178 ? 3.343 -2.237 6.378 1.00 81.25 178 ASP A CA 1
ATOM 1412 C C . ASP A 1 178 ? 2.276 -2.465 5.300 1.00 81.25 178 ASP A C 1
ATOM 1414 O O . ASP A 1 178 ? 1.991 -1.518 4.577 1.00 81.25 178 ASP A O 1
ATOM 1418 N N . HIS A 1 179 ? 1.595 -3.619 5.282 1.00 88.06 179 HIS A N 1
ATOM 1419 C CA . HIS A 1 179 ? 0.492 -3.896 4.355 1.00 88.06 179 HIS A CA 1
ATOM 1420 C C . HIS A 1 179 ? -0.780 -4.402 5.046 1.00 88.06 179 HIS A C 1
ATOM 1422 O O . HIS A 1 179 ? -0.707 -5.049 6.097 1.00 88.06 179 HIS A O 1
ATOM 1428 N N . LEU A 1 180 ? -1.937 -4.094 4.447 1.00 90.94 180 LEU A N 1
ATOM 1429 C CA . LEU A 1 180 ? -3.292 -4.410 4.914 1.00 90.94 180 LEU A CA 1
ATOM 1430 C C . LEU A 1 180 ? -3.446 -4.162 6.428 1.00 90.94 180 LEU A C 1
ATOM 1432 O O . LEU A 1 180 ? -3.001 -3.132 6.950 1.00 90.94 180 LEU A O 1
ATOM 1436 N N . GLN A 1 181 ? -4.090 -5.079 7.153 1.00 86.31 181 GLN A N 1
ATOM 1437 C CA . GLN A 1 181 ? -4.270 -4.976 8.599 1.00 86.31 181 GLN A CA 1
ATOM 1438 C C . GLN A 1 181 ? -2.918 -4.948 9.325 1.00 86.31 181 GLN A C 1
ATOM 1440 O O . GLN A 1 181 ? -2.006 -5.704 9.002 1.00 86.31 181 GLN A O 1
ATOM 1445 N N . ARG A 1 182 ? -2.779 -4.093 10.348 1.00 81.12 182 ARG A N 1
ATOM 1446 C CA . ARG A 1 182 ? -1.512 -3.941 11.098 1.00 81.12 182 ARG A CA 1
ATOM 1447 C C . ARG A 1 182 ? -1.164 -5.146 11.962 1.00 81.12 182 ARG A C 1
ATOM 1449 O O . ARG A 1 182 ? 0.011 -5.363 12.244 1.00 81.12 182 ARG A O 1
ATOM 1456 N N . ILE A 1 183 ? -2.183 -5.901 12.360 1.00 75.25 183 ILE A N 1
ATOM 1457 C CA . ILE A 1 183 ? -2.062 -7.083 13.211 1.00 75.25 183 ILE A CA 1
ATOM 1458 C C . ILE A 1 183 ? -1.135 -8.090 12.525 1.00 75.25 183 ILE A C 1
ATOM 1460 O O . ILE A 1 183 ? -1.132 -8.223 11.296 1.00 75.25 183 ILE A O 1
ATOM 1464 N N . ARG A 1 184 ? -0.285 -8.747 13.316 1.00 70.62 184 ARG A N 1
ATOM 1465 C CA . ARG A 1 184 ? 0.569 -9.817 12.806 1.00 70.62 184 ARG A CA 1
ATOM 1466 C C . ARG A 1 184 ? -0.313 -11.004 12.424 1.00 70.62 184 ARG A C 1
ATOM 1468 O O . ARG A 1 184 ? -1.223 -11.357 13.158 1.00 70.62 184 ARG A O 1
ATOM 1475 N N . SER A 1 185 ? -0.031 -11.589 11.271 1.00 73.62 185 SER A N 1
ATOM 1476 C CA . SER A 1 185 ? -0.640 -12.841 10.840 1.00 73.62 185 SER A CA 1
ATOM 1477 C C . SER A 1 185 ? 0.436 -13.911 10.874 1.00 73.62 185 SER A C 1
ATOM 1479 O O . SER A 1 185 ? 1.552 -13.658 10.403 1.00 73.62 185 SER A O 1
ATOM 1481 N N . ASP A 1 186 ? 0.099 -15.081 11.405 1.00 70.62 186 ASP A N 1
ATOM 1482 C CA . ASP A 1 186 ? 1.011 -16.221 11.447 1.00 70.62 186 ASP A CA 1
ATOM 1483 C C . ASP A 1 186 ? 1.377 -16.666 10.029 1.00 70.62 186 ASP A C 1
ATOM 1485 O O . ASP A 1 186 ? 2.542 -16.911 9.761 1.00 70.62 186 ASP A O 1
ATOM 1489 N N . ASN A 1 187 ? 0.452 -16.569 9.067 1.00 7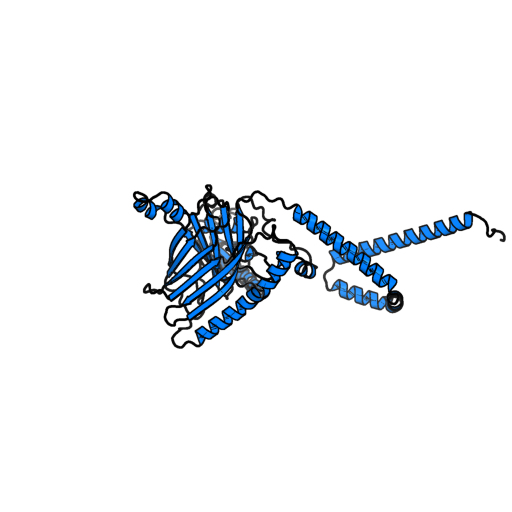3.62 187 ASN A N 1
ATOM 1490 C CA . ASN A 1 187 ? 0.696 -16.878 7.649 1.00 73.62 187 ASN A CA 1
ATOM 1491 C C . ASN A 1 187 ? 1.256 -15.683 6.845 1.00 73.62 187 ASN A C 1
ATOM 1493 O O . ASN A 1 187 ? 0.984 -15.533 5.653 1.00 73.62 187 ASN A O 1
ATOM 1497 N N . GLY A 1 188 ? 1.968 -14.754 7.493 1.00 82.62 188 GLY A N 1
ATOM 1498 C CA . GLY A 1 188 ? 2.619 -13.626 6.817 1.00 82.62 188 GLY A CA 1
ATOM 1499 C C . GLY A 1 188 ? 1.657 -12.736 6.013 1.00 82.62 188 GLY A C 1
ATOM 1500 O O . GLY A 1 188 ? 0.601 -12.346 6.510 1.00 82.62 188 GLY A O 1
ATOM 1501 N N . LEU A 1 189 ? 2.035 -12.375 4.779 1.00 86.81 189 LEU A N 1
ATOM 1502 C CA . LEU A 1 189 ? 1.195 -11.561 3.884 1.00 86.81 189 LEU A CA 1
ATOM 1503 C C . LEU A 1 189 ? -0.047 -12.317 3.393 1.00 86.81 189 LEU A C 1
ATOM 1505 O O . LEU A 1 189 ? -1.091 -11.688 3.231 1.00 86.81 189 LEU A O 1
ATOM 1509 N N . ARG A 1 190 ? 0.042 -13.643 3.207 1.00 89.31 190 ARG A N 1
ATOM 1510 C CA . ARG A 1 190 ? -1.087 -14.471 2.764 1.00 89.31 190 ARG A CA 1
ATOM 1511 C C . ARG A 1 190 ? -2.227 -14.431 3.775 1.00 89.31 190 ARG A C 1
ATOM 1513 O O . ARG A 1 190 ? -3.328 -14.033 3.423 1.00 89.31 190 ARG A O 1
ATOM 1520 N N . GLY A 1 191 ? -1.949 -14.702 5.050 1.00 88.19 191 GLY A N 1
ATOM 1521 C CA . GLY A 1 191 ? -3.010 -14.657 6.064 1.00 88.19 191 GLY A CA 1
ATOM 1522 C C . GLY A 1 191 ? -3.604 -13.257 6.277 1.00 88.19 191 GLY A C 1
ATOM 1523 O O . GLY A 1 191 ? -4.769 -13.131 6.640 1.00 88.19 191 GLY A O 1
ATOM 1524 N N . LYS A 1 192 ? -2.852 -12.182 5.987 1.00 89.69 192 LYS A N 1
ATOM 1525 C CA . LYS A 1 192 ? -3.410 -10.816 5.979 1.00 89.69 192 LYS A CA 1
ATOM 1526 C C . LYS A 1 192 ? -4.367 -10.580 4.822 1.00 89.69 192 LYS A C 1
ATOM 1528 O O . LYS A 1 192 ? -5.375 -9.902 5.014 1.00 89.69 192 LYS A O 1
ATOM 1533 N N . LEU A 1 193 ? -4.031 -11.099 3.643 1.00 92.75 193 LEU A N 1
ATOM 1534 C CA . LEU A 1 193 ? -4.915 -11.078 2.487 1.00 92.75 193 LEU A CA 1
ATOM 1535 C C . LEU A 1 193 ? -6.199 -11.854 2.795 1.00 92.75 193 LEU A C 1
ATOM 1537 O O . LEU A 1 193 ? -7.280 -11.305 2.615 1.00 92.75 193 LEU A O 1
ATOM 1541 N N . ASP A 1 194 ? -6.083 -13.058 3.357 1.00 92.19 194 ASP A N 1
ATOM 1542 C CA . ASP A 1 194 ? -7.230 -13.896 3.732 1.00 92.19 194 ASP A CA 1
ATOM 1543 C C . ASP A 1 194 ? -8.134 -13.197 4.750 1.00 92.19 194 ASP A C 1
ATOM 1545 O O . ASP A 1 194 ? -9.346 -13.119 4.565 1.00 92.19 194 ASP A O 1
ATOM 1549 N N . ALA A 1 195 ? -7.543 -12.605 5.792 1.00 90.12 195 ALA A N 1
ATOM 1550 C CA . ALA A 1 195 ? -8.286 -11.855 6.800 1.00 90.12 195 ALA A CA 1
ATOM 1551 C C . ALA A 1 195 ? -8.984 -10.614 6.221 1.00 90.12 195 ALA A C 1
ATOM 1553 O O . ALA A 1 195 ? -10.055 -10.230 6.696 1.00 90.12 195 ALA A O 1
ATOM 1554 N N . TYR A 1 196 ? -8.383 -9.962 5.220 1.00 92.81 196 TYR A N 1
ATOM 1555 C CA . TYR A 1 196 ? -9.013 -8.843 4.525 1.00 92.81 196 TYR A CA 1
ATOM 1556 C C . TYR A 1 196 ? -10.176 -9.313 3.643 1.00 92.81 196 TYR A C 1
ATOM 1558 O O . TYR A 1 196 ? -11.273 -8.777 3.774 1.00 92.81 196 TYR A O 1
ATOM 1566 N N . LEU A 1 197 ? -9.979 -10.348 2.823 1.00 93.62 197 LEU A N 1
ATOM 1567 C CA . LEU A 1 197 ? -11.034 -10.923 1.982 1.00 93.62 197 LEU A CA 1
ATOM 1568 C C . LEU A 1 197 ? -12.216 -11.421 2.821 1.00 93.62 197 LEU A C 1
ATOM 1570 O O . LEU A 1 197 ? -13.358 -11.072 2.531 1.00 93.62 197 LEU A O 1
ATOM 1574 N N . GLY A 1 198 ? -11.942 -12.116 3.928 1.00 92.12 198 GLY A N 1
ATOM 1575 C CA . GLY A 1 198 ? -12.972 -12.539 4.874 1.00 92.12 198 GLY A CA 1
ATOM 1576 C C . GLY A 1 198 ? -13.724 -11.360 5.499 1.00 92.12 198 GLY A C 1
ATOM 1577 O O . GLY A 1 198 ? -14.931 -11.444 5.705 1.00 92.12 198 GLY A O 1
ATOM 1578 N N . SER A 1 199 ? -13.054 -10.223 5.739 1.00 89.44 199 SER A N 1
ATOM 1579 C CA . SER A 1 199 ? -13.725 -9.008 6.229 1.00 89.44 199 SER A CA 1
ATOM 1580 C C . SER A 1 199 ? -14.622 -8.324 5.192 1.00 89.44 199 SER A C 1
ATOM 1582 O O . SER A 1 199 ? -15.533 -7.599 5.582 1.00 89.44 199 SER A O 1
ATOM 1584 N N . GLU A 1 200 ? -14.399 -8.589 3.903 1.00 90.69 200 GLU A N 1
ATOM 1585 C CA . GLU A 1 200 ? -15.259 -8.169 2.787 1.00 90.69 200 GLU A CA 1
ATOM 1586 C C . GLU A 1 200 ? -16.322 -9.236 2.439 1.00 90.69 200 GLU A C 1
ATOM 1588 O O . GLU A 1 200 ? -17.069 -9.077 1.476 1.00 90.69 200 GLU A O 1
ATOM 1593 N N . GLY A 1 201 ? -16.403 -10.336 3.203 1.00 91.88 201 GLY A N 1
ATOM 1594 C CA . GLY A 1 201 ? -17.349 -11.433 2.961 1.00 91.88 201 GLY A CA 1
ATOM 1595 C C . GLY A 1 201 ? -16.982 -12.331 1.775 1.00 91.88 201 GLY A C 1
ATOM 1596 O O . GLY A 1 201 ? -17.855 -12.983 1.206 1.00 91.88 201 GLY A O 1
ATOM 1597 N N . ILE A 1 202 ? -15.708 -12.360 1.378 1.00 92.56 202 ILE A N 1
ATOM 1598 C CA . ILE A 1 202 ? -15.217 -13.142 0.241 1.00 92.56 202 ILE A CA 1
ATOM 1599 C C . ILE A 1 202 ? -14.391 -14.321 0.742 1.00 92.56 202 ILE A C 1
ATOM 1601 O O . ILE A 1 202 ? -13.460 -14.151 1.529 1.00 92.56 202 ILE A O 1
ATOM 1605 N N . ASP A 1 203 ? -14.694 -15.512 0.227 1.00 91.75 203 ASP A N 1
ATOM 1606 C CA . ASP A 1 203 ? -13.878 -16.695 0.477 1.00 91.75 203 ASP A CA 1
ATOM 1607 C C . ASP A 1 203 ? -12.487 -16.536 -0.160 1.00 91.75 203 ASP A C 1
ATOM 1609 O O . ASP A 1 203 ? -12.342 -16.316 -1.367 1.00 91.75 203 ASP A O 1
ATOM 1613 N N . ALA A 1 204 ? -11.451 -16.666 0.667 1.00 90.25 204 ALA A N 1
ATOM 1614 C CA . ALA A 1 204 ? -10.057 -16.581 0.260 1.00 90.25 204 ALA A CA 1
ATOM 1615 C C . ALA A 1 204 ? -9.656 -17.664 -0.757 1.00 90.25 204 ALA A C 1
ATOM 1617 O O . ALA A 1 204 ? -8.734 -17.436 -1.548 1.00 90.25 204 ALA A O 1
ATOM 1618 N N . SER A 1 205 ? -10.367 -18.801 -0.781 1.00 89.88 205 SER A N 1
ATOM 1619 C CA . SER A 1 205 ? -10.160 -19.888 -1.750 1.00 89.88 205 SER A CA 1
ATOM 1620 C C . SER A 1 205 ? -10.395 -19.449 -3.202 1.00 89.88 205 SER A C 1
ATOM 1622 O O . SER A 1 205 ? -9.813 -20.019 -4.124 1.00 89.88 205 SER A O 1
ATOM 1624 N N . ARG A 1 206 ? -11.183 -18.381 -3.410 1.00 91.38 206 ARG A N 1
ATOM 1625 C CA . ARG A 1 206 ? -11.424 -17.774 -4.726 1.00 91.38 206 ARG A CA 1
ATOM 1626 C C . ARG A 1 206 ? -10.158 -17.175 -5.335 1.00 91.38 206 ARG A C 1
ATOM 1628 O O . ARG A 1 206 ? -10.040 -17.126 -6.558 1.00 91.38 206 ARG A O 1
ATOM 1635 N N . TYR A 1 207 ? -9.226 -16.725 -4.494 1.00 92.94 207 TYR A N 1
ATOM 1636 C CA . TYR A 1 207 ? -7.985 -16.082 -4.917 1.00 92.94 207 TYR A CA 1
ATOM 1637 C C . TYR A 1 207 ? -6.763 -16.780 -4.310 1.00 92.94 207 TYR A C 1
ATOM 1639 O O . TYR A 1 207 ? -6.119 -16.220 -3.417 1.00 92.94 207 TYR A O 1
ATOM 1647 N N . PRO A 1 208 ? -6.418 -18.006 -4.744 1.00 90.12 208 PRO A N 1
ATOM 1648 C CA . PRO A 1 208 ? -5.287 -18.744 -4.181 1.00 90.12 208 PRO A CA 1
ATOM 1649 C C . PRO A 1 208 ? -3.933 -18.119 -4.548 1.00 90.12 208 PRO A C 1
ATOM 1651 O O . PRO A 1 208 ? -2.968 -18.255 -3.795 1.00 90.12 208 PRO A O 1
ATOM 1654 N N . TYR A 1 209 ? -3.859 -17.379 -5.655 1.00 91.31 209 TYR A N 1
ATOM 1655 C CA . TYR A 1 209 ? -2.639 -16.696 -6.074 1.00 91.31 209 TYR A CA 1
ATOM 1656 C C . TYR A 1 209 ? -2.821 -15.183 -6.014 1.00 91.31 209 TYR A C 1
ATOM 1658 O O . TYR A 1 209 ? -3.844 -14.641 -6.440 1.00 91.31 209 TYR A O 1
ATOM 1666 N N . ALA A 1 210 ? -1.802 -14.496 -5.505 1.00 93.00 210 ALA A N 1
ATOM 1667 C CA . ALA A 1 210 ? -1.721 -13.048 -5.551 1.00 93.00 210 ALA A CA 1
ATOM 1668 C C . ALA A 1 210 ? -0.323 -12.583 -5.974 1.00 93.00 210 ALA A C 1
ATOM 1670 O O . ALA A 1 210 ? 0.677 -13.261 -5.745 1.00 93.00 210 ALA A O 1
ATOM 1671 N N . TYR A 1 211 ? -0.249 -11.406 -6.586 1.00 93.19 211 TYR A N 1
ATOM 1672 C CA . TYR A 1 211 ? 1.002 -10.734 -6.911 1.00 93.19 211 TYR A CA 1
ATOM 1673 C C . TYR A 1 211 ? 0.991 -9.340 -6.294 1.00 93.19 211 TYR A C 1
ATOM 1675 O O . TYR A 1 211 ? 0.171 -8.491 -6.640 1.00 93.19 211 TYR A O 1
ATOM 1683 N N . LEU A 1 212 ? 1.877 -9.114 -5.332 1.00 94.56 212 LEU A N 1
ATOM 1684 C CA . LEU A 1 212 ? 2.015 -7.854 -4.622 1.00 94.56 212 LEU A CA 1
ATOM 1685 C C . LEU A 1 212 ? 3.003 -6.954 -5.357 1.00 94.56 212 LEU A C 1
ATOM 1687 O O . LEU A 1 212 ? 4.165 -7.316 -5.506 1.00 94.56 212 LEU A O 1
ATOM 1691 N N . VAL A 1 213 ? 2.571 -5.758 -5.741 1.00 94.69 213 VAL A N 1
ATOM 1692 C CA . VAL A 1 213 ? 3.434 -4.705 -6.279 1.00 94.69 213 VAL A CA 1
ATOM 1693 C C . VAL A 1 213 ? 3.456 -3.543 -5.296 1.00 94.69 213 VAL A C 1
ATOM 1695 O O . VAL A 1 213 ? 2.434 -2.908 -5.027 1.00 94.69 213 VAL A O 1
ATOM 1698 N N . THR A 1 214 ? 4.627 -3.263 -4.733 1.00 93.81 214 THR A N 1
ATOM 1699 C CA . THR A 1 214 ? 4.794 -2.239 -3.697 1.00 93.81 214 THR A CA 1
ATOM 1700 C C . THR A 1 214 ? 6.075 -1.441 -3.882 1.00 93.81 214 THR A C 1
ATOM 1702 O O . THR A 1 214 ? 7.035 -1.935 -4.459 1.00 93.81 214 THR A O 1
ATOM 1705 N N . ALA A 1 215 ? 6.122 -0.217 -3.358 1.00 90.81 215 ALA A N 1
ATOM 1706 C CA . ALA A 1 215 ? 7.342 0.583 -3.345 1.00 90.81 215 ALA A CA 1
ATOM 1707 C C . ALA A 1 215 ? 8.494 -0.142 -2.640 1.00 90.81 215 ALA A C 1
ATOM 1709 O O . ALA A 1 215 ? 8.313 -0.696 -1.550 1.00 90.81 215 ALA A O 1
ATOM 1710 N N . ALA A 1 216 ? 9.687 -0.069 -3.223 1.00 87.88 216 ALA A N 1
ATOM 1711 C CA . ALA A 1 216 ? 10.913 -0.417 -2.527 1.00 87.88 216 ALA A CA 1
ATOM 1712 C C . ALA A 1 216 ? 11.203 0.627 -1.437 1.00 87.88 216 ALA A C 1
ATOM 1714 O O . ALA A 1 216 ? 11.100 1.831 -1.671 1.00 87.88 216 ALA A O 1
ATOM 1715 N N . GLN A 1 217 ? 11.564 0.169 -0.240 1.00 78.31 217 GLN A N 1
ATOM 1716 C CA . GLN A 1 217 ? 11.809 1.038 0.912 1.00 78.31 217 GLN A CA 1
ATOM 1717 C C . GLN A 1 217 ? 13.172 0.757 1.519 1.00 78.31 217 GLN A C 1
ATOM 1719 O O . GLN A 1 217 ? 13.574 -0.402 1.622 1.00 78.31 217 GLN A O 1
ATOM 1724 N N . LEU A 1 218 ? 13.832 1.823 1.974 1.00 72.62 218 LEU A N 1
ATOM 1725 C CA . LEU A 1 218 ? 15.041 1.725 2.780 1.00 72.62 218 LEU A CA 1
ATOM 1726 C C . LEU A 1 218 ? 14.666 1.560 4.260 1.00 72.62 218 LEU A C 1
ATOM 1728 O O . LEU A 1 218 ? 13.655 2.112 4.712 1.00 72.62 218 LEU A O 1
ATOM 1732 N N . PRO A 1 219 ? 15.488 0.861 5.060 1.00 66.00 219 PRO A N 1
ATOM 1733 C CA . PRO A 1 219 ? 15.318 0.829 6.506 1.00 66.00 219 PRO A CA 1
ATOM 1734 C C . PRO A 1 219 ? 15.213 2.249 7.086 1.00 66.00 219 PRO A C 1
ATOM 1736 O O . PRO A 1 219 ? 16.057 3.100 6.830 1.00 66.00 219 PRO A O 1
ATOM 1739 N N . GLY A 1 220 ? 14.154 2.514 7.853 1.00 64.75 220 GLY A N 1
ATOM 1740 C CA . GLY A 1 220 ? 13.899 3.824 8.467 1.00 64.75 220 GLY A CA 1
ATOM 1741 C C . GLY A 1 220 ? 13.174 4.840 7.575 1.00 64.75 220 GLY A C 1
ATOM 1742 O O . GLY A 1 220 ? 12.516 5.725 8.113 1.00 64.75 220 GLY A O 1
ATOM 1743 N N . LEU A 1 221 ? 13.188 4.679 6.246 1.00 66.69 221 LEU A N 1
ATOM 1744 C CA . LEU A 1 221 ? 12.456 5.539 5.312 1.00 66.69 221 LEU A CA 1
ATOM 1745 C C . LEU A 1 221 ? 11.282 4.776 4.691 1.00 66.69 221 LEU A C 1
ATOM 1747 O O . LEU A 1 221 ? 11.379 4.192 3.612 1.00 66.69 221 LEU A O 1
ATOM 1751 N N . ARG A 1 222 ? 10.153 4.787 5.403 1.00 70.06 222 ARG A N 1
ATOM 1752 C CA . ARG A 1 222 ? 8.936 4.064 5.017 1.00 70.06 222 ARG A CA 1
ATOM 1753 C C . ARG A 1 222 ? 7.904 5.013 4.429 1.00 70.06 222 ARG A C 1
ATOM 1755 O O . ARG A 1 222 ? 6.962 5.416 5.107 1.00 70.06 222 ARG A O 1
ATOM 1762 N N . PHE A 1 223 ? 8.091 5.387 3.168 1.00 77.75 223 PHE A N 1
ATOM 1763 C CA . PHE A 1 223 ? 7.083 6.135 2.424 1.00 77.75 223 PHE A CA 1
ATOM 1764 C C . PHE A 1 223 ? 6.618 5.335 1.213 1.00 77.75 223 PHE A C 1
ATOM 1766 O O . PHE A 1 223 ? 7.372 5.111 0.269 1.00 77.75 223 PHE A O 1
ATOM 1773 N N . ASN A 1 224 ? 5.362 4.905 1.250 1.00 87.62 224 ASN A N 1
ATOM 1774 C CA . ASN A 1 224 ? 4.744 4.137 0.183 1.00 87.62 224 ASN A CA 1
ATOM 1775 C C . ASN A 1 224 ? 3.285 4.575 0.010 1.00 87.62 224 ASN A C 1
ATOM 1777 O O . ASN A 1 224 ? 2.447 4.116 0.776 1.00 87.62 224 ASN A O 1
ATOM 1781 N N . PRO A 1 225 ? 2.970 5.460 -0.949 1.00 86.75 225 PRO A N 1
ATOM 1782 C CA . PRO A 1 225 ? 1.630 6.008 -1.138 1.00 86.75 225 PRO A CA 1
ATOM 1783 C C . PRO A 1 225 ? 0.600 4.985 -1.634 1.00 86.75 225 PRO A C 1
ATOM 1785 O O . PRO A 1 225 ? -0.592 5.180 -1.394 1.00 86.75 225 PRO A O 1
ATOM 1788 N N . ALA A 1 226 ? 1.019 3.917 -2.3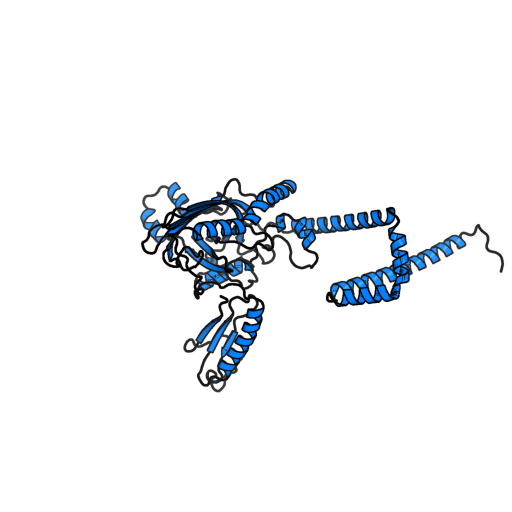21 1.00 92.56 226 ALA A N 1
ATOM 1789 C CA . ALA A 1 226 ? 0.104 2.923 -2.870 1.00 92.56 226 ALA A CA 1
ATOM 1790 C C . ALA A 1 226 ? 0.764 1.548 -3.037 1.00 92.56 226 ALA A C 1
ATOM 1792 O O . ALA A 1 226 ? 1.855 1.429 -3.592 1.00 92.56 226 ALA A O 1
ATOM 1793 N N . THR A 1 227 ? 0.050 0.510 -2.618 1.00 95.06 227 THR A N 1
ATOM 1794 C CA . THR A 1 227 ? 0.388 -0.894 -2.856 1.00 95.06 227 THR A CA 1
ATOM 1795 C C . THR A 1 227 ? -0.737 -1.556 -3.641 1.00 95.06 227 THR A C 1
ATOM 1797 O O . THR A 1 227 ? -1.912 -1.319 -3.366 1.00 95.06 227 THR A O 1
ATOM 1800 N N . PHE A 1 228 ? -0.378 -2.407 -4.596 1.00 96.12 228 PHE A N 1
ATOM 1801 C CA . PHE A 1 228 ? -1.316 -3.102 -5.470 1.00 96.12 228 PHE A CA 1
ATOM 1802 C C . PHE A 1 228 ? -1.226 -4.604 -5.232 1.00 96.12 228 PHE A C 1
ATOM 1804 O O . PHE A 1 228 ? -0.147 -5.183 -5.332 1.00 96.12 228 PHE A O 1
ATOM 1811 N N . TRP A 1 229 ? -2.356 -5.233 -4.937 1.00 96.31 229 TRP A N 1
ATOM 1812 C CA . TRP A 1 229 ? -2.463 -6.682 -4.815 1.00 96.31 229 TRP A CA 1
ATOM 1813 C C . TRP A 1 229 ? -3.264 -7.213 -5.992 1.00 96.31 229 TRP A C 1
ATOM 1815 O O . TRP A 1 229 ? -4.482 -7.068 -6.012 1.00 96.31 229 TRP A O 1
ATOM 1825 N N . PHE A 1 230 ? -2.597 -7.810 -6.968 1.00 94.88 230 PHE A N 1
ATOM 1826 C CA . PHE A 1 230 ? -3.259 -8.474 -8.085 1.00 94.88 230 PHE A CA 1
ATOM 1827 C C . PHE A 1 230 ? -3.711 -9.856 -7.627 1.00 94.88 230 PHE A C 1
ATOM 1829 O O . PHE A 1 230 ? -2.899 -10.610 -7.098 1.00 94.88 230 PHE A O 1
ATOM 1836 N N . LEU A 1 231 ? -4.993 -10.170 -7.779 1.00 94.38 231 LEU A N 1
ATOM 1837 C CA . LEU A 1 231 ? -5.614 -11.402 -7.304 1.00 94.38 231 LEU A CA 1
ATOM 1838 C C . LEU A 1 231 ? -6.039 -12.263 -8.489 1.00 94.38 231 LEU A C 1
ATOM 1840 O O . LEU A 1 231 ? -6.668 -11.777 -9.438 1.00 94.38 231 LEU A O 1
ATOM 1844 N N . TYR A 1 232 ? -5.726 -13.551 -8.400 1.00 91.94 232 TYR A N 1
ATOM 1845 C CA . TYR A 1 232 ? -5.924 -14.502 -9.482 1.00 91.94 232 TYR A CA 1
ATOM 1846 C C . TYR A 1 232 ? -6.742 -15.699 -9.019 1.00 91.94 232 TYR A C 1
ATOM 1848 O O . TYR A 1 232 ? -6.596 -16.154 -7.886 1.00 91.94 232 TYR A O 1
ATOM 1856 N N . SER A 1 233 ? -7.566 -16.223 -9.923 1.00 90.94 233 SER A N 1
ATOM 1857 C CA . SER A 1 233 ? -8.329 -17.457 -9.722 1.00 90.94 233 SER A CA 1
ATOM 1858 C C . SER A 1 233 ? -7.425 -18.694 -9.592 1.00 90.94 233 SER A C 1
ATOM 1860 O O . SER A 1 233 ? -6.230 -18.611 -9.897 1.00 90.94 233 SER A O 1
ATOM 1862 N N . PRO A 1 234 ? -7.969 -19.869 -9.210 1.00 88.81 234 PRO A N 1
ATOM 1863 C CA . PRO A 1 234 ? -7.244 -21.143 -9.290 1.00 88.81 234 PRO A CA 1
ATOM 1864 C C . PRO A 1 234 ? -6.649 -21.426 -10.680 1.00 88.81 234 PRO A C 1
ATOM 1866 O O . PRO A 1 234 ? -5.538 -21.939 -10.784 1.00 88.81 234 PRO A O 1
ATOM 1869 N N . ASP A 1 235 ? -7.325 -20.982 -11.742 1.00 87.12 235 ASP A N 1
ATOM 1870 C CA . ASP A 1 235 ? -6.857 -21.093 -13.132 1.00 87.12 235 ASP A CA 1
ATOM 1871 C C . ASP A 1 235 ? -5.837 -20.008 -13.528 1.00 87.12 235 ASP A C 1
ATOM 1873 O O . ASP A 1 235 ? -5.478 -19.876 -14.698 1.00 87.12 235 ASP A O 1
ATOM 1877 N N . LYS A 1 236 ? -5.359 -19.213 -12.560 1.00 87.81 236 LYS A N 1
ATOM 1878 C CA . LYS A 1 236 ? -4.393 -18.115 -12.742 1.00 87.81 236 LYS A CA 1
ATOM 1879 C C . LYS A 1 236 ? -4.877 -17.032 -13.704 1.00 87.81 236 LYS A C 1
ATOM 1881 O O . LYS A 1 236 ? -4.088 -16.438 -14.442 1.00 87.81 236 LYS A O 1
ATOM 1886 N N . VAL A 1 237 ? -6.179 -16.760 -13.675 1.00 88.50 237 VAL A N 1
ATOM 1887 C CA . VAL A 1 237 ? -6.805 -15.658 -14.411 1.00 88.50 237 VAL A CA 1
ATOM 1888 C C . VAL A 1 237 ? -6.909 -14.448 -13.492 1.00 88.50 237 VAL A C 1
ATOM 1890 O O . VAL A 1 237 ? -7.380 -14.572 -12.362 1.00 88.50 237 VAL A O 1
ATOM 1893 N N . PHE A 1 238 ? -6.485 -13.278 -13.970 1.00 90.81 238 PHE A N 1
ATOM 1894 C CA . PHE A 1 238 ? -6.601 -12.020 -13.235 1.00 90.81 238 PHE A CA 1
ATOM 1895 C C . PHE A 1 238 ? -8.080 -11.641 -13.050 1.00 90.81 238 PHE A C 1
ATOM 1897 O O . PHE A 1 238 ? -8.815 -11.458 -14.023 1.00 90.81 238 PHE A O 1
ATOM 1904 N N . GLN A 1 239 ? -8.531 -11.556 -11.796 1.00 90.50 239 GLN A N 1
ATOM 1905 C CA . GLN A 1 239 ? -9.951 -11.361 -11.468 1.00 90.50 239 GLN A CA 1
ATOM 1906 C C . GLN A 1 239 ? -10.227 -10.152 -10.578 1.00 90.50 239 GLN A C 1
ATOM 1908 O O . GLN A 1 239 ? -11.327 -9.599 -10.624 1.00 90.50 239 GLN A O 1
ATOM 1913 N N . ALA A 1 240 ? -9.274 -9.746 -9.745 1.00 93.25 240 ALA A N 1
ATOM 1914 C CA . ALA A 1 240 ? -9.475 -8.641 -8.821 1.00 93.25 240 ALA A CA 1
ATOM 1915 C C . ALA A 1 240 ? -8.156 -7.960 -8.471 1.00 93.25 240 ALA A C 1
ATOM 1917 O O . ALA A 1 240 ? -7.081 -8.538 -8.603 1.00 93.25 240 ALA A O 1
ATOM 1918 N N . ILE A 1 241 ? -8.240 -6.723 -8.000 1.00 94.88 241 ILE A N 1
ATOM 1919 C CA . ILE A 1 241 ? -7.104 -5.956 -7.509 1.00 94.88 241 ILE A CA 1
ATOM 1920 C C . ILE A 1 241 ? -7.482 -5.260 -6.203 1.00 94.88 241 ILE A C 1
ATOM 1922 O O . ILE A 1 241 ? -8.546 -4.653 -6.102 1.00 94.88 241 ILE A O 1
ATOM 1926 N N . ILE A 1 242 ? -6.611 -5.329 -5.197 1.00 96.38 242 ILE A N 1
ATOM 1927 C CA . ILE A 1 242 ? -6.728 -4.487 -4.002 1.00 96.38 242 ILE A CA 1
ATOM 1928 C C . ILE A 1 242 ? -5.755 -3.329 -4.153 1.00 96.38 242 ILE A C 1
ATOM 1930 O O . ILE A 1 242 ? -4.538 -3.525 -4.170 1.00 96.38 242 ILE A O 1
ATOM 1934 N N . LEU A 1 243 ? -6.290 -2.116 -4.243 1.00 95.75 243 LEU A N 1
ATOM 1935 C CA . LEU A 1 243 ? -5.512 -0.888 -4.177 1.00 95.75 243 LEU A CA 1
ATOM 1936 C C . LEU A 1 243 ? -5.453 -0.410 -2.728 1.00 95.75 243 LEU A C 1
ATOM 1938 O O . LEU A 1 243 ? -6.382 0.207 -2.213 1.00 95.75 243 LEU A O 1
ATOM 1942 N N . GLU A 1 244 ? -4.337 -0.677 -2.066 1.00 95.31 244 GLU A N 1
ATOM 1943 C CA . GLU A 1 244 ? -4.054 -0.164 -0.734 1.00 95.31 244 GLU A CA 1
ATOM 1944 C C . GLU A 1 244 ? -3.426 1.224 -0.838 1.00 95.31 244 GLU A C 1
ATOM 1946 O O . GLU A 1 244 ? -2.238 1.369 -1.122 1.00 95.31 244 GLU A O 1
ATOM 1951 N N . MET A 1 245 ? -4.224 2.261 -0.587 1.00 93.62 245 MET A N 1
ATOM 1952 C CA . MET A 1 245 ? -3.723 3.631 -0.510 1.00 93.62 245 MET A CA 1
ATOM 1953 C C . MET A 1 245 ? -3.228 3.923 0.903 1.00 93.62 245 MET A C 1
ATOM 1955 O O . MET A 1 245 ? -3.938 3.666 1.874 1.00 93.62 245 MET A O 1
ATOM 1959 N N . ASN A 1 246 ? -2.052 4.530 1.024 1.00 91.19 246 ASN A N 1
ATOM 1960 C CA . ASN A 1 246 ? -1.508 5.016 2.290 1.00 91.19 246 ASN A CA 1
ATOM 1961 C C . ASN A 1 246 ? -1.345 6.540 2.230 1.00 91.19 246 ASN A C 1
ATOM 1963 O O . ASN A 1 246 ? -1.120 7.113 1.162 1.00 91.19 246 ASN A O 1
ATOM 1967 N N . ASN A 1 247 ? -1.438 7.209 3.377 1.00 87.25 247 ASN A N 1
ATOM 1968 C CA . ASN A 1 247 ? -1.141 8.637 3.475 1.00 87.25 247 ASN A CA 1
ATOM 1969 C C . ASN A 1 247 ? 0.103 8.907 4.330 1.00 87.25 247 ASN A C 1
ATOM 1971 O O . ASN A 1 247 ? 0.621 8.035 5.025 1.00 87.25 247 ASN A O 1
ATOM 1975 N N . VAL A 1 248 ? 0.571 10.155 4.285 1.00 81.88 248 VAL A N 1
ATOM 1976 C CA . VAL A 1 248 ? 1.727 10.633 5.066 1.00 81.88 248 VAL A CA 1
ATOM 1977 C C . VAL A 1 248 ? 1.529 10.543 6.580 1.00 81.88 248 VAL A C 1
ATOM 1979 O O . VAL A 1 248 ? 2.506 10.561 7.319 1.00 81.88 248 VAL A O 1
ATOM 1982 N N . PHE A 1 249 ? 0.283 10.434 7.046 1.00 81.56 249 PHE A N 1
ATOM 1983 C CA . PHE A 1 249 ? -0.054 10.313 8.466 1.00 81.56 249 PHE A CA 1
ATOM 1984 C C . PHE A 1 249 ? 0.047 8.867 8.970 1.00 81.56 249 PHE A C 1
ATOM 1986 O O . PHE A 1 249 ? -0.175 8.605 10.150 1.00 81.56 249 PHE A O 1
ATOM 1993 N N . GLY A 1 250 ? 0.383 7.919 8.090 1.00 81.06 250 GLY A N 1
ATOM 1994 C CA . GLY A 1 250 ? 0.473 6.505 8.429 1.00 81.06 250 GLY A CA 1
ATOM 1995 C C . GLY A 1 250 ? -0.887 5.817 8.519 1.00 81.06 250 GLY A C 1
ATOM 1996 O O . GLY A 1 250 ? -0.967 4.715 9.052 1.00 81.06 250 GLY A O 1
ATOM 1997 N N . GLU A 1 251 ? -1.959 6.423 8.014 1.00 88.06 251 GLU A N 1
ATOM 1998 C CA . GLU A 1 251 ? -3.231 5.736 7.795 1.00 88.06 251 GLU A CA 1
ATOM 1999 C C . GLU A 1 251 ? -3.202 4.997 6.455 1.00 88.06 251 GLU A C 1
ATOM 2001 O O . GLU A 1 251 ? -2.409 5.315 5.560 1.00 88.06 251 GLU A O 1
ATOM 2006 N N . ARG A 1 252 ? -4.119 4.045 6.286 1.00 91.00 252 ARG A N 1
ATOM 2007 C CA . ARG A 1 252 ? -4.311 3.347 5.015 1.00 91.00 252 ARG A CA 1
ATOM 2008 C C . ARG A 1 252 ? -5.751 2.947 4.775 1.00 91.00 252 ARG A C 1
ATOM 2010 O O . ARG A 1 252 ? -6.531 2.786 5.715 1.00 91.00 252 ARG A O 1
ATOM 2017 N N . HIS A 1 253 ? -6.080 2.736 3.514 1.00 93.19 253 HIS A N 1
ATOM 2018 C CA . HIS A 1 253 ? -7.389 2.272 3.099 1.00 93.19 253 HIS A CA 1
ATOM 2019 C C . HIS A 1 253 ? -7.251 1.346 1.883 1.00 93.19 253 HIS A C 1
ATOM 2021 O O . HIS A 1 253 ? -6.812 1.810 0.825 1.00 93.19 253 HIS A O 1
ATOM 2027 N N . PRO A 1 254 ? -7.579 0.050 2.024 1.00 94.44 254 PRO A N 1
ATOM 2028 C CA . PRO A 1 254 ? -7.665 -0.868 0.899 1.00 94.44 254 PRO A CA 1
ATOM 2029 C C . PRO A 1 254 ? -8.976 -0.664 0.132 1.00 94.44 254 PRO A C 1
ATOM 2031 O O . PRO A 1 254 ?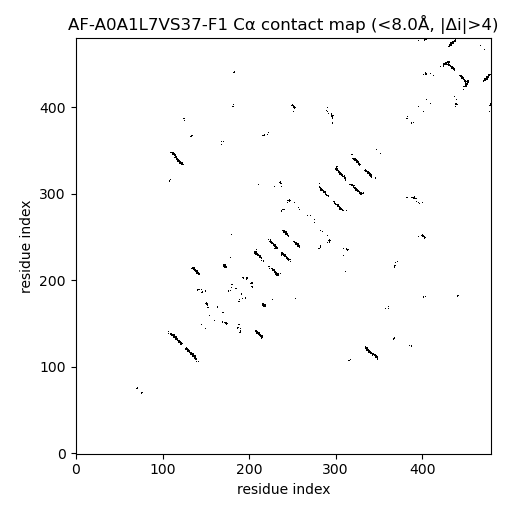 -10.048 -0.594 0.724 1.00 94.44 254 PRO A O 1
ATOM 2034 N N . TYR A 1 255 ? -8.879 -0.574 -1.190 1.00 94.00 255 TYR A N 1
ATOM 2035 C CA . TYR A 1 255 ? -10.006 -0.622 -2.113 1.00 94.00 255 TYR A CA 1
ATOM 2036 C C . TYR A 1 255 ? -9.964 -1.953 -2.850 1.00 94.00 255 TYR A C 1
ATOM 2038 O O . TYR A 1 255 ? -9.092 -2.147 -3.697 1.00 94.00 255 TYR A O 1
ATOM 2046 N N . LEU A 1 256 ? -10.887 -2.861 -2.539 1.00 94.06 256 LEU A N 1
ATOM 2047 C CA . LEU A 1 256 ? -11.078 -4.060 -3.341 1.00 94.06 256 LEU A CA 1
ATOM 2048 C C . LEU A 1 256 ? -11.874 -3.715 -4.598 1.00 94.06 256 LEU A C 1
ATOM 2050 O O . LEU A 1 256 ? -12.981 -3.186 -4.536 1.00 94.06 256 LEU A O 1
ATOM 2054 N N . VAL A 1 257 ? -11.301 -4.060 -5.740 1.00 90.56 257 VAL A N 1
ATOM 2055 C CA . VAL A 1 257 ? -11.914 -3.922 -7.051 1.00 90.56 257 VAL A CA 1
ATOM 2056 C C . VAL A 1 257 ? -11.965 -5.299 -7.682 1.00 90.56 257 VAL A C 1
ATOM 2058 O O . VAL A 1 257 ? -10.939 -5.958 -7.826 1.00 90.56 257 VAL A O 1
ATOM 2061 N N . THR A 1 258 ? -13.150 -5.715 -8.104 1.00 87.44 258 THR A N 1
ATOM 2062 C CA . THR A 1 258 ? -13.333 -6.954 -8.862 1.00 87.44 258 THR A CA 1
ATOM 2063 C C . THR A 1 258 ? -13.586 -6.633 -10.328 1.00 87.44 258 THR A C 1
ATOM 2065 O O . THR A 1 258 ? -14.053 -5.546 -10.671 1.00 87.44 258 THR A O 1
ATOM 2068 N N . ARG A 1 259 ? -13.235 -7.568 -11.206 1.00 77.94 259 ARG A N 1
ATOM 2069 C CA . ARG A 1 259 ? -13.578 -7.495 -12.622 1.00 77.94 259 ARG A CA 1
ATOM 2070 C C . ARG A 1 259 ? -15.082 -7.715 -12.795 1.00 77.94 259 ARG A C 1
ATOM 2072 O O . ARG A 1 259 ? -15.624 -8.712 -12.318 1.00 77.94 259 ARG A O 1
ATOM 2079 N N . GLU A 1 260 ? -15.754 -6.801 -13.488 1.00 64.62 260 GLU A N 1
ATOM 2080 C CA . GLU A 1 260 ? -17.182 -6.911 -13.800 1.00 64.62 260 GLU A CA 1
ATOM 2081 C C . GLU A 1 260 ? -17.405 -7.856 -14.991 1.00 64.62 260 GLU A C 1
ATOM 2083 O O . GLU A 1 260 ? -17.563 -7.422 -16.126 1.00 64.62 260 GLU A O 1
ATOM 2088 N N . VAL A 1 261 ? -17.443 -9.166 -14.734 1.00 53.91 261 VAL A N 1
ATOM 2089 C CA . VAL A 1 261 ? -17.637 -10.194 -15.781 1.00 53.91 261 VAL A CA 1
ATOM 2090 C C . VAL A 1 261 ? -19.001 -10.051 -16.492 1.00 53.91 261 VAL A C 1
ATOM 2092 O O . VAL A 1 261 ? -19.107 -10.264 -17.694 1.00 53.91 261 VAL A O 1
ATOM 2095 N N . GLN A 1 262 ? -20.046 -9.592 -15.793 1.00 42.62 262 GLN A N 1
ATOM 2096 C CA . GLN A 1 262 ? -21.420 -9.534 -16.330 1.00 42.62 262 GLN A CA 1
ATOM 2097 C C . GLN A 1 262 ? -21.654 -8.456 -17.407 1.00 42.62 262 GLN A C 1
ATOM 2099 O O . GLN A 1 262 ? -22.592 -8.570 -18.198 1.00 42.62 262 GLN A O 1
ATOM 2104 N N . ALA A 1 263 ? -20.837 -7.399 -17.455 1.00 44.84 263 ALA A N 1
ATOM 2105 C CA . ALA A 1 263 ? -20.902 -6.406 -18.533 1.00 44.84 263 ALA A CA 1
ATOM 2106 C C . ALA A 1 263 ? -20.199 -6.901 -19.812 1.00 44.84 263 ALA A C 1
ATOM 2108 O O . ALA A 1 263 ? -20.491 -6.418 -20.910 1.00 44.84 263 ALA A O 1
ATOM 2109 N N . GLU A 1 264 ? -19.301 -7.879 -19.666 1.00 45.88 264 GLU A N 1
ATOM 2110 C CA . GLU A 1 264 ? -18.500 -8.452 -20.743 1.00 45.88 264 GLU A CA 1
ATOM 2111 C C . GLU A 1 264 ? -19.305 -9.499 -21.535 1.00 45.88 264 GLU A C 1
ATOM 2113 O O . GLU A 1 264 ? -19.258 -9.473 -22.762 1.00 45.88 264 GLU A O 1
ATOM 2118 N N . ASP A 1 265 ? -20.166 -10.302 -20.893 1.00 45.22 265 ASP A N 1
ATOM 2119 C CA . ASP A 1 265 ? -21.005 -11.319 -21.567 1.00 45.22 265 ASP A CA 1
ATOM 2120 C C . ASP A 1 265 ? -21.919 -10.746 -22.673 1.00 45.22 265 ASP A C 1
ATOM 2122 O O . ASP A 1 265 ? -22.224 -11.422 -23.655 1.00 45.22 265 ASP A O 1
ATOM 2126 N N . LYS A 1 266 ? -22.322 -9.469 -22.574 1.00 45.28 266 LYS A N 1
ATOM 2127 C CA . LYS A 1 266 ? -23.117 -8.787 -23.617 1.00 45.28 266 LYS A CA 1
ATOM 2128 C C . LYS A 1 266 ? -22.285 -8.295 -24.811 1.00 45.28 266 LYS A C 1
ATOM 2130 O O . LYS A 1 266 ? -22.852 -8.068 -25.875 1.00 45.28 266 LYS A O 1
ATOM 2135 N N . HIS A 1 267 ? -20.972 -8.119 -24.648 1.00 44.00 267 HIS A N 1
ATOM 2136 C CA . HIS A 1 267 ? -20.040 -7.684 -25.703 1.00 44.00 267 HIS A CA 1
ATOM 2137 C C . HIS A 1 267 ? -19.216 -8.839 -26.302 1.00 44.00 267 HIS A C 1
ATOM 2139 O O . HIS A 1 267 ? -18.704 -8.710 -27.413 1.00 44.00 267 HIS A O 1
ATOM 2145 N N . VAL A 1 268 ? -19.116 -9.975 -25.605 1.00 47.94 268 VAL A N 1
ATOM 2146 C CA . VAL A 1 268 ? -18.335 -11.157 -26.015 1.00 47.94 268 VAL A CA 1
ATOM 2147 C C . VAL A 1 268 ? -18.895 -11.839 -27.270 1.00 47.94 268 VAL A C 1
ATOM 2149 O O . VAL A 1 268 ? -18.135 -12.470 -28.001 1.00 47.94 268 VAL A O 1
ATOM 2152 N N . HIS A 1 269 ? -20.178 -11.655 -27.601 1.00 48.09 269 HIS A N 1
ATOM 2153 C CA . HIS A 1 269 ? -20.777 -12.308 -28.773 1.00 48.09 269 HIS A CA 1
ATOM 2154 C C . HIS A 1 269 ? -20.283 -11.792 -30.142 1.00 48.09 269 HIS A C 1
ATOM 2156 O O . HIS A 1 269 ? -20.579 -12.431 -31.144 1.00 48.09 269 HIS A O 1
ATOM 2162 N N . ASN A 1 270 ? -19.505 -10.698 -30.195 1.00 46.41 270 ASN A N 1
ATOM 2163 C CA . ASN A 1 270 ? -19.009 -10.087 -31.442 1.00 46.41 270 ASN A CA 1
ATOM 2164 C C . ASN A 1 270 ? -17.485 -9.815 -31.470 1.00 46.41 270 ASN A C 1
ATOM 2166 O O . ASN A 1 270 ? -17.027 -9.053 -32.320 1.00 46.41 270 ASN A O 1
ATOM 2170 N N . MET A 1 271 ? -16.684 -10.388 -30.561 1.00 48.47 271 MET A N 1
ATOM 2171 C CA . MET A 1 271 ? -15.239 -10.102 -30.472 1.00 48.47 271 MET A CA 1
ATOM 2172 C C . MET A 1 271 ? -14.348 -11.267 -30.919 1.00 48.47 271 MET A C 1
ATOM 2174 O O . MET A 1 271 ? -14.606 -12.425 -30.601 1.00 48.47 271 MET A O 1
ATOM 2178 N N . THR A 1 272 ? -13.263 -10.931 -31.618 1.00 54.28 272 THR A N 1
ATOM 2179 C CA . THR A 1 272 ? -12.172 -11.830 -32.023 1.00 54.28 272 THR A CA 1
ATOM 2180 C C . THR A 1 272 ? -11.398 -12.381 -30.812 1.00 54.28 272 THR A C 1
ATOM 2182 O O . THR A 1 272 ? -11.270 -11.699 -29.797 1.00 54.28 272 THR A O 1
ATOM 2185 N N . GLU A 1 273 ? -10.812 -13.584 -30.913 1.00 55.28 273 GLU A N 1
ATOM 2186 C CA . GLU A 1 273 ? -10.045 -14.236 -29.820 1.00 55.28 273 GLU A CA 1
ATOM 2187 C C . GLU A 1 273 ? -8.934 -13.342 -29.219 1.00 55.28 273 GLU A C 1
ATOM 2189 O O . GLU A 1 273 ? -8.672 -13.385 -28.014 1.00 55.28 273 GLU A O 1
ATOM 2194 N N . ASN A 1 274 ? -8.315 -12.471 -30.027 1.00 52.09 274 ASN A N 1
ATOM 2195 C CA . ASN A 1 274 ? -7.294 -11.521 -29.568 1.00 52.09 274 ASN A CA 1
ATOM 2196 C C . ASN A 1 274 ? -7.845 -10.434 -28.622 1.00 52.09 274 ASN A C 1
ATOM 2198 O O . ASN A 1 274 ? -7.143 -10.020 -27.698 1.00 52.09 274 ASN A O 1
ATOM 2202 N N . ASP A 1 275 ? -9.094 -10.000 -28.803 1.00 51.47 275 ASP A N 1
ATOM 2203 C CA . ASP A 1 275 ? -9.727 -8.976 -27.961 1.00 51.47 275 ASP A CA 1
ATOM 2204 C C . ASP A 1 275 ? -10.167 -9.560 -26.612 1.00 51.47 275 ASP A C 1
ATOM 2206 O O . ASP A 1 275 ? -10.062 -8.904 -25.573 1.00 51.47 275 ASP A O 1
ATOM 2210 N N . GLN A 1 276 ? -10.560 -10.838 -26.603 1.00 50.75 276 GLN A N 1
ATOM 2211 C CA . GLN A 1 276 ? -10.880 -11.586 -25.384 1.00 50.75 276 GLN A CA 1
ATOM 2212 C C . GLN A 1 276 ? -9.638 -11.790 -24.497 1.00 50.75 276 GLN A C 1
ATOM 2214 O O . GLN A 1 276 ? -9.708 -11.628 -23.275 1.00 50.75 276 GLN A O 1
ATOM 2219 N N . GLY A 1 277 ? -8.474 -12.064 -25.099 1.00 55.00 277 GLY A N 1
ATOM 2220 C CA . GLY A 1 277 ? -7.196 -12.147 -24.382 1.00 55.00 277 GLY A CA 1
ATOM 2221 C C . GLY A 1 277 ? -6.746 -10.813 -23.772 1.00 55.00 277 GLY A C 1
ATOM 2222 O O . GLY A 1 277 ? -6.171 -10.795 -22.682 1.00 55.00 277 GLY A O 1
ATOM 2223 N N . LEU A 1 278 ? -7.043 -9.692 -24.440 1.00 54.53 278 LEU A N 1
ATOM 2224 C CA . LEU A 1 278 ? -6.696 -8.344 -23.980 1.00 54.53 278 LEU A CA 1
ATOM 2225 C C . LEU A 1 278 ? -7.617 -7.859 -22.849 1.00 54.53 278 LEU A C 1
ATOM 2227 O O . LEU A 1 278 ? -7.150 -7.223 -21.904 1.00 54.53 278 LEU A O 1
ATOM 2231 N N . LEU A 1 279 ? -8.908 -8.206 -22.906 1.00 54.50 279 LEU A N 1
ATOM 2232 C CA . LEU A 1 279 ? -9.877 -7.978 -21.826 1.00 54.50 279 LEU A CA 1
ATOM 2233 C C . LEU A 1 279 ? -9.527 -8.783 -20.570 1.00 54.50 279 LEU A C 1
ATOM 2235 O O . LEU A 1 279 ? -9.553 -8.240 -19.469 1.00 54.50 279 LEU A O 1
ATOM 2239 N N . CYS A 1 280 ? -9.087 -10.036 -20.728 1.00 57.31 280 CYS A N 1
ATOM 2240 C CA . CYS A 1 280 ? -8.633 -10.859 -19.605 1.00 57.31 280 CYS A CA 1
ATOM 2241 C C . CYS A 1 280 ? -7.366 -10.368 -18.900 1.00 57.31 280 CYS A C 1
ATOM 2243 O O . CYS A 1 280 ? -7.064 -10.832 -17.801 1.00 57.31 280 CYS A O 1
ATOM 2245 N N . ALA A 1 281 ? -6.662 -9.413 -19.501 1.00 66.31 281 ALA A N 1
ATOM 2246 C CA . ALA A 1 281 ? -5.429 -8.856 -18.982 1.00 66.31 281 ALA A CA 1
ATOM 2247 C C . ALA A 1 281 ? -5.604 -7.465 -18.354 1.00 66.31 281 ALA A C 1
ATOM 2249 O O . ALA A 1 281 ? -4.596 -6.851 -18.014 1.00 66.31 281 ALA A O 1
ATOM 2250 N N . GLN A 1 282 ? -6.825 -6.929 -18.211 1.00 81.62 282 GLN A N 1
ATOM 2251 C CA . GLN A 1 282 ? -7.023 -5.594 -17.636 1.00 81.62 282 GLN A CA 1
ATOM 2252 C C . GLN A 1 282 ? -8.279 -5.469 -16.769 1.00 81.62 282 GLN A C 1
ATOM 2254 O O . GLN A 1 282 ? -9.306 -6.081 -17.033 1.00 81.62 282 GLN A O 1
ATOM 2259 N N . ILE A 1 283 ? -8.210 -4.609 -15.754 1.00 84.81 283 ILE A N 1
ATOM 2260 C CA . ILE A 1 283 ? -9.364 -4.198 -14.951 1.00 84.81 283 ILE A CA 1
ATOM 2261 C C . ILE A 1 283 ? -9.561 -2.698 -15.116 1.00 84.81 283 ILE A C 1
ATOM 2263 O O . ILE A 1 283 ? -8.641 -1.909 -14.878 1.00 84.81 283 ILE A O 1
ATOM 2267 N N . ARG A 1 284 ? -10.786 -2.315 -15.488 1.00 86.69 284 ARG A N 1
ATOM 2268 C CA . ARG A 1 284 ? -11.245 -0.929 -15.504 1.00 86.69 284 ARG A CA 1
ATOM 2269 C C . ARG A 1 284 ? -12.427 -0.776 -14.568 1.00 86.69 284 ARG A C 1
ATOM 2271 O O . ARG A 1 284 ? -13.415 -1.482 -14.707 1.00 86.69 284 ARG A O 1
ATOM 2278 N N . THR A 1 285 ? -12.349 0.163 -13.639 1.00 86.69 285 THR A N 1
ATOM 2279 C CA . THR A 1 285 ? -13.457 0.412 -12.711 1.00 86.69 285 THR A CA 1
ATOM 2280 C C . THR A 1 285 ? -13.463 1.863 -12.243 1.00 86.69 285 THR A C 1
ATOM 2282 O O . THR A 1 285 ? -12.487 2.595 -12.441 1.00 86.69 285 THR A O 1
ATOM 2285 N N . THR A 1 286 ? -14.542 2.256 -11.572 1.00 89.25 286 THR A N 1
ATOM 2286 C CA . THR A 1 286 ? -14.664 3.530 -10.868 1.00 89.25 286 THR A CA 1
ATOM 2287 C C . THR A 1 286 ? -15.296 3.304 -9.501 1.00 89.25 286 THR A C 1
ATOM 2289 O O . THR A 1 286 ? -16.309 2.625 -9.386 1.00 89.25 286 THR A O 1
ATOM 2292 N N . TRP A 1 287 ? -14.738 3.913 -8.458 1.00 91.56 287 TRP A N 1
ATOM 2293 C CA . TRP A 1 287 ? -15.288 3.861 -7.105 1.00 91.56 287 TRP A CA 1
ATOM 2294 C C . TRP A 1 287 ? -15.255 5.234 -6.436 1.00 91.56 287 TRP A C 1
ATOM 2296 O O . TRP A 1 287 ? -14.531 6.148 -6.838 1.00 91.56 287 TRP A O 1
ATOM 2306 N N . ARG A 1 288 ? -16.056 5.410 -5.381 1.00 91.75 288 ARG A N 1
ATOM 2307 C CA . ARG A 1 288 ? -16.065 6.664 -4.619 1.00 91.75 288 ARG A CA 1
ATOM 2308 C C . ARG A 1 288 ? -14.777 6.825 -3.823 1.00 91.75 288 ARG A C 1
ATOM 2310 O O . ARG A 1 288 ? -14.362 5.929 -3.088 1.00 91.75 288 ARG A O 1
ATOM 2317 N N . LYS A 1 289 ? -14.192 8.021 -3.887 1.00 91.50 289 LYS A N 1
ATOM 2318 C CA . LYS A 1 289 ? -13.084 8.387 -3.011 1.00 91.50 289 LYS A CA 1
ATOM 2319 C C . LYS A 1 289 ? -13.585 8.425 -1.568 1.00 91.50 289 LYS A C 1
ATOM 2321 O O . LYS A 1 289 ? -14.566 9.093 -1.257 1.00 91.50 289 LYS A O 1
ATOM 2326 N N . ARG A 1 290 ? -12.895 7.712 -0.677 1.00 87.31 290 ARG A N 1
ATOM 2327 C CA . ARG A 1 290 ? -13.184 7.710 0.771 1.00 87.31 290 ARG A CA 1
ATOM 2328 C C . ARG A 1 290 ? -11.962 8.023 1.632 1.00 87.31 290 ARG A C 1
ATOM 2330 O O . ARG A 1 290 ? -12.098 8.234 2.829 1.00 87.31 290 ARG A O 1
ATOM 2337 N N . PHE A 1 291 ? -10.776 8.130 1.040 1.00 90.06 291 PHE A N 1
ATOM 2338 C CA . PHE A 1 291 ? -9.527 8.269 1.779 1.00 90.06 291 PHE A CA 1
ATOM 2339 C C . PHE A 1 291 ? -8.850 9.629 1.545 1.00 90.06 291 PHE A C 1
ATOM 2341 O O . PHE A 1 291 ? -8.848 10.167 0.432 1.00 90.06 291 PHE A O 1
ATOM 2348 N N . HIS A 1 292 ? -8.308 10.226 2.612 1.00 87.94 292 HIS A N 1
ATOM 2349 C CA . HIS A 1 292 ? -7.604 11.508 2.547 1.00 87.94 292 HIS A CA 1
ATOM 2350 C C . HIS A 1 292 ? -6.109 11.274 2.321 1.00 87.94 292 HIS A C 1
ATOM 2352 O O . HIS A 1 292 ? -5.362 10.974 3.249 1.00 87.94 292 HIS A O 1
ATOM 2358 N N . VAL A 1 293 ? -5.690 11.404 1.062 1.00 84.94 293 VAL A N 1
ATOM 2359 C CA . VAL A 1 293 ? -4.305 11.144 0.627 1.00 84.94 293 VAL A CA 1
ATOM 2360 C C . VAL A 1 293 ? -3.489 12.431 0.482 1.00 84.94 293 VAL A C 1
ATOM 2362 O O . VAL A 1 293 ? -2.271 12.413 0.599 1.00 84.94 293 VAL A O 1
ATOM 2365 N N . SER A 1 294 ? -4.145 13.561 0.208 1.00 84.88 294 SER A N 1
ATOM 2366 C CA . SER A 1 294 ? -3.478 14.832 -0.081 1.00 84.88 294 SER A CA 1
ATOM 2367 C C . SER A 1 294 ? -4.306 16.005 0.442 1.00 84.88 294 SER A C 1
ATOM 2369 O O . SER A 1 294 ? -5.518 16.019 0.199 1.00 84.88 294 SER A O 1
ATOM 2371 N N . PRO A 1 295 ? -3.668 17.025 1.044 1.00 84.44 295 PRO A N 1
ATOM 2372 C CA . PRO A 1 295 ? -4.356 18.223 1.513 1.00 84.44 295 PRO A CA 1
ATOM 2373 C C . PRO A 1 295 ? -4.905 19.075 0.360 1.00 84.44 295 PRO A C 1
ATOM 2375 O O . PRO A 1 295 ? -5.765 19.913 0.567 1.00 84.44 295 PRO A O 1
ATOM 2378 N N . PHE A 1 296 ? -4.492 18.850 -0.889 1.00 87.25 296 PHE A N 1
ATOM 2379 C CA . PHE A 1 296 ? -4.964 19.628 -2.046 1.00 87.25 296 PHE A CA 1
ATOM 2380 C C . PHE A 1 296 ? -6.200 19.026 -2.724 1.00 87.25 296 PHE A C 1
ATOM 2382 O O . PHE A 1 296 ? -6.537 19.370 -3.864 1.00 87.25 296 PHE A O 1
ATOM 2389 N N . ASN A 1 297 ? -6.838 18.045 -2.080 1.00 87.00 297 ASN A N 1
ATOM 2390 C CA . ASN A 1 297 ? -8.053 17.406 -2.562 1.00 87.00 297 ASN A CA 1
ATOM 2391 C C . ASN A 1 297 ? -8.957 17.003 -1.390 1.00 87.00 297 ASN A C 1
ATOM 2393 O O . ASN A 1 297 ? -8.553 16.210 -0.541 1.00 87.00 297 ASN A O 1
ATOM 2397 N N . SER A 1 298 ? -10.219 17.435 -1.428 1.00 86.88 298 SER A N 1
ATOM 2398 C CA . SER A 1 298 ? -11.278 16.937 -0.544 1.00 86.88 298 SER A CA 1
ATOM 2399 C C . SER A 1 298 ? -11.416 15.411 -0.629 1.00 86.88 298 SER A C 1
ATOM 2401 O O . SER A 1 298 ? -10.963 14.780 -1.590 1.00 86.88 298 SER A O 1
ATOM 2403 N N . ARG A 1 299 ? -12.082 14.787 0.351 1.00 87.62 299 ARG A N 1
ATOM 2404 C CA . ARG A 1 299 ? -12.447 13.357 0.280 1.00 87.62 299 ARG A CA 1
ATOM 2405 C C . ARG A 1 299 ? -13.636 13.070 -0.644 1.00 87.62 299 ARG A C 1
ATOM 2407 O O . ARG A 1 299 ? -14.062 11.929 -0.716 1.00 87.62 299 ARG A O 1
ATOM 2414 N N . THR A 1 300 ? -14.180 14.077 -1.320 1.00 86.94 300 THR A N 1
ATOM 2415 C CA . THR A 1 300 ? -15.299 13.924 -2.256 1.00 86.94 300 THR A CA 1
ATOM 2416 C C . THR A 1 300 ? -14.801 13.626 -3.672 1.00 86.94 300 THR A C 1
ATOM 2418 O O . THR A 1 300 ? -13.668 13.965 -4.021 1.00 86.94 300 THR A O 1
ATOM 2421 N N . GLY A 1 301 ? -15.657 12.998 -4.482 1.00 90.75 301 GLY A N 1
ATOM 2422 C CA . GLY A 1 301 ? -15.352 12.594 -5.855 1.00 90.75 301 GLY A CA 1
ATOM 2423 C C . GLY A 1 301 ? -15.156 11.087 -6.007 1.00 90.75 301 GLY A C 1
ATOM 2424 O O . GLY A 1 301 ? -15.581 10.295 -5.160 1.00 90.75 301 GLY A O 1
ATOM 2425 N N . SER A 1 302 ? -14.510 10.695 -7.096 1.00 93.69 302 SER A N 1
ATOM 2426 C CA . SER A 1 302 ? -14.335 9.300 -7.497 1.00 93.69 302 SER A CA 1
ATOM 2427 C C . SER A 1 302 ? -12.914 9.044 -7.986 1.00 93.69 302 SER A C 1
ATOM 2429 O O . SER A 1 302 ? -12.227 9.947 -8.467 1.00 93.69 302 SER A O 1
ATOM 2431 N N . TYR A 1 303 ? -12.460 7.809 -7.823 1.00 94.50 303 TYR A N 1
ATOM 2432 C CA . TYR A 1 303 ? -11.281 7.293 -8.498 1.00 94.50 303 TYR A CA 1
ATOM 2433 C C . TYR A 1 303 ? -11.738 6.384 -9.625 1.00 94.50 303 TYR A C 1
ATOM 2435 O O . TYR A 1 303 ? -12.617 5.556 -9.409 1.00 94.50 303 TYR A O 1
ATOM 2443 N N . SER A 1 304 ? -11.122 6.504 -10.791 1.00 93.56 304 SER A N 1
ATOM 2444 C CA . SER A 1 304 ? -11.168 5.474 -11.819 1.00 93.56 304 SER A CA 1
ATOM 2445 C C . SER A 1 304 ? -9.776 4.906 -12.027 1.00 93.56 304 SER A C 1
ATOM 2447 O O . SER A 1 304 ? -8.780 5.625 -11.921 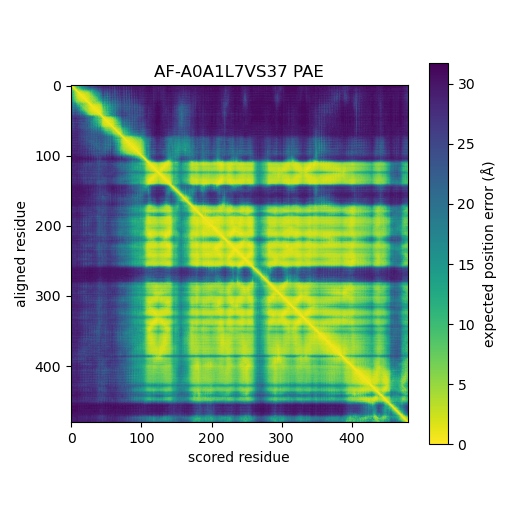1.00 93.56 304 SER A O 1
ATOM 2449 N N . MET A 1 305 ? -9.693 3.606 -12.282 1.00 93.88 305 MET A N 1
ATOM 2450 C CA . MET A 1 305 ? -8.423 2.921 -12.488 1.00 93.88 305 MET A CA 1
ATOM 2451 C C . MET A 1 305 ? -8.492 2.031 -13.713 1.00 93.88 305 MET A C 1
ATOM 2453 O O . MET A 1 305 ? -9.507 1.382 -13.951 1.00 93.88 305 MET A O 1
ATOM 2457 N N . LEU A 1 306 ? -7.388 2.005 -14.448 1.00 93.25 306 LEU A N 1
ATOM 2458 C CA . LEU A 1 306 ? -7.053 1.016 -15.456 1.00 93.25 306 LEU A CA 1
ATOM 2459 C C . LEU A 1 306 ? -5.774 0.322 -14.982 1.00 93.25 306 LEU A C 1
ATOM 2461 O O . LEU A 1 306 ? -4.767 0.998 -14.785 1.00 93.25 306 LEU A O 1
ATOM 2465 N N . ALA A 1 307 ? -5.807 -0.989 -14.782 1.00 92.94 307 ALA A N 1
ATOM 2466 C CA . ALA A 1 307 ? -4.631 -1.765 -14.398 1.00 92.94 307 ALA A CA 1
ATOM 2467 C C . ALA A 1 307 ? -4.498 -2.985 -15.307 1.00 92.94 307 ALA A C 1
ATOM 2469 O O . ALA A 1 307 ? -5.463 -3.737 -15.451 1.00 92.94 307 ALA A O 1
ATOM 2470 N N . LYS A 1 308 ? -3.316 -3.173 -15.901 1.00 91.69 308 LYS A N 1
ATOM 2471 C CA . LYS A 1 308 ? -2.977 -4.376 -16.670 1.00 91.69 308 LYS A CA 1
ATOM 2472 C C . LYS A 1 308 ? -2.366 -5.449 -15.773 1.00 91.69 308 LYS A C 1
ATOM 2474 O O . LYS A 1 308 ? -1.726 -5.117 -14.779 1.00 91.69 308 LYS A O 1
ATOM 2479 N N . ASP A 1 309 ? -2.547 -6.708 -16.153 1.00 91.25 309 ASP A N 1
ATOM 2480 C CA . ASP A 1 309 ? -2.010 -7.895 -15.490 1.00 91.25 309 ASP A CA 1
ATOM 2481 C C . ASP A 1 309 ? -0.477 -7.993 -15.662 1.00 91.25 309 ASP A C 1
ATOM 2483 O O . ASP A 1 309 ? -0.011 -8.291 -16.769 1.00 91.25 309 ASP A O 1
ATOM 2487 N N . PRO A 1 310 ? 0.331 -7.764 -14.605 1.00 91.00 310 PRO A N 1
ATOM 2488 C CA . PRO A 1 310 ? 1.782 -7.681 -14.759 1.00 91.00 310 PRO A CA 1
ATOM 2489 C C . PRO A 1 310 ? 2.473 -9.035 -15.016 1.00 91.00 310 PRO A C 1
ATOM 2491 O O . PRO A 1 310 ? 3.307 -9.105 -15.917 1.00 91.00 310 PRO A O 1
ATOM 2494 N N . PRO A 1 311 ? 2.170 -10.129 -14.289 1.00 87.50 311 PRO A N 1
ATOM 2495 C CA . PRO A 1 311 ? 2.614 -11.493 -14.610 1.00 87.50 311 PRO A CA 1
ATOM 2496 C C . PRO A 1 311 ? 2.020 -12.105 -15.890 1.00 87.50 311 PRO A C 1
ATOM 2498 O O . PRO A 1 311 ? 2.502 -13.149 -16.338 1.00 87.50 311 PRO A O 1
ATOM 2501 N N . GLY A 1 312 ? 0.969 -11.499 -16.448 1.00 85.25 312 GLY A N 1
ATOM 2502 C CA . GLY A 1 312 ? 0.268 -11.985 -17.631 1.00 85.25 312 GLY A CA 1
ATOM 2503 C C . GLY A 1 312 ? -0.426 -13.351 -17.458 1.00 85.25 312 GLY A C 1
ATOM 2504 O O . GLY A 1 312 ? -0.412 -13.951 -16.377 1.00 85.25 312 GLY A O 1
ATOM 2505 N N . PRO A 1 313 ? -0.986 -13.902 -18.555 1.00 81.06 313 PRO A N 1
ATOM 2506 C CA . PRO A 1 313 ? -1.761 -15.140 -18.518 1.00 81.06 313 PRO A CA 1
ATOM 2507 C C . PRO A 1 313 ? -0.986 -16.312 -17.909 1.00 81.06 313 PRO A C 1
ATOM 2509 O O . PRO A 1 313 ? 0.135 -16.631 -18.323 1.00 81.06 313 PRO A O 1
ATOM 2512 N N . GLY A 1 314 ? -1.592 -16.972 -16.920 1.00 80.88 314 GLY A N 1
ATOM 2513 C CA . GLY A 1 314 ? -0.984 -18.109 -16.233 1.00 80.88 314 GLY A CA 1
ATOM 2514 C C . GLY A 1 314 ? 0.173 -17.745 -15.297 1.00 80.88 314 GLY A C 1
ATOM 2515 O O . GLY A 1 314 ? 0.857 -18.654 -14.824 1.00 80.88 314 GLY A O 1
ATOM 2516 N N . MET A 1 315 ? 0.414 -16.449 -15.053 1.00 85.19 315 MET A N 1
ATOM 2517 C CA . MET A 1 315 ? 1.484 -15.915 -14.203 1.00 85.19 315 MET A CA 1
ATOM 2518 C C . MET A 1 315 ? 2.897 -16.389 -14.589 1.00 85.19 315 MET A C 1
ATOM 2520 O O . MET A 1 315 ? 3.770 -16.491 -13.733 1.00 85.19 315 MET A O 1
ATOM 2524 N N . ARG A 1 316 ? 3.132 -16.707 -15.872 1.00 79.44 316 ARG A N 1
ATOM 2525 C CA . ARG A 1 316 ? 4.371 -17.360 -16.346 1.00 79.44 316 ARG A CA 1
ATOM 2526 C C . ARG A 1 316 ? 5.549 -16.409 -16.563 1.00 79.44 316 ARG A C 1
ATOM 2528 O O . ARG A 1 316 ? 6.678 -16.876 -16.690 1.00 79.44 316 ARG A O 1
ATOM 2535 N N . GLY A 1 317 ? 5.318 -15.099 -16.650 1.00 80.56 317 GLY A N 1
ATOM 2536 C CA . GLY A 1 317 ? 6.398 -14.148 -16.906 1.00 80.56 317 GLY A CA 1
ATOM 2537 C C . GLY A 1 317 ? 5.941 -12.697 -16.899 1.00 80.56 317 GLY A C 1
ATOM 2538 O O . GLY A 1 317 ? 4.899 -12.360 -17.445 1.00 80.56 317 GLY A O 1
ATOM 2539 N N . PHE A 1 318 ? 6.747 -11.825 -16.300 1.00 87.31 318 PHE A N 1
ATOM 2540 C CA . PHE A 1 318 ? 6.425 -10.409 -16.170 1.00 87.31 318 PHE A CA 1
ATOM 2541 C C . PHE A 1 318 ? 6.394 -9.707 -17.537 1.00 87.31 318 PHE A C 1
ATOM 2543 O O . PHE A 1 318 ? 7.400 -9.671 -18.241 1.00 87.31 318 PHE A O 1
ATOM 2550 N N . ARG A 1 319 ? 5.238 -9.146 -17.903 1.00 86.69 319 ARG A N 1
ATOM 2551 C CA . ARG A 1 319 ? 4.976 -8.446 -19.174 1.00 86.69 319 ARG A CA 1
ATOM 2552 C C . ARG A 1 319 ? 5.069 -6.924 -19.074 1.00 86.69 319 ARG A C 1
ATOM 2554 O O . ARG A 1 319 ? 4.913 -6.239 -20.080 1.00 86.69 319 ARG A O 1
ATOM 2561 N N . GLY A 1 320 ? 5.326 -6.405 -17.878 1.00 89.38 320 GLY A N 1
ATOM 2562 C CA . GLY A 1 320 ? 5.353 -4.976 -17.596 1.00 89.38 320 GLY A CA 1
ATOM 2563 C C . GLY A 1 320 ? 4.259 -4.568 -16.621 1.00 89.38 320 GLY A C 1
ATOM 2564 O O . GLY A 1 320 ? 3.242 -5.237 -16.469 1.00 89.38 320 GLY A O 1
ATOM 2565 N N . LEU A 1 321 ? 4.482 -3.449 -15.947 1.00 93.19 321 LEU A N 1
ATOM 2566 C CA . LEU A 1 321 ? 3.490 -2.810 -15.098 1.00 93.19 321 LEU A CA 1
ATOM 2567 C C . LEU A 1 321 ? 2.902 -1.619 -15.847 1.00 93.19 321 LEU A C 1
ATOM 2569 O O . LEU A 1 321 ? 3.655 -0.813 -16.387 1.00 93.19 321 LEU A O 1
ATOM 2573 N N . ASP A 1 322 ? 1.579 -1.496 -15.840 1.00 94.31 322 ASP A N 1
ATOM 2574 C CA . ASP A 1 322 ? 0.865 -0.340 -16.379 1.00 94.31 322 ASP A CA 1
ATOM 2575 C C . ASP A 1 322 ? -0.423 -0.134 -15.579 1.00 94.31 322 ASP A C 1
ATOM 2577 O O . ASP A 1 322 ? -1.367 -0.929 -15.650 1.00 94.31 322 ASP A O 1
ATOM 2581 N N . ILE A 1 323 ? -0.415 0.910 -14.754 1.00 95.44 323 ILE A N 1
ATOM 2582 C CA . ILE A 1 323 ? -1.528 1.306 -13.904 1.00 95.44 323 ILE A CA 1
ATOM 2583 C C . ILE A 1 323 ? -1.767 2.799 -14.089 1.00 95.44 323 ILE A C 1
ATOM 2585 O O . ILE A 1 323 ? -0.883 3.622 -13.858 1.00 95.44 323 ILE A O 1
ATOM 2589 N N . SER A 1 324 ? -2.996 3.160 -14.432 1.00 96.06 324 SER A N 1
ATOM 2590 C CA . SER A 1 324 ? -3.445 4.543 -14.549 1.00 96.06 324 SER A CA 1
ATOM 2591 C C . SER A 1 324 ? -4.597 4.784 -13.584 1.00 96.06 324 SER A C 1
ATOM 2593 O O . SER A 1 324 ? -5.616 4.104 -13.655 1.00 96.06 324 SER A O 1
ATOM 2595 N N . ILE A 1 325 ? -4.455 5.757 -12.684 1.00 95.56 325 ILE A N 1
ATOM 2596 C CA . ILE A 1 325 ? -5.484 6.162 -11.720 1.00 95.56 325 ILE A CA 1
ATOM 2597 C C . ILE A 1 325 ? -5.861 7.615 -11.985 1.00 95.56 325 ILE A C 1
ATOM 2599 O O . ILE A 1 325 ? -5.018 8.511 -11.930 1.00 95.56 325 ILE A O 1
ATOM 2603 N N . THR A 1 326 ? -7.146 7.869 -12.202 1.00 95.88 326 THR A N 1
ATOM 2604 C CA . THR A 1 326 ? -7.696 9.218 -12.347 1.00 95.88 326 THR A CA 1
ATOM 2605 C C . THR A 1 326 ? -8.546 9.562 -11.136 1.00 95.88 326 THR A C 1
ATOM 2607 O O . THR A 1 326 ? -9.458 8.830 -10.771 1.00 95.88 326 THR A O 1
ATOM 2610 N N . LEU A 1 327 ? -8.260 10.698 -10.509 1.00 95.00 327 LEU A N 1
ATOM 2611 C CA . LEU A 1 327 ? -9.112 11.317 -9.503 1.00 95.00 327 LEU A CA 1
ATOM 2612 C C . LEU A 1 327 ? -10.033 12.326 -10.182 1.00 95.00 327 LEU A C 1
ATOM 2614 O O . LEU A 1 327 ? -9.547 13.322 -10.724 1.00 95.00 327 LEU A O 1
ATOM 2618 N N . SER A 1 328 ? -11.337 12.126 -10.051 1.00 94.25 328 SER A N 1
ATOM 2619 C CA . SER A 1 328 ? -12.373 13.037 -10.528 1.00 94.25 328 SER A CA 1
ATOM 2620 C C . SER A 1 328 ? -13.057 13.772 -9.375 1.00 94.25 328 SER A C 1
ATOM 2622 O O . SER A 1 328 ? -13.142 13.291 -8.245 1.00 94.25 328 SER A O 1
ATOM 2624 N N . SER A 1 329 ? -13.506 14.994 -9.655 1.00 91.69 329 SER A N 1
ATOM 2625 C CA . SER A 1 329 ? -14.315 15.816 -8.752 1.00 91.69 329 SER A CA 1
ATOM 2626 C C . SER A 1 329 ? -15.702 15.199 -8.529 1.00 91.69 329 SER A C 1
ATOM 2628 O O . SER A 1 329 ? -16.113 14.308 -9.259 1.00 91.69 329 SER A O 1
ATOM 2630 N N . SER A 1 330 ? -16.478 15.722 -7.577 1.00 88.62 330 SER A N 1
ATOM 2631 C CA . SER A 1 330 ? -17.895 15.350 -7.410 1.00 88.62 330 SER A CA 1
ATOM 2632 C C . SER A 1 330 ? -18.789 15.754 -8.590 1.00 88.62 330 SER A C 1
ATOM 2634 O O . SER A 1 330 ? -19.931 15.322 -8.652 1.00 88.62 330 SER A O 1
ATOM 2636 N N . LYS A 1 331 ? -18.281 16.599 -9.496 1.00 88.25 331 LYS A N 1
ATOM 2637 C CA . LYS A 1 331 ? -18.909 16.972 -10.775 1.00 88.25 331 LYS A CA 1
ATOM 2638 C C . LYS A 1 331 ? -18.330 16.184 -11.964 1.00 88.25 331 LYS A C 1
ATOM 2640 O O . LYS A 1 331 ? -18.316 16.701 -13.073 1.00 88.25 331 LYS A O 1
ATOM 2645 N N . ASP A 1 332 ? -17.697 15.039 -11.703 1.00 87.75 332 ASP A N 1
ATOM 2646 C CA . ASP A 1 332 ? -17.036 14.161 -12.685 1.00 87.75 332 ASP A CA 1
ATOM 2647 C C . ASP A 1 332 ? -15.944 14.807 -13.558 1.00 87.75 332 ASP A C 1
ATOM 2649 O O . ASP A 1 332 ? -15.499 14.252 -14.558 1.00 87.75 332 ASP A O 1
ATOM 2653 N N . GLN A 1 333 ? -15.423 15.963 -13.145 1.00 91.25 333 GLN A N 1
ATOM 2654 C CA . GLN A 1 333 ? -14.289 16.602 -13.811 1.00 91.25 333 GLN A CA 1
ATOM 2655 C C . GLN A 1 333 ? -12.961 15.962 -13.372 1.00 91.25 333 GLN A C 1
ATOM 2657 O O . GLN A 1 333 ? -12.683 15.950 -12.165 1.00 91.25 333 GLN A O 1
ATOM 2662 N N . PRO A 1 334 ? -12.106 15.489 -14.299 1.00 92.88 334 PRO A N 1
ATOM 2663 C CA . PRO A 1 334 ? -10.825 14.884 -13.955 1.00 92.88 334 PRO A CA 1
ATOM 2664 C C . PRO A 1 334 ? -9.878 15.935 -13.364 1.00 92.88 334 PRO A C 1
ATOM 2666 O O . PRO A 1 334 ? -9.587 16.968 -13.967 1.00 92.88 334 PRO A O 1
ATOM 2669 N N . LYS A 1 335 ? -9.386 15.676 -12.152 1.00 93.19 335 LYS A N 1
ATOM 2670 C CA . LYS A 1 335 ? -8.512 16.586 -11.403 1.00 93.19 335 LYS A CA 1
ATOM 2671 C C . LYS A 1 335 ? -7.054 16.188 -11.491 1.00 93.19 335 LYS A C 1
ATOM 2673 O O . LYS A 1 335 ? -6.206 17.048 -11.710 1.00 93.19 335 LYS A O 1
ATOM 2678 N N . VAL A 1 336 ? -6.760 14.914 -11.250 1.00 94.25 336 VAL A N 1
ATOM 2679 C CA . VAL A 1 336 ? -5.392 14.389 -11.202 1.00 94.25 336 VAL A CA 1
ATOM 2680 C C . VAL A 1 336 ? -5.364 13.041 -11.896 1.00 94.25 336 VAL A C 1
ATOM 2682 O O . VAL A 1 336 ? -6.071 12.132 -11.479 1.00 94.25 336 VAL A O 1
ATOM 2685 N N . LEU A 1 337 ? -4.525 12.914 -12.913 1.00 96.31 337 LEU A N 1
ATOM 2686 C CA . LEU A 1 337 ? -4.171 11.651 -13.539 1.00 96.31 337 LEU A CA 1
ATOM 2687 C C . LEU A 1 337 ? -2.816 11.204 -12.992 1.00 96.31 337 LEU A C 1
ATOM 2689 O O . LEU A 1 337 ? -1.877 11.996 -12.939 1.00 96.31 337 LEU A O 1
ATOM 2693 N N . THR A 1 338 ? -2.723 9.957 -12.552 1.00 96.44 338 THR A N 1
ATOM 2694 C CA . THR A 1 338 ? -1.485 9.346 -12.074 1.00 96.44 338 THR A CA 1
ATOM 2695 C C . THR A 1 338 ? -1.222 8.082 -12.863 1.00 96.44 338 THR A C 1
ATOM 2697 O O . THR A 1 338 ? -2.042 7.172 -12.799 1.00 96.44 338 THR A O 1
ATOM 2700 N N . ASN A 1 339 ? -0.083 8.006 -13.548 1.00 96.75 339 ASN A N 1
ATOM 2701 C CA . ASN A 1 339 ? 0.320 6.784 -14.239 1.00 96.75 339 ASN A CA 1
ATOM 2702 C C . ASN A 1 339 ? 1.565 6.212 -13.577 1.00 96.75 339 ASN A C 1
ATOM 2704 O O . ASN A 1 339 ? 2.512 6.951 -13.292 1.00 96.75 339 ASN A O 1
ATOM 2708 N N . LEU A 1 340 ? 1.547 4.905 -13.363 1.00 96.12 340 LEU A N 1
ATOM 2709 C CA . LEU A 1 340 ? 2.640 4.098 -12.860 1.00 96.12 340 LEU A CA 1
ATOM 2710 C C . LEU A 1 340 ? 2.921 3.004 -13.881 1.00 96.12 340 LEU A C 1
ATOM 2712 O O . LEU A 1 340 ? 2.069 2.152 -14.121 1.00 96.12 340 LEU A O 1
ATOM 2716 N N . PHE A 1 341 ? 4.116 3.017 -14.454 1.00 94.69 341 PHE A N 1
ATOM 2717 C CA . PHE A 1 341 ? 4.516 2.012 -15.426 1.00 94.69 341 PHE A CA 1
ATOM 2718 C C . PHE A 1 341 ? 5.952 1.554 -15.196 1.00 94.69 341 PHE A C 1
ATOM 2720 O O . PHE A 1 341 ? 6.762 2.278 -14.612 1.00 94.69 341 PHE A O 1
ATOM 2727 N N . SER A 1 342 ? 6.260 0.332 -15.621 1.00 94.19 342 SER A N 1
ATOM 2728 C CA . SER A 1 342 ? 7.623 -0.202 -15.587 1.00 94.19 342 SER A CA 1
ATOM 2729 C C . SER A 1 342 ? 8.472 0.411 -16.701 1.00 94.19 342 SER A C 1
ATOM 2731 O O . SER A 1 342 ? 8.021 0.493 -17.843 1.00 94.19 342 SER A O 1
ATOM 2733 N N . GLU A 1 343 ? 9.707 0.789 -16.386 1.00 90.62 343 GLU A N 1
ATOM 2734 C CA . GLU A 1 343 ? 10.695 1.282 -17.347 1.00 90.62 343 GLU A CA 1
ATOM 2735 C C . GLU A 1 343 ? 11.849 0.283 -17.446 1.00 90.62 343 GLU A C 1
ATOM 2737 O O . GLU A 1 343 ? 12.542 0.027 -16.468 1.00 90.62 343 GLU A O 1
ATOM 2742 N N . GLY A 1 344 ? 12.081 -0.270 -18.636 1.00 86.25 344 GLY A N 1
ATOM 2743 C CA . GLY A 1 344 ? 13.107 -1.294 -18.837 1.00 86.25 344 GLY A CA 1
ATOM 2744 C C . GLY A 1 344 ? 12.707 -2.674 -18.305 1.00 86.25 344 GLY A C 1
ATOM 2745 O O . GLY A 1 344 ? 11.536 -2.954 -18.046 1.00 86.25 344 GLY A O 1
ATOM 2746 N N . GLU A 1 345 ? 13.693 -3.563 -18.192 1.00 86.38 345 GLU A N 1
ATOM 2747 C CA . GLU A 1 345 ? 13.468 -4.948 -17.778 1.00 86.38 345 GLU A CA 1
ATOM 2748 C C . GLU A 1 345 ? 13.336 -5.075 -16.258 1.00 86.38 345 GLU A C 1
ATOM 2750 O O . GLU A 1 345 ? 14.102 -4.487 -15.490 1.00 86.38 345 GLU A O 1
ATOM 2755 N N . ALA A 1 346 ? 12.373 -5.888 -15.819 1.00 89.12 346 ALA A N 1
ATOM 2756 C CA . ALA A 1 346 ? 12.271 -6.280 -14.424 1.00 89.12 346 ALA A CA 1
ATOM 2757 C C . ALA A 1 346 ? 13.407 -7.239 -14.068 1.00 89.12 346 ALA A C 1
ATOM 2759 O O . ALA A 1 346 ? 13.719 -8.184 -14.793 1.00 89.12 346 ALA A O 1
ATOM 2760 N N . ILE A 1 347 ? 14.021 -6.995 -12.922 1.00 86.69 347 ILE A N 1
ATOM 2761 C CA . ILE A 1 347 ? 15.262 -7.633 -12.533 1.00 86.69 347 ILE A CA 1
ATOM 2762 C C . ILE A 1 347 ? 14.974 -8.678 -11.462 1.00 86.69 347 ILE A C 1
ATOM 2764 O O . ILE A 1 347 ? 14.480 -8.369 -10.378 1.00 86.69 347 ILE A O 1
ATOM 2768 N N . ASP A 1 348 ? 15.352 -9.919 -11.744 1.00 83.12 348 ASP A N 1
ATOM 2769 C CA . ASP A 1 348 ? 15.330 -10.998 -10.764 1.00 83.12 348 ASP A CA 1
ATOM 2770 C C . ASP A 1 348 ? 16.573 -10.901 -9.857 1.00 83.12 348 ASP A C 1
ATOM 2772 O O . ASP A 1 348 ? 17.693 -11.130 -10.333 1.00 83.12 348 ASP A O 1
ATOM 2776 N N . PRO A 1 349 ? 16.421 -10.592 -8.552 1.00 73.19 349 PRO A N 1
ATOM 2777 C CA . PRO A 1 349 ? 17.548 -10.413 -7.639 1.00 73.19 349 PRO A CA 1
ATOM 2778 C C . PRO A 1 349 ? 18.418 -11.671 -7.504 1.00 73.19 349 PRO A C 1
ATOM 2780 O O . PRO A 1 349 ? 19.605 -11.559 -7.177 1.00 73.19 349 PRO A O 1
ATOM 2783 N N . TYR A 1 350 ? 17.875 -12.861 -7.777 1.00 71.75 350 TYR A N 1
ATOM 2784 C CA . TYR A 1 350 ? 18.612 -14.121 -7.699 1.00 71.75 350 TYR A CA 1
ATOM 2785 C C . TYR A 1 350 ? 19.501 -14.362 -8.921 1.00 71.75 350 TYR A C 1
ATOM 2787 O O . TYR A 1 350 ? 20.531 -15.023 -8.785 1.00 71.75 350 TYR A O 1
ATOM 2795 N N . LYS A 1 351 ? 19.168 -13.772 -10.075 1.00 77.12 351 LYS A N 1
ATOM 2796 C CA . LYS A 1 351 ? 19.938 -13.910 -11.323 1.00 77.12 351 LYS A CA 1
ATOM 2797 C C . LYS A 1 351 ? 21.065 -12.882 -11.465 1.00 77.12 351 LYS A C 1
ATOM 2799 O O . LYS A 1 351 ? 21.994 -13.106 -12.237 1.00 77.12 351 LYS A O 1
ATOM 2804 N N . ILE A 1 352 ? 21.035 -11.776 -10.716 1.00 73.62 352 ILE A N 1
ATOM 2805 C CA . ILE A 1 352 ? 22.093 -10.753 -10.783 1.00 73.62 352 ILE A CA 1
ATOM 2806 C C . ILE A 1 352 ? 23.363 -11.201 -10.045 1.00 73.62 352 ILE A C 1
ATOM 2808 O O . ILE A 1 352 ? 23.303 -11.650 -8.894 1.00 73.62 352 ILE A O 1
ATOM 2812 N N . SER A 1 353 ? 24.524 -10.946 -10.656 1.00 76.81 353 SER A N 1
ATOM 2813 C CA . SER A 1 353 ? 25.834 -10.999 -9.997 1.00 76.81 353 SER A CA 1
ATOM 2814 C C . SER A 1 353 ? 25.955 -9.996 -8.835 1.00 76.81 353 SER A C 1
ATOM 2816 O O . SER A 1 353 ? 25.229 -9.005 -8.751 1.00 76.81 353 SER A O 1
ATOM 2818 N N . ILE A 1 354 ? 26.917 -10.214 -7.933 1.00 73.06 354 ILE A N 1
ATOM 2819 C CA . ILE A 1 354 ? 27.143 -9.337 -6.768 1.00 73.06 354 ILE A CA 1
ATOM 2820 C C . ILE A 1 354 ? 27.471 -7.902 -7.204 1.00 73.06 354 ILE A C 1
ATOM 2822 O O . ILE A 1 354 ? 26.892 -6.955 -6.676 1.00 73.06 354 ILE A O 1
ATOM 2826 N N . SER A 1 355 ? 28.340 -7.729 -8.203 1.00 73.69 355 SER A N 1
ATOM 2827 C CA . SER A 1 355 ? 28.684 -6.408 -8.744 1.00 73.69 355 SER A CA 1
ATOM 2828 C C . SER A 1 355 ? 27.475 -5.709 -9.371 1.00 73.69 355 SER A C 1
ATOM 2830 O O . SER A 1 355 ? 27.296 -4.505 -9.181 1.00 73.69 355 SER A O 1
ATOM 2832 N N . GLY A 1 356 ? 26.604 -6.462 -10.050 1.00 77.94 356 GLY A N 1
ATOM 2833 C CA . GLY A 1 356 ? 25.340 -5.947 -10.569 1.00 77.94 356 GLY A CA 1
ATOM 2834 C C . GLY A 1 356 ? 24.395 -5.492 -9.455 1.00 77.94 356 GLY A C 1
ATOM 2835 O O . GLY A 1 356 ? 23.807 -4.421 -9.568 1.00 77.94 356 GLY A O 1
ATOM 2836 N N . ARG A 1 357 ? 24.313 -6.228 -8.337 1.00 77.62 357 ARG A N 1
ATOM 2837 C CA . ARG A 1 357 ? 23.522 -5.818 -7.159 1.00 77.62 357 ARG A CA 1
ATOM 2838 C C . ARG A 1 357 ? 24.047 -4.526 -6.533 1.00 77.62 357 ARG A C 1
ATOM 2840 O O . ARG A 1 357 ? 23.244 -3.659 -6.206 1.00 77.62 357 ARG A O 1
ATOM 2847 N N . VAL A 1 358 ? 25.370 -4.383 -6.395 1.00 73.69 358 VAL A N 1
ATOM 2848 C CA . VAL A 1 358 ? 26.018 -3.158 -5.876 1.00 73.69 358 VAL A CA 1
ATOM 2849 C C . VAL A 1 358 ? 25.697 -1.967 -6.759 1.00 73.69 358 VAL A C 1
ATOM 2851 O O . VAL A 1 358 ? 25.215 -0.954 -6.260 1.00 73.69 358 VAL A O 1
ATOM 2854 N N . ARG A 1 359 ? 25.909 -2.107 -8.070 1.00 82.56 359 ARG A N 1
ATOM 2855 C CA . ARG A 1 359 ? 25.635 -1.049 -9.043 1.00 82.56 359 ARG A CA 1
ATOM 2856 C C . ARG A 1 359 ? 24.156 -0.669 -9.066 1.00 82.56 359 ARG A C 1
ATOM 2858 O O . ARG A 1 359 ? 23.828 0.511 -9.111 1.00 82.56 359 ARG A O 1
ATOM 2865 N N . PHE A 1 360 ? 23.269 -1.659 -9.016 1.00 85.38 360 PHE A N 1
ATOM 2866 C CA . PHE A 1 360 ? 21.833 -1.419 -8.983 1.00 85.38 360 PHE A CA 1
ATOM 2867 C C . PHE A 1 360 ? 21.435 -0.655 -7.717 1.00 85.38 360 PHE A C 1
ATOM 2869 O O . PHE A 1 360 ? 20.856 0.425 -7.805 1.00 85.38 360 PHE A O 1
ATOM 2876 N N . ALA A 1 361 ? 21.810 -1.161 -6.541 1.00 81.81 361 ALA A N 1
ATOM 2877 C CA . ALA A 1 361 ? 21.491 -0.524 -5.271 1.00 81.81 361 ALA A CA 1
ATOM 2878 C C . ALA A 1 361 ? 22.046 0.906 -5.183 1.00 81.81 361 ALA A C 1
ATOM 2880 O O . ALA A 1 361 ? 21.315 1.811 -4.788 1.00 81.81 361 ALA A O 1
ATOM 2881 N N . SER A 1 362 ? 23.296 1.135 -5.602 1.00 79.81 362 SER A N 1
ATOM 2882 C CA . SER A 1 362 ? 23.894 2.474 -5.584 1.00 79.81 362 SER A CA 1
ATOM 2883 C C . SER A 1 362 ? 23.196 3.436 -6.547 1.00 79.81 362 SER A C 1
ATOM 2885 O O . SER A 1 362 ? 22.948 4.582 -6.175 1.00 79.81 362 SER A O 1
ATOM 2887 N N . SER A 1 363 ? 22.802 2.970 -7.739 1.00 88.25 363 SER A N 1
ATOM 2888 C CA . SER A 1 363 ? 22.068 3.793 -8.712 1.00 88.25 363 SER A CA 1
ATOM 2889 C C . SER A 1 363 ? 20.676 4.212 -8.223 1.00 88.25 363 SER A C 1
ATOM 2891 O O . SER A 1 363 ? 20.218 5.310 -8.532 1.00 88.25 363 SER A O 1
ATOM 2893 N N . TRP A 1 364 ? 20.022 3.376 -7.410 1.00 87.88 364 TRP A N 1
ATOM 2894 C CA . TRP A 1 364 ? 18.675 3.636 -6.896 1.00 87.88 364 TRP A CA 1
ATOM 2895 C C . TRP A 1 364 ? 18.647 4.317 -5.527 1.00 87.88 364 TRP A C 1
ATOM 2897 O O . TRP A 1 364 ? 17.628 4.914 -5.173 1.00 87.88 364 TRP A O 1
ATOM 2907 N N . LEU A 1 365 ? 19.750 4.289 -4.774 1.00 85.06 365 LEU A N 1
ATOM 2908 C CA . LEU A 1 365 ? 19.836 4.869 -3.431 1.00 85.06 365 LEU A CA 1
ATOM 2909 C C . LEU A 1 365 ? 19.441 6.353 -3.412 1.00 85.06 365 LEU A C 1
ATOM 2911 O O . LEU A 1 365 ? 18.636 6.765 -2.577 1.00 85.06 365 LEU A O 1
ATOM 2915 N N . GLY A 1 366 ? 19.950 7.139 -4.366 1.00 84.56 366 GLY A N 1
ATOM 2916 C CA . GLY A 1 366 ? 19.618 8.561 -4.488 1.00 84.56 366 GLY A CA 1
ATOM 2917 C C . GLY A 1 366 ? 18.130 8.799 -4.757 1.00 84.56 366 GLY A C 1
ATOM 2918 O O . GLY A 1 366 ? 17.513 9.648 -4.115 1.00 84.56 366 GLY A O 1
ATOM 2919 N N . SER A 1 367 ? 17.530 8.007 -5.651 1.00 87.19 367 SER A N 1
ATOM 2920 C CA . SER A 1 367 ? 16.099 8.091 -5.966 1.00 87.19 367 SER A CA 1
ATOM 2921 C C . SER A 1 367 ? 15.227 7.795 -4.746 1.00 87.19 367 SER A C 1
ATOM 2923 O O . SER A 1 367 ? 14.276 8.529 -4.499 1.00 87.19 367 SER A O 1
ATOM 2925 N N . LEU A 1 368 ? 15.576 6.776 -3.956 1.00 85.00 368 LEU A N 1
ATOM 2926 C CA . LEU A 1 368 ? 14.827 6.361 -2.763 1.00 85.00 368 LEU A CA 1
ATOM 2927 C C . LEU A 1 368 ? 14.915 7.383 -1.629 1.00 85.00 368 LEU A C 1
ATOM 2929 O O . LEU A 1 368 ? 13.897 7.730 -1.034 1.00 85.00 368 LEU A O 1
ATOM 2933 N N . LEU A 1 369 ? 16.116 7.901 -1.355 1.00 84.88 369 LEU A N 1
ATOM 2934 C CA . LEU A 1 369 ? 16.316 8.955 -0.356 1.00 84.88 369 LEU A CA 1
ATOM 2935 C C . LEU A 1 369 ? 15.603 10.254 -0.754 1.00 84.88 369 LEU A C 1
ATOM 2937 O O . LEU A 1 369 ? 15.122 10.984 0.111 1.00 84.88 369 LEU A O 1
ATOM 2941 N N . ALA A 1 370 ? 15.479 10.521 -2.056 1.00 87.25 370 ALA A N 1
ATOM 2942 C CA . ALA A 1 370 ? 14.809 11.707 -2.571 1.00 87.25 370 ALA A CA 1
ATOM 2943 C C . ALA A 1 370 ? 13.272 11.620 -2.561 1.00 87.25 370 ALA A C 1
ATOM 2945 O O . ALA A 1 370 ? 12.638 12.641 -2.815 1.00 87.25 370 ALA A O 1
ATOM 2946 N N . ILE A 1 371 ? 12.649 10.471 -2.261 1.00 83.44 371 ILE A N 1
ATOM 2947 C CA . ILE A 1 371 ? 11.182 10.319 -2.326 1.00 83.44 371 ILE A CA 1
ATOM 2948 C C . ILE A 1 371 ? 10.467 11.323 -1.408 1.00 83.44 371 ILE A C 1
ATOM 2950 O O . ILE A 1 371 ? 9.606 12.073 -1.868 1.00 83.44 371 ILE A O 1
ATOM 2954 N N . LEU A 1 372 ? 10.830 11.366 -0.121 1.00 81.94 372 LEU A N 1
ATOM 2955 C CA . LEU A 1 372 ? 10.191 12.266 0.845 1.00 81.94 372 LEU A CA 1
ATOM 2956 C C . LEU A 1 372 ? 10.535 13.748 0.585 1.00 81.94 372 LEU A C 1
ATOM 2958 O O . LEU A 1 372 ? 9.602 14.549 0.527 1.00 81.94 372 LEU A O 1
ATOM 2962 N N . PRO A 1 373 ? 11.807 14.137 0.348 1.00 86.00 373 PRO A N 1
ATOM 2963 C CA . PRO A 1 373 ? 12.143 15.502 -0.058 1.00 86.00 373 PRO A CA 1
ATOM 2964 C C . PRO A 1 373 ? 11.386 15.973 -1.305 1.00 86.00 373 PRO A C 1
ATOM 2966 O O . PRO A 1 373 ? 10.868 17.086 -1.315 1.00 86.00 373 PRO A O 1
ATOM 2969 N N . ARG A 1 374 ? 11.252 15.123 -2.335 1.00 85.88 374 ARG A N 1
ATOM 2970 C CA . ARG A 1 374 ? 10.458 15.437 -3.536 1.00 85.88 374 ARG A CA 1
ATOM 2971 C C . ARG A 1 374 ? 8.987 15.612 -3.190 1.00 85.88 374 ARG A C 1
ATOM 2973 O O . ARG A 1 374 ? 8.392 16.598 -3.604 1.00 85.88 374 ARG A O 1
ATOM 2980 N N . PHE A 1 375 ? 8.411 14.708 -2.396 1.00 84.12 375 PHE A N 1
ATOM 2981 C CA . PHE A 1 375 ? 7.030 14.842 -1.932 1.00 84.12 375 PHE A CA 1
ATOM 2982 C C . PHE A 1 375 ? 6.799 16.175 -1.200 1.00 84.12 375 PHE A C 1
ATOM 2984 O O . PHE A 1 375 ? 5.805 16.858 -1.463 1.00 84.12 375 PHE A O 1
ATOM 2991 N N . MET A 1 376 ? 7.719 16.564 -0.312 1.00 83.88 376 MET A N 1
ATOM 2992 C CA . MET A 1 376 ? 7.657 17.843 0.398 1.00 83.88 376 MET A CA 1
ATOM 2993 C C . MET A 1 376 ? 7.776 19.021 -0.569 1.00 83.88 376 MET A C 1
ATOM 2995 O O . MET A 1 376 ? 6.948 19.922 -0.512 1.00 83.88 376 MET A O 1
ATOM 2999 N N . MET A 1 377 ? 8.742 18.994 -1.491 1.00 86.50 377 MET A N 1
ATOM 3000 C CA . MET A 1 377 ? 8.940 20.045 -2.493 1.00 86.50 377 MET A CA 1
ATOM 3001 C C . MET A 1 377 ? 7.694 20.245 -3.365 1.00 86.50 377 MET A C 1
ATOM 3003 O O . MET A 1 377 ? 7.198 21.363 -3.479 1.00 86.50 377 MET A O 1
ATOM 3007 N N . GLU A 1 378 ? 7.141 19.167 -3.924 1.00 89.62 378 GLU A N 1
ATOM 3008 C CA . GLU A 1 378 ? 5.928 19.214 -4.749 1.00 89.62 378 GLU A CA 1
ATOM 3009 C C . GLU A 1 378 ? 4.715 19.704 -3.948 1.00 89.62 378 GLU A C 1
ATOM 3011 O O . GLU A 1 378 ? 3.910 20.497 -4.442 1.00 89.62 378 GLU A O 1
ATOM 3016 N N . SER A 1 379 ? 4.597 19.291 -2.683 1.00 85.00 379 SER A N 1
ATOM 3017 C CA . SER A 1 379 ? 3.539 19.778 -1.794 1.00 85.00 379 SER A CA 1
ATOM 3018 C C . SER A 1 379 ? 3.679 21.275 -1.507 1.00 85.00 379 SER A C 1
ATOM 3020 O O . SER A 1 379 ? 2.683 21.991 -1.554 1.00 85.00 379 SER A O 1
ATOM 3022 N N . THR A 1 380 ? 4.897 21.768 -1.278 1.00 85.25 380 THR A N 1
ATOM 3023 C CA . THR A 1 380 ? 5.183 23.196 -1.072 1.00 85.25 380 THR A CA 1
ATOM 3024 C C . THR A 1 380 ? 4.866 24.017 -2.320 1.00 85.25 380 THR A C 1
ATOM 3026 O O . THR A 1 380 ? 4.203 25.048 -2.219 1.00 85.25 380 THR A O 1
ATOM 3029 N N . ILE A 1 381 ? 5.256 23.542 -3.508 1.00 87.25 381 ILE A N 1
ATOM 3030 C CA . ILE A 1 381 ? 4.918 24.199 -4.780 1.00 87.25 381 ILE A CA 1
ATOM 3031 C C . ILE A 1 381 ? 3.400 24.341 -4.917 1.00 87.25 381 ILE A C 1
ATOM 3033 O O . ILE A 1 381 ? 2.915 25.410 -5.277 1.00 87.25 381 ILE A O 1
ATOM 3037 N N . LEU A 1 382 ? 2.638 23.284 -4.615 1.00 86.50 382 LEU A N 1
ATOM 3038 C CA . LEU A 1 382 ? 1.175 23.319 -4.670 1.00 86.50 382 LEU A CA 1
ATOM 3039 C C . LEU A 1 382 ? 0.557 24.222 -3.595 1.00 86.50 382 LEU A C 1
ATOM 3041 O O . LEU A 1 382 ? -0.453 24.862 -3.877 1.00 86.50 382 LEU A O 1
ATOM 3045 N N . PHE A 1 383 ? 1.154 24.293 -2.404 1.00 85.94 383 PHE A N 1
ATOM 3046 C CA . PHE A 1 383 ? 0.691 25.141 -1.304 1.00 85.94 383 PHE A CA 1
ATOM 3047 C C . PHE A 1 383 ? 0.713 26.627 -1.665 1.00 85.94 383 PHE A C 1
ATOM 3049 O O . PHE A 1 383 ? -0.238 27.344 -1.375 1.00 85.94 383 PHE A O 1
ATOM 3056 N N . PHE A 1 384 ? 1.753 27.075 -2.369 1.00 87.38 384 PHE A N 1
ATOM 3057 C CA . PHE A 1 384 ? 1.862 28.464 -2.815 1.00 87.38 384 PHE A CA 1
ATOM 3058 C C . PHE A 1 384 ? 1.059 28.777 -4.091 1.00 87.38 384 PHE A C 1
ATOM 3060 O O . PHE A 1 384 ? 1.099 29.912 -4.568 1.00 87.38 384 PHE A O 1
ATOM 3067 N N . LYS A 1 385 ? 0.298 27.823 -4.658 1.00 86.62 385 LYS A N 1
ATOM 3068 C CA . LYS A 1 385 ? -0.586 28.114 -5.801 1.00 86.62 385 LYS A CA 1
ATOM 3069 C C . LYS A 1 385 ? -1.921 28.706 -5.316 1.00 86.62 385 LYS A C 1
ATOM 3071 O O . LYS A 1 385 ? -2.694 28.006 -4.664 1.00 86.62 385 LYS A O 1
ATOM 3076 N N . PRO A 1 386 ? -2.282 29.932 -5.736 1.00 70.81 386 PRO A N 1
ATOM 3077 C CA . PRO A 1 386 ? -3.368 30.712 -5.130 1.00 70.81 386 PRO A CA 1
ATOM 3078 C C . PRO A 1 386 ? -4.783 30.134 -5.309 1.00 70.81 386 PRO A C 1
ATOM 3080 O O . PRO A 1 386 ? -5.687 30.506 -4.571 1.00 70.81 386 PRO A O 1
ATOM 3083 N N . SER A 1 387 ? -5.011 29.221 -6.262 1.00 78.12 387 SER A N 1
ATOM 3084 C CA . SER A 1 387 ? -6.339 28.616 -6.505 1.00 78.12 387 SER A CA 1
ATOM 3085 C C . SER A 1 387 ? -6.480 27.181 -5.986 1.00 78.12 387 SER A C 1
ATOM 3087 O O . SER A 1 387 ? -7.446 26.495 -6.328 1.00 78.12 387 SER A O 1
ATOM 3089 N N . LEU A 1 388 ? -5.514 26.685 -5.207 1.00 83.75 388 LEU A N 1
ATOM 3090 C CA . LEU A 1 388 ? -5.601 25.367 -4.585 1.00 83.75 388 LEU A CA 1
ATOM 3091 C C . LEU A 1 388 ? -6.028 25.497 -3.128 1.00 83.75 388 LEU A C 1
ATOM 3093 O O . LEU A 1 388 ? -5.268 25.931 -2.273 1.00 83.75 388 LEU A O 1
ATOM 3097 N N . HIS A 1 389 ? -7.252 25.063 -2.843 1.00 85.94 389 HIS A N 1
ATOM 3098 C CA . HIS A 1 389 ? -7.735 24.995 -1.472 1.00 85.94 389 HIS A CA 1
ATOM 3099 C C . HIS A 1 389 ? -6.974 23.926 -0.674 1.00 85.94 389 HIS A C 1
ATOM 3101 O O . HIS A 1 389 ? -6.843 22.781 -1.127 1.00 85.94 389 HIS A O 1
ATOM 3107 N N . PHE A 1 390 ? -6.524 24.306 0.521 1.00 86.19 390 PHE A N 1
ATOM 3108 C CA . PHE A 1 390 ? -5.881 23.422 1.482 1.00 86.19 390 PHE A CA 1
ATOM 3109 C C . PHE A 1 390 ? -6.924 22.823 2.428 1.00 86.19 390 PHE A C 1
ATOM 3111 O O . PHE A 1 390 ? -7.578 23.526 3.190 1.00 86.19 390 PHE A O 1
ATOM 3118 N N . TRP A 1 391 ? -7.069 21.506 2.377 1.00 85.06 391 TRP A N 1
ATOM 3119 C CA . TRP A 1 391 ? -7.950 20.725 3.230 1.00 85.06 391 TRP A CA 1
ATOM 3120 C C . TRP A 1 391 ? -7.159 20.182 4.413 1.00 85.06 391 TRP A C 1
ATOM 3122 O O . TRP A 1 391 ? -6.198 19.433 4.228 1.00 85.06 391 TRP A O 1
ATOM 3132 N N . TYR A 1 392 ? -7.604 20.509 5.625 1.00 82.75 392 TYR A N 1
ATOM 3133 C CA . TYR A 1 392 ? -7.084 19.884 6.834 1.00 82.75 392 TYR A CA 1
ATOM 3134 C C . TYR A 1 392 ? -7.384 18.388 6.849 1.00 82.75 392 TYR A C 1
ATOM 3136 O O . TYR A 1 392 ? -8.365 17.911 6.267 1.00 82.75 392 TYR A O 1
ATOM 3144 N N . ARG A 1 393 ? -6.517 17.649 7.539 1.00 85.06 393 ARG A N 1
ATOM 3145 C CA . ARG A 1 393 ? -6.670 16.214 7.733 1.00 85.06 393 ARG A CA 1
ATOM 3146 C C . ARG A 1 393 ? -7.970 15.934 8.511 1.00 85.06 393 ARG A C 1
ATOM 3148 O O . ARG A 1 393 ? -8.088 16.399 9.642 1.00 85.06 393 ARG A O 1
ATOM 3155 N N . PRO A 1 394 ? -8.920 15.170 7.944 1.00 86.81 394 PRO A N 1
ATOM 3156 C CA . PRO A 1 394 ? -10.119 14.742 8.655 1.00 86.81 394 PRO A CA 1
ATOM 3157 C C . PRO A 1 394 ? -9.847 13.490 9.498 1.00 86.81 394 PRO A C 1
ATOM 3159 O O . PRO A 1 394 ? -8.882 12.766 9.249 1.00 86.81 394 PRO A O 1
ATOM 3162 N N . GLU A 1 395 ? -10.754 13.174 10.422 1.00 85.50 395 GLU A N 1
ATOM 3163 C CA . GLU A 1 395 ? -10.709 11.903 11.146 1.00 85.50 395 GLU A CA 1
ATOM 3164 C C . GLU A 1 395 ? -10.832 10.693 10.189 1.00 85.50 395 GLU A C 1
ATOM 3166 O O . GLU A 1 395 ? -11.578 10.745 9.187 1.00 85.50 395 GLU A O 1
ATOM 3171 N N . PRO A 1 396 ? -10.108 9.589 10.465 1.00 83.62 396 PRO A N 1
ATOM 3172 C CA . PRO A 1 396 ? -10.225 8.359 9.692 1.00 83.62 396 PRO A CA 1
ATOM 3173 C C . PRO A 1 396 ? -11.652 7.806 9.738 1.00 83.62 396 PRO A C 1
ATOM 3175 O O . PRO A 1 396 ? -12.296 7.785 10.784 1.00 83.62 396 PRO A O 1
ATOM 3178 N N . TYR A 1 397 ? -12.143 7.295 8.608 1.00 84.69 397 TYR A N 1
ATOM 3179 C CA . TYR A 1 397 ? -13.388 6.527 8.613 1.00 84.69 397 TYR A CA 1
ATOM 3180 C C . TYR A 1 397 ? -13.214 5.175 9.317 1.00 84.69 397 TYR A C 1
ATOM 3182 O O . TYR A 1 397 ? -12.102 4.657 9.427 1.00 84.69 397 TYR A O 1
ATOM 3190 N N . LYS A 1 398 ? -14.331 4.565 9.734 1.00 80.69 398 LYS A N 1
ATOM 3191 C CA . LYS A 1 398 ? -14.352 3.264 10.423 1.00 80.69 398 LYS A CA 1
ATOM 3192 C C . LYS A 1 398 ? -13.797 2.119 9.569 1.00 80.69 398 LYS A C 1
ATOM 3194 O O . LYS A 1 398 ? -13.310 1.136 10.134 1.00 80.69 398 LYS A O 1
ATOM 3199 N N . GLU A 1 399 ? -13.908 2.233 8.245 1.00 82.81 399 GLU A N 1
ATOM 3200 C CA . GLU A 1 399 ? -13.375 1.277 7.269 1.00 82.81 399 GLU A CA 1
ATOM 3201 C C . GLU A 1 399 ? -11.878 1.497 6.991 1.00 82.81 399 GLU A C 1
ATOM 3203 O O . GLU A 1 399 ? -11.192 0.596 6.516 1.00 82.81 399 GLU A O 1
ATOM 3208 N N . SER A 1 400 ? -11.341 2.681 7.305 1.00 85.94 400 SER A N 1
ATOM 3209 C CA . SER A 1 400 ? -9.910 2.957 7.183 1.00 85.94 400 SER A CA 1
ATOM 3210 C C . SER A 1 400 ? -9.127 2.348 8.341 1.00 85.94 400 SER A C 1
ATOM 3212 O O . SER A 1 400 ? -9.593 2.218 9.473 1.00 85.94 400 SER A O 1
ATOM 3214 N N . ILE A 1 401 ? -7.876 2.011 8.065 1.00 87.31 401 ILE A N 1
ATOM 3215 C CA . ILE A 1 401 ? -6.941 1.507 9.058 1.00 87.31 401 ILE A CA 1
ATOM 3216 C C . ILE A 1 401 ? -6.122 2.703 9.552 1.00 87.31 401 ILE A C 1
ATOM 3218 O O . ILE A 1 401 ? -5.377 3.322 8.791 1.00 87.31 401 ILE A O 1
ATOM 3222 N N . GLY A 1 402 ? -6.280 3.027 10.836 1.00 84.12 402 GLY A N 1
ATOM 3223 C CA . GLY A 1 402 ? -5.568 4.129 11.487 1.00 84.12 402 GLY A CA 1
ATOM 3224 C C . GLY A 1 402 ? -4.051 3.930 11.556 1.00 84.12 402 GLY A C 1
ATOM 3225 O O . GLY A 1 402 ? -3.508 2.863 11.225 1.00 84.12 402 GLY A O 1
ATOM 3226 N N . ARG A 1 403 ? -3.353 4.972 12.010 1.00 86.31 403 ARG A N 1
ATOM 3227 C CA . ARG A 1 403 ? -1.902 4.910 12.212 1.00 86.31 403 ARG A CA 1
ATOM 3228 C C . ARG A 1 403 ? -1.525 4.007 13.381 1.00 86.31 403 ARG A C 1
ATOM 3230 O O . ARG A 1 403 ? -2.360 3.632 14.201 1.00 86.31 403 ARG A O 1
ATOM 3237 N N . SER A 1 404 ? -0.249 3.644 13.443 1.00 83.38 404 SER A N 1
ATOM 3238 C CA . SER A 1 404 ? 0.292 2.967 14.619 1.00 83.38 404 SER A CA 1
ATOM 3239 C C . SER A 1 404 ? 0.260 3.906 15.827 1.00 83.38 404 SER A C 1
ATOM 3241 O O . SER A 1 404 ? 0.570 5.096 15.706 1.00 83.38 404 SER A O 1
ATOM 3243 N N . ALA A 1 405 ? -0.097 3.352 16.982 1.00 83.94 405 ALA A N 1
ATOM 3244 C CA . ALA A 1 405 ? -0.081 4.056 18.252 1.00 83.94 405 ALA A CA 1
ATOM 3245 C C . ALA A 1 405 ? 1.361 4.400 18.634 1.00 83.94 405 ALA A C 1
ATOM 3247 O O . ALA A 1 405 ? 2.260 3.549 18.552 1.00 83.94 405 ALA A O 1
ATOM 3248 N N . ASN A 1 406 ? 1.577 5.637 19.067 1.00 83.88 406 ASN A N 1
ATOM 3249 C CA . ASN A 1 406 ? 2.826 6.027 19.701 1.00 83.88 406 ASN A CA 1
ATOM 3250 C C . ASN A 1 406 ? 2.907 5.426 21.119 1.00 83.88 406 ASN A C 1
ATOM 3252 O O . ASN A 1 406 ? 1.976 4.788 21.610 1.00 83.88 406 ASN A O 1
ATOM 3256 N N . TRP A 1 407 ? 4.051 5.581 21.780 1.00 84.38 407 TRP A N 1
ATOM 3257 C CA . TRP A 1 407 ? 4.268 4.967 23.090 1.00 84.38 407 TRP A CA 1
ATOM 3258 C C . TRP A 1 407 ? 3.331 5.520 24.182 1.00 84.38 407 TRP A C 1
ATOM 3260 O O . TRP A 1 407 ? 2.881 4.748 25.021 1.00 84.38 407 TRP A O 1
ATOM 3270 N N . ILE A 1 408 ? 2.979 6.810 24.131 1.00 86.81 408 ILE A N 1
ATOM 3271 C CA . ILE A 1 408 ? 2.046 7.451 25.074 1.00 86.81 408 ILE A CA 1
ATOM 3272 C C . ILE A 1 408 ? 0.643 6.879 24.883 1.00 86.81 408 ILE A C 1
ATOM 3274 O O . ILE A 1 408 ? -0.005 6.475 25.841 1.00 86.81 408 ILE A O 1
ATOM 3278 N N . GLU A 1 409 ? 0.188 6.786 23.638 1.00 87.06 409 GLU A N 1
ATOM 3279 C CA . GLU A 1 409 ? -1.119 6.233 23.293 1.00 87.06 409 GLU A CA 1
ATOM 3280 C C . GLU A 1 409 ? -1.240 4.771 23.686 1.00 87.06 409 GLU A C 1
ATOM 3282 O O . GLU A 1 409 ? -2.298 4.367 24.143 1.00 87.06 409 GLU A O 1
ATOM 3287 N N . LYS A 1 410 ? -0.166 3.982 23.568 1.00 86.12 410 LYS A N 1
ATOM 3288 C CA . LYS A 1 410 ? -0.155 2.599 24.065 1.00 86.12 410 LYS A CA 1
ATOM 3289 C C . LYS A 1 410 ? -0.385 2.532 25.576 1.00 86.12 410 LYS A C 1
ATOM 3291 O O . LYS A 1 410 ? -1.108 1.653 26.028 1.00 86.12 410 LYS A O 1
ATOM 3296 N N . ILE A 1 411 ? 0.205 3.449 26.344 1.00 87.56 411 ILE A N 1
ATOM 3297 C CA . ILE A 1 411 ? -0.003 3.528 27.798 1.00 87.56 411 ILE A CA 1
ATOM 3298 C C . ILE A 1 411 ? -1.436 3.980 28.103 1.00 87.56 411 ILE A C 1
ATOM 3300 O O . ILE A 1 411 ? -2.129 3.351 28.899 1.00 87.56 411 ILE A O 1
ATOM 3304 N N . LEU A 1 412 ? -1.907 5.042 27.444 1.00 89.12 412 LEU A N 1
ATOM 3305 C CA . LEU A 1 412 ? -3.263 5.560 27.637 1.00 89.12 412 LEU A CA 1
ATOM 3306 C C . LEU A 1 412 ? -4.332 4.542 27.239 1.00 89.12 412 LEU A C 1
ATOM 3308 O O . LEU A 1 412 ? -5.356 4.447 27.904 1.00 89.12 412 LEU A O 1
ATOM 3312 N N . GLU A 1 413 ? -4.091 3.760 26.190 1.00 89.38 413 GLU A N 1
ATOM 3313 C CA . GLU A 1 413 ? -4.985 2.698 25.741 1.00 89.38 413 GLU A CA 1
ATOM 3314 C C . GLU A 1 413 ? -5.160 1.624 26.817 1.00 89.38 413 GLU A C 1
ATOM 3316 O O . GLU A 1 413 ? -6.288 1.206 27.060 1.00 89.38 413 GLU A O 1
ATOM 3321 N N . GLN A 1 414 ? -4.088 1.233 27.513 1.00 88.06 414 GLN A N 1
ATOM 3322 C CA . GLN A 1 414 ? -4.172 0.284 28.627 1.00 88.06 414 GLN A CA 1
ATOM 3323 C C . GLN A 1 414 ? -5.028 0.835 29.774 1.00 88.06 414 GLN A C 1
ATOM 3325 O O . GLN A 1 414 ? -5.917 0.144 30.267 1.00 88.06 414 GLN A O 1
ATOM 3330 N N . VAL A 1 415 ? -4.807 2.095 30.162 1.00 90.69 415 VAL A N 1
ATOM 3331 C CA . VAL A 1 415 ? -5.590 2.750 31.224 1.00 90.69 415 VAL A CA 1
ATOM 3332 C C . VAL A 1 415 ? -7.059 2.886 30.818 1.00 90.69 415 VAL A C 1
ATOM 3334 O O . VAL A 1 415 ? -7.953 2.548 31.592 1.00 90.69 415 VAL A O 1
ATOM 3337 N N . PHE A 1 416 ? -7.317 3.339 29.590 1.00 90.56 416 PHE A N 1
ATOM 3338 C CA . PHE A 1 416 ? -8.663 3.480 29.042 1.00 90.56 416 PHE A CA 1
ATOM 3339 C C . PHE A 1 416 ? -9.393 2.139 28.990 1.00 90.56 416 PHE A C 1
ATOM 3341 O O . PHE A 1 416 ? -10.569 2.067 29.335 1.00 90.56 416 PHE A O 1
ATOM 3348 N N . ARG A 1 417 ? -8.698 1.071 28.593 1.00 89.56 417 ARG A N 1
ATOM 3349 C CA . ARG A 1 417 ? -9.253 -0.280 28.528 1.00 89.56 417 ARG A CA 1
ATOM 3350 C C . ARG A 1 417 ? -9.707 -0.775 29.899 1.00 89.56 417 ARG A C 1
ATOM 3352 O O . ARG A 1 417 ? -10.829 -1.260 30.016 1.00 89.56 417 ARG A O 1
ATOM 3359 N N . GLU A 1 418 ? -8.876 -0.628 30.928 1.00 90.94 418 GLU A N 1
ATOM 3360 C CA . GLU A 1 418 ? -9.247 -1.026 32.293 1.00 90.94 418 GLU A CA 1
ATOM 3361 C C . GLU A 1 418 ? -10.384 -0.161 32.848 1.00 90.94 418 GLU A C 1
ATOM 3363 O O . GLU A 1 418 ? -11.310 -0.674 33.477 1.00 90.94 418 GLU A O 1
ATOM 3368 N N . TYR A 1 419 ? -10.377 1.140 32.552 1.00 92.94 419 TYR A N 1
ATOM 3369 C CA . TYR A 1 419 ? -11.478 2.028 32.912 1.00 92.94 419 TYR A CA 1
ATOM 3370 C C . TYR A 1 419 ? -12.793 1.636 32.218 1.00 92.94 419 TYR A C 1
ATOM 3372 O O . TYR A 1 419 ? -13.837 1.561 32.862 1.00 92.94 419 TYR A O 1
ATOM 3380 N N . LEU A 1 420 ? -12.753 1.312 30.923 1.00 91.75 420 LEU A N 1
ATOM 3381 C CA . LEU A 1 420 ? -13.920 0.857 30.168 1.00 91.75 420 LEU A CA 1
ATOM 3382 C C . LEU A 1 420 ? -14.473 -0.453 30.737 1.00 91.75 420 LEU A C 1
ATOM 3384 O O . LEU A 1 420 ? -15.675 -0.565 30.969 1.00 91.75 420 LEU A O 1
ATOM 3388 N N . LYS A 1 421 ? -13.598 -1.422 31.017 1.00 91.19 421 LYS A N 1
ATOM 3389 C CA . LYS A 1 421 ? -13.966 -2.679 31.675 1.00 91.19 421 LYS A CA 1
ATOM 3390 C C . LYS A 1 421 ? -14.641 -2.424 33.023 1.00 91.19 421 LYS A C 1
ATOM 3392 O O . LYS A 1 421 ? -15.684 -3.010 33.303 1.00 91.19 421 LYS A O 1
ATOM 3397 N N . HIS A 1 422 ? -14.088 -1.518 33.824 1.00 92.75 422 HIS A N 1
ATOM 3398 C CA . HIS A 1 422 ? -14.655 -1.124 35.110 1.00 92.75 422 HIS A CA 1
ATOM 3399 C C . HIS A 1 422 ? -16.066 -0.528 34.982 1.00 92.75 422 HIS A C 1
ATOM 3401 O O . HIS A 1 422 ? -16.944 -0.855 35.782 1.00 92.75 422 HIS A O 1
ATOM 3407 N N . LEU A 1 423 ? -16.304 0.314 33.970 1.00 92.19 423 LEU A N 1
ATOM 3408 C CA . LEU A 1 423 ? -17.629 0.877 33.700 1.00 92.19 423 LEU A CA 1
ATOM 3409 C C . LEU A 1 423 ? -18.641 -0.200 33.293 1.00 92.19 423 LEU A C 1
ATOM 3411 O O . LEU A 1 423 ? -19.743 -0.223 33.836 1.00 92.19 423 LEU A O 1
ATOM 3415 N N . VAL A 1 424 ? -18.268 -1.116 32.392 1.00 90.62 424 VAL A N 1
ATOM 3416 C CA . VAL A 1 424 ? -19.158 -2.208 31.951 1.00 90.62 424 VAL A CA 1
ATOM 3417 C C . VAL A 1 424 ? -19.516 -3.127 33.118 1.00 90.62 424 VAL A C 1
ATOM 3419 O O . VAL A 1 424 ? -20.679 -3.472 33.296 1.00 90.62 424 VAL A O 1
ATOM 3422 N N . GLN A 1 425 ? -18.545 -3.460 33.972 1.00 89.25 425 GLN A N 1
ATOM 3423 C CA . GLN A 1 425 ? -18.768 -4.308 35.147 1.00 89.25 425 GLN A CA 1
ATOM 3424 C C . GLN A 1 425 ? -19.687 -3.675 36.200 1.00 89.25 425 GLN A C 1
ATOM 3426 O O . GLN A 1 425 ? -20.298 -4.394 36.984 1.00 89.25 425 GLN A O 1
ATOM 3431 N N . ARG A 1 426 ? -19.787 -2.341 36.235 1.00 90.56 426 ARG A N 1
ATOM 3432 C CA . ARG A 1 426 ? -20.677 -1.601 37.145 1.00 90.56 426 ARG A CA 1
ATOM 3433 C C . ARG A 1 426 ? -21.995 -1.174 36.500 1.00 90.56 426 ARG A C 1
ATOM 3435 O O . ARG A 1 426 ? -22.826 -0.575 37.179 1.00 90.56 426 ARG A O 1
ATOM 3442 N N . SER A 1 427 ? -22.192 -1.462 35.215 1.00 87.94 427 SER A N 1
ATOM 3443 C CA . SER A 1 427 ? -23.441 -1.161 34.524 1.00 87.94 427 SER A CA 1
ATOM 3444 C C . SER A 1 427 ? -24.574 -2.003 35.103 1.00 87.94 427 SER A C 1
ATOM 3446 O O . SER A 1 427 ? -24.492 -3.228 35.148 1.00 87.94 427 SER A O 1
ATOM 3448 N N . THR A 1 428 ? -25.654 -1.343 35.512 1.00 85.88 428 THR A N 1
ATOM 3449 C CA . THR A 1 428 ? -26.910 -2.009 35.879 1.00 85.88 428 THR A CA 1
ATOM 3450 C C . THR A 1 428 ? -27.669 -2.490 34.643 1.00 85.88 428 THR A C 1
ATOM 3452 O O . THR A 1 428 ? -28.381 -3.488 34.714 1.00 85.88 428 THR A O 1
ATOM 3455 N N . ALA A 1 429 ? -27.471 -1.848 33.488 1.00 84.00 429 ALA A N 1
ATOM 3456 C CA . ALA A 1 429 ? -28.044 -2.275 32.215 1.00 84.00 429 ALA A CA 1
ATOM 3457 C C . ALA A 1 429 ? -27.284 -3.484 31.622 1.00 84.00 429 ALA A C 1
ATOM 3459 O O . ALA A 1 429 ? -26.053 -3.535 31.769 1.00 84.00 429 ALA A O 1
ATOM 3460 N N . PRO A 1 430 ? -27.980 -4.419 30.942 1.00 85.62 430 PRO A N 1
ATOM 3461 C CA . PRO A 1 430 ? -27.352 -5.528 30.227 1.00 85.62 430 PRO A CA 1
ATOM 3462 C C . PRO A 1 430 ? -26.604 -4.978 29.007 1.00 85.62 430 PRO A C 1
ATOM 3464 O O . PRO A 1 430 ? -27.208 -4.493 28.051 1.00 85.62 430 PRO A O 1
ATOM 3467 N N . VAL A 1 431 ? -25.274 -4.966 29.073 1.00 85.00 431 VAL A N 1
ATOM 3468 C CA . VAL A 1 431 ? -24.410 -4.378 28.045 1.00 85.00 431 VAL A CA 1
ATOM 3469 C C . VAL A 1 431 ? -23.249 -5.321 27.779 1.00 85.00 431 VAL A C 1
ATOM 3471 O O . VAL A 1 431 ? -22.523 -5.703 28.700 1.00 85.00 431 VAL A O 1
ATOM 3474 N N . THR A 1 432 ? -23.025 -5.622 26.502 1.00 86.75 432 THR A N 1
ATOM 3475 C CA . THR A 1 432 ? -21.841 -6.344 26.038 1.00 86.75 432 THR A CA 1
ATOM 3476 C C . THR A 1 432 ? -21.057 -5.447 25.089 1.00 86.75 432 THR A C 1
ATOM 3478 O O . THR A 1 432 ? -21.577 -4.985 24.075 1.00 86.75 432 THR A O 1
ATOM 3481 N N . ILE A 1 433 ? -19.793 -5.173 25.412 1.00 86.00 433 ILE A N 1
ATOM 3482 C CA . ILE A 1 433 ? -18.907 -4.335 24.599 1.00 86.00 433 ILE A CA 1
ATOM 3483 C C . ILE A 1 433 ? -17.800 -5.185 23.993 1.00 86.00 433 ILE A C 1
ATOM 3485 O O . ILE A 1 433 ? -16.929 -5.678 24.705 1.00 86.00 433 ILE A O 1
ATOM 3489 N N . LEU A 1 434 ? -17.764 -5.268 22.664 1.00 86.50 434 LEU A N 1
ATOM 3490 C CA . LEU A 1 434 ? -16.595 -5.746 21.934 1.00 86.50 434 LEU A CA 1
ATOM 3491 C C . LEU A 1 434 ? -15.642 -4.573 21.697 1.00 86.50 434 LEU A C 1
ATOM 3493 O O . LEU A 1 434 ? -15.851 -3.728 20.819 1.00 86.50 434 LEU A O 1
ATOM 3497 N N . TYR A 1 435 ? -14.569 -4.532 22.475 1.00 84.69 435 TYR A N 1
ATOM 3498 C CA . TYR A 1 435 ? -13.521 -3.538 22.354 1.00 84.69 435 TYR A CA 1
ATOM 3499 C C . TYR A 1 435 ? -12.425 -4.014 21.396 1.00 84.69 435 TYR A C 1
ATOM 3501 O O . TYR A 1 435 ? -11.813 -5.070 21.566 1.00 84.69 435 TYR A O 1
ATOM 3509 N N . THR A 1 436 ? -12.167 -3.218 20.356 1.00 81.06 436 THR A N 1
ATOM 3510 C CA . THR A 1 436 ? -11.076 -3.453 19.404 1.00 81.06 436 THR A CA 1
ATOM 3511 C C . THR A 1 436 ? -10.105 -2.270 19.423 1.00 81.06 436 THR A C 1
ATOM 3513 O O . THR A 1 436 ? -10.403 -1.236 18.809 1.00 81.06 436 THR A O 1
ATOM 3516 N N . PRO A 1 437 ? -8.928 -2.404 20.058 1.00 77.75 437 PRO A N 1
ATOM 3517 C CA . PRO A 1 437 ? -7.886 -1.390 19.971 1.00 77.75 437 PRO A CA 1
ATOM 3518 C C . PRO A 1 437 ? -7.334 -1.350 18.540 1.00 77.75 437 PRO A C 1
ATOM 3520 O O . PRO A 1 437 ? -6.930 -2.371 17.980 1.00 77.75 437 PRO A O 1
ATOM 3523 N N . ARG A 1 438 ? -7.331 -0.176 17.901 1.00 71.31 438 ARG A N 1
ATOM 3524 C CA . ARG A 1 438 ? -6.711 0.018 16.581 1.00 71.31 438 ARG A CA 1
ATOM 3525 C C . ARG A 1 438 ? -5.445 0.853 16.752 1.00 71.31 438 ARG A C 1
ATOM 3527 O O . ARG A 1 438 ? -5.431 1.839 17.470 1.00 71.31 438 ARG A O 1
ATOM 3534 N N . GLY A 1 439 ? -4.370 0.443 16.080 1.00 69.50 439 GLY A N 1
ATOM 3535 C CA . GLY A 1 439 ? -3.061 1.110 16.149 1.00 69.50 439 GLY A CA 1
ATOM 3536 C C . GLY A 1 439 ? -2.043 0.417 17.063 1.00 69.50 439 GLY A C 1
ATOM 3537 O O . GLY A 1 439 ? -0.842 0.608 16.876 1.00 69.50 439 GLY A O 1
ATOM 3538 N N . VAL A 1 440 ? -2.480 -0.462 17.970 1.00 74.50 440 VAL A N 1
ATOM 3539 C CA . VAL A 1 440 ? -1.599 -1.318 18.782 1.00 74.50 440 VAL A CA 1
ATOM 3540 C C . VAL A 1 440 ? -1.593 -2.728 18.189 1.00 74.50 440 VAL A C 1
ATOM 3542 O O . VAL A 1 440 ? -2.558 -3.467 18.333 1.00 74.50 440 VAL A O 1
ATOM 3545 N N . ALA A 1 441 ? -0.524 -3.102 17.481 1.00 63.41 441 ALA A N 1
ATOM 3546 C CA . ALA A 1 441 ? -0.467 -4.366 16.731 1.00 63.41 441 ALA A CA 1
ATOM 3547 C C . ALA A 1 441 ? -0.529 -5.635 17.608 1.00 63.41 441 ALA A C 1
ATOM 3549 O O . ALA A 1 441 ? -0.903 -6.691 17.109 1.00 63.41 441 ALA A O 1
ATOM 3550 N N . GLU A 1 442 ? -0.154 -5.522 18.883 1.00 65.19 442 GLU A N 1
ATOM 3551 C CA . GLU A 1 442 ? -0.089 -6.620 19.863 1.00 65.19 442 GLU A CA 1
ATOM 3552 C C . GLU A 1 442 ? -1.383 -6.775 20.672 1.00 65.19 442 GLU A C 1
ATOM 3554 O O . GLU A 1 442 ? -1.553 -7.750 21.398 1.00 65.19 442 GLU A O 1
ATOM 3559 N N . ALA A 1 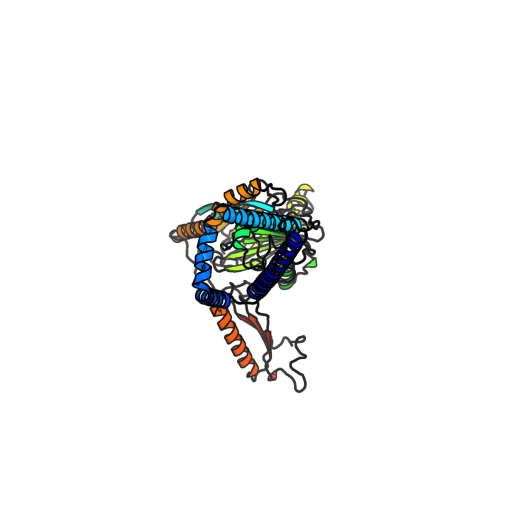443 ? -2.293 -5.805 20.583 1.00 65.44 443 ALA A N 1
ATOM 3560 C CA . ALA A 1 443 ? -3.486 -5.795 21.403 1.00 65.44 443 ALA A CA 1
ATOM 3561 C C . ALA A 1 443 ? -4.600 -6.633 20.759 1.00 65.44 443 ALA A C 1
ATOM 3563 O O . ALA A 1 443 ? -5.053 -6.342 19.649 1.00 65.44 443 ALA A O 1
ATOM 3564 N N . SER A 1 444 ? -5.051 -7.668 21.468 1.00 67.12 444 SER A N 1
ATOM 3565 C CA . SER A 1 444 ? -6.182 -8.498 21.058 1.00 67.12 444 SER A CA 1
ATOM 3566 C C . SER A 1 444 ? -7.518 -7.784 21.273 1.00 67.12 444 SER A C 1
ATOM 3568 O O . SER A 1 444 ? -7.651 -6.890 22.114 1.00 67.12 444 SER A O 1
ATOM 3570 N N . LYS A 1 445 ? -8.523 -8.195 20.491 1.00 80.69 445 LYS A N 1
ATOM 3571 C CA . LYS A 1 445 ? -9.922 -7.845 20.757 1.00 80.69 445 LYS A CA 1
ATOM 3572 C C . LYS A 1 445 ? -10.317 -8.412 22.119 1.00 80.69 445 LYS A C 1
ATOM 3574 O O . LYS A 1 445 ? -9.899 -9.518 22.457 1.00 80.69 445 LYS A O 1
ATOM 3579 N N . GLN A 1 446 ? -11.113 -7.668 22.874 1.00 83.69 446 GLN A N 1
ATOM 3580 C CA . GLN A 1 446 ? -11.639 -8.117 24.160 1.00 83.69 446 GLN A CA 1
ATOM 3581 C C . GLN A 1 446 ? -13.128 -7.822 24.245 1.00 83.69 446 GLN A C 1
ATOM 3583 O O . GLN A 1 446 ? -13.575 -6.752 23.833 1.00 83.69 446 GLN A O 1
ATOM 3588 N N . THR A 1 447 ? -13.871 -8.768 24.801 1.00 86.31 447 THR A N 1
ATOM 3589 C CA . THR A 1 447 ? -15.294 -8.614 25.083 1.00 86.31 447 THR A CA 1
ATOM 3590 C C . THR A 1 447 ? -15.462 -8.332 26.572 1.00 86.31 447 THR A C 1
ATOM 3592 O O . THR A 1 447 ? -14.942 -9.062 27.415 1.00 86.31 447 THR A O 1
ATOM 3595 N N . PHE A 1 448 ? -16.160 -7.251 26.903 1.00 87.56 448 PHE A N 1
ATOM 3596 C CA . PHE A 1 448 ? -16.555 -6.905 28.264 1.00 87.56 448 PHE A CA 1
ATOM 3597 C C . PHE A 1 448 ? -18.057 -7.127 28.400 1.00 87.56 448 PHE A C 1
ATOM 3599 O O . PHE A 1 448 ? -18.820 -6.612 27.589 1.00 87.56 448 PHE A O 1
ATOM 3606 N N . ILE A 1 449 ? -18.476 -7.874 29.415 1.00 86.06 449 ILE A N 1
ATOM 3607 C CA . ILE A 1 449 ? -19.879 -8.239 29.645 1.00 86.06 449 ILE A CA 1
ATOM 3608 C C . ILE A 1 449 ? -20.289 -7.689 31.013 1.00 86.06 449 ILE A C 1
ATOM 3610 O O . ILE A 1 449 ? -19.528 -7.821 31.978 1.00 86.06 449 ILE A O 1
ATOM 3614 N N . SER A 1 450 ? -21.449 -7.030 31.099 1.00 87.94 450 SER A N 1
ATOM 3615 C CA . SER A 1 450 ? -21.988 -6.564 32.378 1.00 87.94 450 SER A CA 1
ATOM 3616 C C . SER A 1 450 ? -22.606 -7.722 33.182 1.00 87.94 450 SER A C 1
ATOM 3618 O O . SER A 1 450 ? -23.097 -8.691 32.599 1.00 87.94 450 SER A O 1
ATOM 3620 N N . PRO A 1 451 ? -22.622 -7.652 34.528 1.00 81.88 451 PRO A N 1
ATOM 3621 C CA . PRO A 1 451 ? -23.155 -8.733 35.361 1.00 81.88 451 PRO A CA 1
ATOM 3622 C C . PRO A 1 451 ? -24.648 -8.993 35.136 1.00 81.88 451 PRO A C 1
ATOM 3624 O O . PRO A 1 451 ? -25.104 -10.119 35.288 1.00 81.88 451 PRO A O 1
ATOM 3627 N N . SER A 1 452 ? -25.403 -7.960 34.758 1.00 73.56 452 SER A N 1
ATOM 3628 C CA . SER A 1 452 ? -26.839 -8.038 34.478 1.00 73.56 452 SER A CA 1
ATOM 3629 C C . SER A 1 452 ? -27.184 -8.741 33.163 1.00 73.56 452 SER A C 1
ATOM 3631 O O . SER A 1 452 ? -28.351 -9.053 32.948 1.00 73.56 452 SER A O 1
ATOM 3633 N N . THR A 1 453 ? -26.196 -9.013 32.303 1.00 64.62 453 THR A N 1
ATOM 3634 C CA . THR A 1 453 ? -26.367 -9.825 31.087 1.00 64.62 453 THR A CA 1
ATOM 3635 C C . THR A 1 453 ? -26.321 -11.330 31.391 1.00 64.62 453 THR A C 1
ATOM 3637 O O . THR A 1 453 ? -26.848 -12.124 30.619 1.00 64.62 453 THR A O 1
ATOM 3640 N N . CYS A 1 454 ? -25.723 -11.749 32.514 1.00 59.56 454 CYS A N 1
ATOM 3641 C CA . CYS A 1 454 ? -25.700 -13.157 32.919 1.00 59.56 454 CYS A CA 1
ATOM 3642 C C . CYS A 1 454 ? -27.033 -13.537 33.585 1.00 59.56 454 CYS A C 1
ATOM 3644 O O . CYS A 1 454 ? -27.385 -12.998 34.636 1.00 59.56 454 CYS A O 1
ATOM 3646 N N . GLY A 1 455 ? -27.769 -14.482 32.992 1.00 53.41 455 GLY A N 1
ATOM 3647 C CA . GLY A 1 455 ? -28.931 -15.095 33.638 1.00 53.41 455 GLY A CA 1
ATOM 3648 C C . GLY A 1 455 ? -28.540 -15.824 34.936 1.00 53.41 455 GLY A C 1
ATOM 3649 O O . GLY A 1 455 ? -27.371 -16.181 35.117 1.00 53.41 455 GLY A O 1
ATOM 3650 N N . PRO A 1 456 ? -29.484 -16.062 35.865 1.00 41.81 456 PRO A N 1
ATOM 3651 C CA . PRO A 1 456 ? -29.191 -16.743 37.122 1.00 41.81 456 PRO A CA 1
ATOM 3652 C C . PRO A 1 456 ? -28.830 -18.216 36.859 1.00 41.81 456 PRO A C 1
ATOM 3654 O O . PRO A 1 456 ? -29.707 -19.070 36.792 1.00 41.81 456 PRO A O 1
ATOM 3657 N N . GLY A 1 457 ? -27.536 -18.508 36.695 1.00 49.09 457 GLY A N 1
ATOM 3658 C CA . GLY A 1 457 ? -27.012 -19.874 36.563 1.00 49.09 457 GLY A CA 1
ATOM 3659 C C . GLY A 1 457 ? -25.864 -20.075 35.568 1.00 49.09 457 GLY A C 1
ATOM 3660 O O . GLY A 1 457 ? -25.216 -21.116 35.638 1.00 49.09 457 GLY A O 1
ATOM 3661 N N . GLU A 1 458 ? -25.565 -19.117 34.685 1.00 44.72 458 GLU A N 1
ATOM 3662 C CA . GLU A 1 458 ? -24.490 -19.267 33.689 1.00 44.72 458 GLU A CA 1
ATOM 3663 C C . GLU A 1 458 ? -23.191 -18.582 34.128 1.00 44.72 458 GLU A C 1
ATOM 3665 O O . GLU A 1 458 ? -23.174 -17.436 34.582 1.00 44.72 458 GLU A O 1
ATOM 3670 N N . SER A 1 459 ? -22.077 -19.309 34.020 1.00 42.91 459 SER A N 1
ATOM 3671 C CA . SER A 1 459 ? -20.755 -18.804 34.374 1.00 42.91 459 SER A CA 1
ATOM 3672 C C . SER A 1 459 ? -20.166 -17.970 33.228 1.00 42.91 459 SER A C 1
ATOM 3674 O O . SER A 1 459 ? -20.286 -18.322 32.058 1.00 42.91 459 SER A O 1
ATOM 3676 N N . ILE A 1 460 ? -19.446 -16.892 33.563 1.00 48.31 460 ILE A N 1
ATOM 3677 C CA . ILE A 1 460 ? -18.787 -15.967 32.610 1.00 48.31 460 ILE A CA 1
ATOM 3678 C C . ILE A 1 460 ? -17.822 -16.690 31.639 1.00 48.31 460 ILE A C 1
ATOM 3680 O O . ILE A 1 460 ? -17.435 -16.128 30.618 1.00 48.31 460 ILE A O 1
ATOM 3684 N N . ARG A 1 461 ? -17.407 -17.930 31.939 1.00 41.91 461 ARG A N 1
ATOM 3685 C CA . ARG A 1 461 ? -16.458 -18.694 31.113 1.00 41.91 461 ARG A CA 1
ATOM 3686 C C . ARG A 1 461 ? -17.099 -19.418 29.926 1.00 41.91 461 ARG A C 1
ATOM 3688 O O . ARG A 1 461 ? -16.357 -19.770 29.015 1.00 41.91 461 ARG A O 1
ATOM 3695 N N . ASP A 1 462 ? -18.419 -19.601 29.909 1.00 35.94 462 ASP A N 1
ATOM 3696 C CA . ASP A 1 462 ? -19.090 -20.451 28.911 1.00 35.94 462 ASP A CA 1
ATOM 3697 C C . ASP A 1 462 ? -19.647 -19.679 27.692 1.00 35.94 462 ASP A C 1
ATOM 3699 O O . ASP A 1 462 ? -20.003 -20.292 26.690 1.00 35.94 462 ASP A O 1
ATOM 3703 N N . GLN A 1 463 ? -19.664 -18.338 27.713 1.00 46.25 463 GLN A N 1
ATOM 3704 C CA . GLN A 1 463 ? -20.295 -17.504 26.668 1.00 46.25 463 GLN A CA 1
ATOM 3705 C C . GLN A 1 463 ? -19.349 -16.921 25.599 1.00 46.25 463 GLN A C 1
ATOM 3707 O O . GLN A 1 463 ? -19.791 -16.140 24.755 1.00 46.25 463 GLN A O 1
ATOM 3712 N N . ASP A 1 464 ? -18.072 -17.317 25.542 1.00 39.12 464 ASP A N 1
ATOM 3713 C CA . ASP A 1 464 ? -17.128 -16.798 24.526 1.00 39.12 464 ASP A CA 1
ATOM 3714 C C . ASP A 1 464 ? -17.515 -17.190 23.071 1.00 39.12 464 ASP A C 1
ATOM 3716 O O . ASP A 1 464 ? -16.861 -16.776 22.114 1.00 39.12 464 ASP A O 1
ATOM 3720 N N . GLN A 1 465 ? -18.591 -17.974 22.881 1.00 35.56 465 GLN A N 1
ATOM 3721 C CA . GLN A 1 465 ? -19.070 -18.449 21.574 1.00 35.56 465 GLN A CA 1
ATOM 3722 C C . GLN A 1 465 ? -20.537 -18.129 21.220 1.00 35.56 465 GLN A C 1
ATOM 3724 O O . GLN A 1 465 ? -20.911 -18.335 20.067 1.00 35.56 465 GLN A O 1
ATOM 3729 N N . SER A 1 466 ? -21.361 -17.571 22.117 1.00 37.12 466 SER A N 1
ATOM 3730 C CA . SER A 1 466 ? -22.750 -17.193 21.787 1.00 37.12 466 SER A CA 1
ATOM 3731 C C . SER A 1 466 ? -23.119 -15.839 22.390 1.00 37.12 466 SER A C 1
ATOM 3733 O O . SER A 1 466 ? -23.690 -15.745 23.472 1.00 37.12 466 SER A O 1
ATOM 3735 N N . VAL A 1 467 ? -22.765 -14.765 21.687 1.00 41.56 467 VAL A N 1
ATOM 3736 C CA . VAL A 1 467 ? -23.226 -13.420 22.037 1.00 41.56 467 VAL A CA 1
ATOM 3737 C C . VAL A 1 467 ? -24.533 -13.163 21.296 1.00 41.56 467 VAL A C 1
ATOM 3739 O O . VAL A 1 467 ? -24.522 -13.034 20.071 1.00 41.56 467 VAL A O 1
ATOM 3742 N N . ASP A 1 468 ? -25.640 -13.079 22.035 1.00 37.62 468 ASP A N 1
ATOM 3743 C CA . ASP A 1 468 ? -26.917 -12.601 21.502 1.00 37.62 468 ASP A CA 1
ATOM 3744 C C . ASP A 1 468 ? -26.745 -11.190 20.916 1.00 37.62 468 ASP A C 1
ATOM 3746 O O . ASP A 1 468 ? -26.189 -10.279 21.540 1.00 37.62 468 ASP A O 1
ATOM 3750 N N . ALA A 1 469 ? -27.194 -11.020 19.671 1.00 41.91 469 ALA A N 1
ATOM 3751 C CA . ALA A 1 469 ? -26.937 -9.838 18.846 1.00 41.91 469 ALA A CA 1
ATOM 3752 C C . ALA A 1 469 ? -27.623 -8.554 19.354 1.00 41.91 469 ALA A C 1
ATOM 3754 O O . ALA A 1 469 ? -27.247 -7.457 18.936 1.00 41.91 469 ALA A O 1
ATOM 3755 N N . ASP A 1 470 ? -28.586 -8.675 20.268 1.00 35.81 470 ASP A N 1
ATOM 3756 C CA . ASP A 1 470 ? -29.501 -7.589 20.627 1.00 35.81 470 ASP A CA 1
ATOM 3757 C C . ASP A 1 470 ? -28.865 -6.489 21.504 1.00 35.81 470 ASP A C 1
ATOM 3759 O O . ASP A 1 470 ? -29.383 -5.373 21.548 1.00 35.81 470 ASP A O 1
ATOM 3763 N N . PHE A 1 471 ? -27.702 -6.735 22.135 1.00 43.66 471 PHE A N 1
ATOM 3764 C CA . PHE A 1 471 ? -27.028 -5.761 23.023 1.00 43.66 471 PHE A CA 1
ATOM 3765 C C . PHE A 1 471 ? -25.504 -5.638 22.820 1.00 43.66 471 PHE A C 1
ATOM 3767 O O . PHE A 1 471 ? -24.774 -5.229 23.731 1.00 43.66 471 PHE A O 1
ATOM 3774 N N . LEU A 1 472 ? -24.997 -5.979 21.629 1.00 39.44 472 LEU A N 1
ATOM 3775 C CA . LEU A 1 472 ? -23.567 -5.902 21.317 1.00 39.44 472 LEU A CA 1
ATOM 3776 C C . LEU A 1 472 ? -23.152 -4.510 20.811 1.00 39.44 472 LEU A C 1
ATOM 3778 O O . LEU A 1 472 ? -23.409 -4.132 19.666 1.00 39.44 472 LEU A O 1
ATOM 3782 N N . PHE A 1 473 ? -22.393 -3.771 21.620 1.00 52.69 473 PHE A N 1
ATOM 3783 C CA . PHE A 1 473 ? -21.763 -2.517 21.206 1.00 52.69 473 PHE A CA 1
ATOM 3784 C C . PHE A 1 473 ? -20.321 -2.755 20.751 1.00 52.69 473 PHE A C 1
ATOM 3786 O O . PHE A 1 473 ? -19.492 -3.290 21.482 1.00 52.69 473 PHE A O 1
ATOM 3793 N N . THR A 1 474 ? -19.981 -2.313 19.537 1.00 52.56 474 THR A N 1
ATOM 3794 C CA . THR A 1 474 ? -18.597 -2.369 19.039 1.00 52.56 474 THR A CA 1
ATOM 3795 C C . THR A 1 474 ? -17.906 -1.023 19.233 1.00 52.56 474 THR A C 1
ATOM 3797 O O . THR A 1 474 ? -18.229 -0.054 18.541 1.00 52.56 474 THR A O 1
ATOM 3800 N N . LEU A 1 475 ? -16.900 -0.972 20.110 1.00 59.94 475 LEU A N 1
ATOM 3801 C CA . LEU A 1 475 ? -16.066 0.215 20.306 1.00 59.94 475 LEU A CA 1
ATOM 3802 C C . LEU A 1 475 ? -14.708 0.033 19.616 1.00 59.94 475 LEU A C 1
ATOM 3804 O O . LEU A 1 475 ? -13.995 -0.948 19.843 1.00 59.94 475 LEU A O 1
ATOM 3808 N N . ARG A 1 476 ? -14.335 0.996 18.767 1.00 56.75 476 ARG A N 1
ATOM 3809 C CA . ARG A 1 476 ? -13.037 1.025 18.076 1.00 56.75 476 ARG A CA 1
ATOM 3810 C C . ARG A 1 476 ? -12.288 2.293 18.460 1.00 56.75 476 ARG A C 1
ATOM 3812 O O . ARG A 1 476 ? -12.725 3.380 18.098 1.00 56.75 476 ARG A O 1
ATOM 3819 N N . LEU A 1 477 ? -11.152 2.147 19.137 1.00 63.47 477 LEU A N 1
ATOM 3820 C CA . LEU A 1 477 ? -10.255 3.267 19.415 1.00 63.47 477 LEU A CA 1
ATOM 3821 C C . LEU A 1 477 ? -9.289 3.420 18.240 1.00 63.47 477 LEU A C 1
ATOM 3823 O O . LEU A 1 477 ? -8.457 2.543 18.032 1.00 63.47 477 LEU A O 1
ATOM 3827 N N . LEU A 1 478 ? -9.430 4.487 17.453 1.00 55.03 478 LEU A N 1
ATOM 3828 C CA . LEU A 1 478 ? -8.550 4.794 16.324 1.00 55.03 478 LEU A CA 1
ATOM 3829 C C . LEU A 1 478 ? -7.482 5.800 16.759 1.00 55.03 478 LEU A C 1
ATOM 3831 O O . LEU A 1 478 ? -7.813 6.860 17.278 1.00 55.03 478 LEU A O 1
ATOM 3835 N N . CYS A 1 479 ? -6.210 5.506 16.485 1.00 48.19 479 CYS A N 1
ATOM 3836 C CA . CYS A 1 479 ? -5.167 6.525 16.555 1.00 48.19 479 CYS A CA 1
ATOM 3837 C C . CYS A 1 479 ? -5.324 7.493 15.374 1.00 48.19 479 CYS A C 1
ATOM 3839 O O . CYS A 1 479 ? -5.155 7.090 14.215 1.00 48.19 479 CYS A O 1
ATOM 3841 N N . ALA A 1 480 ? -5.645 8.750 15.688 1.00 48.22 480 ALA A N 1
ATOM 3842 C CA . ALA A 1 480 ? -5.562 9.889 14.782 1.00 48.22 480 ALA A CA 1
ATOM 3843 C C . ALA A 1 480 ? -4.176 10.523 14.915 1.00 48.22 480 ALA A C 1
ATOM 3845 O O . ALA A 1 480 ? -3.759 10.906 16.016 1.00 48.22 480 ALA A O 1
#

Nearest PDB structures (foldseek):
  3oml-assembly1_A  TM=3.722E-01  e=2.952E+00  Drosophila melanogaster
  5zy8-assembly1_C  TM=3.165E-01  e=6.099E+00  Mycobacterium tuberculosis H37Rv
  6y83-assembly1_B  TM=2.050E-01  e=5.455E+00  Leishmania RNA virus 1 - 4

Mean predicted aligned error: 16.14 Å

InterPro domains:
  IPR010775 Protein of unknown function DUF1365 [PF07103] (113-396)
  IPR010775 Protein of unknown function DUF1365 [PTHR33973] (72-417)

Sequence (480 aa):
MDGLFDGSPLLSAVLAADFVDVLLKRWWDLFTILATAWVYLVLARRLDILFTLGFVAWKHASVMTSLVSLLNSRYTTDAALGICGIFLVGYYASRWIVNRRVNSTASTAHRLLIPGRITHHRLYPQKHSFSYPYLLLGIPIEVSDNANDIMLANVHSSWSWFIQLSGLTALFKVCPADHLQRIRSDNGLRGKLDAYLGSEGIDASRYPYAYLVTAAQLPGLRFNPATFWFLYSPDKVFQAIILEMNNVFGERHPYLVTREVQAEDKHVHNMTENDQGLLCAQIRTTWRKRFHVSPFNSRTGSYSMLAKDPPGPGMRGFRGLDISITLSSSKDQPKVLTNLFSEGEAIDPYKISISGRVRFASSWLGSLLAILPRFMMESTILFFKPSLHFWYRPEPYKESIGRSANWIEKILEQVFREYLKHLVQRSTAPVTILYTPRGVAEASKQTFISPSTCGPGESIRDQDQSVDADFLFTLRLLCA

pLDDT: mean 72.47, std 19.29, range [30.52, 96.75]

Organism: Fusarium proliferatum (strain ET1) (NCBI:txid1227346)

Radius of gyration: 31.51 Å; Cα contacts (8 Å, |Δi|>4): 678; chains: 1; bounding box: 103×68×78 Å

Foldseek 3Di:
DDDDDPPDVVVVVVVVVVVVVVVVVVVVVVVVVVVVVVVCVVPPDPVVVVVVVVVVCVVPVVVVVVVVVVVPDPVVVVVVVVVVVVVVVVVVVVVVVVVVPPDPPPDLAFWWWFWKKKKKFFPPDDTDIDMAIFIKIKDKDAPPQQQPPLDPDDDDDPPCPVVCVLPLSNQFHDALCLDAANADDRRRVLVSVQVVCVVVVHHSLQFRIKMKMWTGAGVPGDDTQWIKIFTAGPQRFGFWIWIWGAAPQQWIFTDIGTAPVVVVVVVVVPDDPVVVLQSSFKGWDKDQQQDDHAQLDDSGFMKIKIWGHQCGRPSNRGPWTWMWIFTAHNVRHTGMIMIMIGDDDIDRPVPDDPVRSVVVSVVCVVSNVCPVVVVVVVNVVLVPPPPGHGHDDDDHDPNMQAAADDPVRVVVVVVVVVVVLVVQQPDPDFAKEFEDEGRHNPDDTDIRTYPNVDDVPDDPVPCPPDDDPPHYHYDYDHDD

Solvent-accessible surface area (backbone atoms only — not comparable to full-atom values): 27064 Å² total; per-residue (Å²): 136,84,89,81,68,102,78,51,74,63,60,58,49,52,54,49,50,54,49,49,52,55,48,52,52,50,48,51,51,49,48,50,51,50,50,50,50,47,54,45,70,75,70,58,59,82,64,61,58,56,54,50,51,51,52,50,50,66,76,41,52,76,56,52,61,54,48,56,61,60,69,69,38,71,67,59,56,50,51,52,52,49,53,51,48,51,54,50,51,51,53,51,49,50,50,50,54,56,64,64,65,62,71,80,68,87,61,65,44,69,56,27,41,32,42,21,37,38,35,40,39,30,62,44,89,59,74,46,74,54,68,50,76,40,53,29,34,35,38,59,42,46,83,81,55,60,54,75,70,70,52,58,68,84,89,90,64,99,73,51,69,68,54,54,69,74,35,69,70,51,46,55,48,72,55,59,60,81,44,85,59,56,52,81,40,80,38,34,62,53,40,39,49,37,56,49,33,49,73,72,74,37,69,46,78,60,43,44,35,35,39,36,40,30,57,54,30,46,89,92,50,84,79,57,59,54,35,38,35,41,28,14,31,84,81,36,44,67,45,33,37,34,44,32,38,28,30,95,78,51,29,35,39,73,43,81,44,69,56,70,62,79,72,43,67,78,56,56,85,81,58,58,74,70,56,55,56,54,54,55,35,47,43,75,54,75,47,74,42,79,64,76,65,48,46,75,47,70,50,64,24,28,36,33,39,40,37,47,48,32,39,41,83,62,26,69,49,78,74,50,46,45,36,38,39,36,36,23,37,80,82,72,46,68,24,34,42,35,40,40,33,49,49,78,75,68,40,45,72,87,77,52,53,73,69,53,47,52,53,50,50,61,69,44,46,62,54,61,70,39,48,62,61,47,52,51,51,56,49,50,58,49,64,74,35,94,78,54,65,79,43,77,90,74,84,80,54,92,87,38,46,49,12,72,47,52,77,65,52,52,53,50,46,54,54,50,49,54,51,50,46,53,51,36,55,66,32,79,57,60,41,34,38,42,38,37,62,42,31,46,55,86,54,68,71,46,77,42,64,9,62,58,59,51,60,99,84,64,63,90,83,75,50,91,83,64,77,70,78,92,44,64,44,78,48,73,51,67,38,128

Secondary structure (DSSP, 8-state):
-----TT-HHHHHHHHHHHHHHHHHHHHHHHHHHHHHHHHHHH--HHHHHHHHHHHHHHTHHHHHHHHHHTT-HHHHHHHHHHHHHHHHHHHHHHHHHHHTS-----SS--EEEEEEEEEEE-SSS-EEEEEEEEEEEEEEETT--TTSS-SS----TTHHHHHHH-GGGGSPPPGGGSSSSS--TTHHHHHHHHHHHHTT--GGG--EEEEEEE--BTTB---SEEEEEEE-TT--EEEEEEEEE-TTS-EEEEEEE--HHHHTTTGGG--HHHHHHHTTEEEEEEE------TTS-S-SEEEEEEE-SS-GGG-S----EEEEEEE-TTS-EEEEEEEEE-S--B-TTTS-HHHHHHHHHHHHHHHHTHHHHHHHHHHHHHT-TT-PPPPPPPPPTTSBPPPPPHHHHHHHHHHHHHHHHHHHH-SS--EEEEEESS-TTPPPEEEE-GGGS-TT--TTS-TT---GGGEEEEEE---